Protein AF-0000000075578175 (afdb_homodimer)

Structure (mmCIF, N/CA/C/O backbone):
data_AF-0000000075578175-model_v1
#
loop_
_entity.id
_entity.type
_entity.pdbx_description
1 polymer 'NUDIX hydrolase'
#
loop_
_atom_site.group_PDB
_atom_site.id
_atom_site.type_symbol
_atom_site.label_atom_id
_atom_site.label_alt_id
_atom_site.label_comp_id
_atom_site.label_asym_id
_atom_site.label_entity_id
_atom_site.label_seq_id
_atom_site.pdbx_PDB_ins_code
_atom_site.Cartn_x
_atom_site.Cartn_y
_atom_site.Cartn_z
_atom_site.occupancy
_atom_site.B_iso_or_equiv
_atom_site.auth_seq_id
_atom_site.auth_comp_id
_atom_site.auth_asym_id
_atom_site.auth_atom_id
_atom_site.pdbx_PDB_model_num
ATOM 1 N N . MET A 1 1 ? -23.219 -14.633 -3.893 1 57.97 1 MET A N 1
ATOM 2 C CA . MET A 1 1 ? -22.438 -13.602 -4.582 1 57.97 1 MET A CA 1
ATOM 3 C C . MET A 1 1 ? -22.156 -14.008 -6.023 1 57.97 1 MET A C 1
ATOM 5 O O . MET A 1 1 ? -21.688 -15.125 -6.273 1 57.97 1 MET A O 1
ATOM 9 N N . ASP A 1 2 ? -22.734 -13.281 -7.008 1 69.69 2 ASP A N 1
ATOM 10 C CA . ASP A 1 2 ? -22.75 -13.719 -8.398 1 69.69 2 ASP A CA 1
ATOM 11 C C . ASP A 1 2 ? -21.531 -13.195 -9.156 1 69.69 2 ASP A C 1
ATOM 13 O O . ASP A 1 2 ? -20.812 -12.328 -8.656 1 69.69 2 ASP A O 1
ATOM 17 N N . ARG A 1 3 ? -21.062 -13.906 -10.117 1 78.69 3 ARG A N 1
ATOM 18 C CA . ARG A 1 3 ? -19.938 -13.594 -11 1 78.69 3 ARG A CA 1
ATOM 19 C C . ARG A 1 3 ? -19.953 -12.117 -11.391 1 78.69 3 ARG A C 1
ATOM 21 O O . ARG A 1 3 ? -18.891 -11.5 -11.516 1 78.69 3 ARG A O 1
ATOM 28 N N . ASP A 1 4 ? -21.109 -11.594 -11.477 1 78.75 4 ASP A N 1
ATOM 29 C CA . ASP A 1 4 ? -21.25 -10.188 -11.844 1 78.75 4 ASP A CA 1
ATOM 30 C C . ASP A 1 4 ? -20.797 -9.281 -10.711 1 78.75 4 ASP A C 1
ATOM 32 O O . ASP A 1 4 ? -20.156 -8.242 -10.945 1 78.75 4 ASP A O 1
ATOM 36 N N . ASP A 1 5 ? -21.109 -9.812 -9.547 1 83.88 5 ASP A N 1
ATOM 37 C CA . ASP A 1 5 ? -20.703 -9.039 -8.375 1 83.88 5 ASP A CA 1
ATOM 38 C C . ASP A 1 5 ? -19.188 -9.039 -8.227 1 83.88 5 ASP A C 1
ATOM 40 O O . ASP A 1 5 ? -18.594 -8.023 -7.867 1 83.88 5 ASP A O 1
ATOM 44 N N . PHE A 1 6 ? -18.594 -10.117 -8.57 1 90.75 6 PHE A N 1
ATOM 45 C CA . PHE A 1 6 ? -17.156 -10.227 -8.445 1 90.75 6 PHE A CA 1
ATOM 46 C C . PHE A 1 6 ? -16.438 -9.367 -9.484 1 90.75 6 PHE A C 1
ATOM 48 O O . PHE A 1 6 ? -15.445 -8.719 -9.18 1 90.75 6 PHE A O 1
ATOM 55 N N . PHE A 1 7 ? -17 -9.336 -10.625 1 87.06 7 PHE A N 1
ATOM 56 C CA . PHE A 1 7 ? -16.391 -8.586 -11.719 1 87.06 7 PHE A CA 1
ATOM 57 C C . PHE A 1 7 ? -16.312 -7.105 -11.383 1 87.06 7 PHE A C 1
ATOM 59 O O . PHE A 1 7 ? -15.359 -6.426 -11.758 1 87.06 7 PHE A O 1
ATOM 66 N N . LYS A 1 8 ? -17.266 -6.613 -10.531 1 89.75 8 LYS A N 1
ATOM 67 C CA . LYS A 1 8 ? -17.359 -5.188 -10.227 1 89.75 8 LYS A CA 1
ATOM 68 C C . LYS A 1 8 ? -16.688 -4.867 -8.891 1 89.75 8 LYS A C 1
ATOM 70 O O . LYS A 1 8 ? -16.672 -3.713 -8.461 1 89.75 8 LYS A O 1
ATOM 75 N N . ARG A 1 9 ? -16.172 -5.883 -8.398 1 91.62 9 ARG A N 1
ATOM 76 C CA . ARG A 1 9 ? -15.594 -5.727 -7.07 1 91.62 9 ARG A CA 1
ATOM 77 C C . ARG A 1 9 ? -14.414 -4.758 -7.094 1 91.62 9 ARG A C 1
ATOM 79 O O . ARG A 1 9 ? -13.68 -4.699 -8.078 1 91.62 9 ARG A O 1
ATOM 86 N N . ARG A 1 10 ? -14.281 -3.955 -5.988 1 91.25 10 ARG A N 1
ATOM 87 C CA . ARG A 1 10 ? -13.102 -3.121 -5.812 1 91.25 10 ARG A CA 1
ATOM 88 C C . ARG A 1 10 ? -11.969 -3.902 -5.148 1 91.25 10 ARG A C 1
ATOM 90 O O . ARG A 1 10 ? -12.172 -4.512 -4.094 1 91.25 10 ARG A O 1
ATOM 97 N N . PRO A 1 11 ? -10.898 -3.881 -5.777 1 96.06 11 PRO A N 1
ATOM 98 C CA . PRO A 1 11 ? -9.773 -4.613 -5.188 1 96.06 11 PRO A CA 1
ATOM 99 C C . PRO A 1 11 ? -9.398 -4.086 -3.805 1 96.06 11 PRO A C 1
ATOM 101 O O . PRO A 1 11 ? -9.43 -2.875 -3.568 1 96.06 11 PRO A O 1
ATOM 104 N N . GLY A 1 12 ? -9.133 -4.965 -2.914 1 95.88 12 GLY A N 1
ATOM 105 C CA . GLY A 1 12 ? -8.438 -4.621 -1.685 1 95.88 12 GLY A CA 1
ATOM 106 C C . GLY A 1 12 ? -6.926 -4.684 -1.815 1 95.88 12 GLY A C 1
ATOM 107 O O . GLY A 1 12 ? -6.387 -4.59 -2.92 1 95.88 12 GLY A O 1
ATOM 108 N N . MET A 1 13 ? -6.297 -4.688 -0.677 1 97 13 MET A N 1
ATOM 109 C CA . MET A 1 13 ? -4.844 -4.82 -0.6 1 97 13 MET A CA 1
ATOM 110 C C . MET A 1 13 ? -4.453 -6.145 0.048 1 97 13 MET A C 1
ATOM 112 O O . MET A 1 13 ? -4.914 -6.465 1.146 1 97 13 MET A O 1
ATOM 116 N N . ILE A 1 14 ? -3.643 -6.895 -0.597 1 97.75 14 ILE A N 1
ATOM 117 C CA . ILE A 1 14 ? -3.164 -8.148 -0.029 1 97.75 14 ILE A CA 1
ATOM 118 C C . ILE A 1 14 ? -2.406 -7.875 1.268 1 97.75 14 ILE A C 1
ATOM 120 O O . ILE A 1 14 ? -1.509 -7.031 1.303 1 97.75 14 ILE A O 1
ATOM 124 N N . GLY A 1 15 ? -2.828 -8.586 2.311 1 95.38 15 GLY A N 1
ATOM 125 C CA . GLY A 1 15 ? -2.146 -8.453 3.588 1 95.38 15 GLY A CA 1
ATOM 126 C C . GLY A 1 15 ? -2.586 -7.242 4.383 1 95.38 15 GLY A C 1
ATOM 127 O O . GLY A 1 15 ? -1.97 -6.895 5.391 1 95.38 15 GLY A O 1
ATOM 128 N N . GLU A 1 16 ? -3.65 -6.582 4.012 1 95.5 16 GLU A N 1
ATOM 129 C CA . GLU A 1 16 ? -4.117 -5.352 4.641 1 95.5 16 GLU A CA 1
ATOM 130 C C . GLU A 1 16 ? -4.352 -5.551 6.137 1 95.5 16 GLU A C 1
ATOM 132 O O . GLU A 1 16 ? -4.121 -4.641 6.934 1 95.5 16 GLU A O 1
ATOM 137 N N . ARG A 1 17 ? -4.695 -6.734 6.504 1 92.94 17 ARG A N 1
ATOM 138 C CA . ARG A 1 17 ? -5.02 -7.035 7.895 1 92.94 17 ARG A CA 1
ATOM 139 C C . ARG A 1 17 ? -3.781 -6.941 8.781 1 92.94 17 ARG A C 1
ATOM 141 O O . ARG A 1 17 ? -3.891 -6.855 10 1 92.94 17 ARG A O 1
ATOM 148 N N . ASN A 1 18 ? -2.648 -7.016 8.148 1 93.69 18 ASN A N 1
ATOM 149 C CA . ASN A 1 18 ? -1.394 -6.953 8.891 1 93.69 18 ASN A CA 1
ATOM 150 C C . ASN A 1 18 ? -0.964 -5.512 9.148 1 93.69 18 ASN A C 1
ATOM 152 O O . ASN A 1 18 ? 0.053 -5.27 9.797 1 93.69 18 ASN A O 1
ATOM 156 N N . TYR A 1 19 ? -1.768 -4.57 8.672 1 96.06 19 TYR A N 1
ATOM 157 C CA . TYR A 1 19 ? -1.445 -3.154 8.812 1 96.06 19 TYR A CA 1
ATOM 158 C C . TYR A 1 19 ? -2.322 -2.498 9.875 1 96.06 19 TYR A C 1
ATOM 160 O O . TYR A 1 19 ? -3.521 -2.775 9.953 1 96.06 19 TYR A O 1
ATOM 168 N N . GLY A 1 20 ? -1.666 -1.648 10.719 1 96.56 20 GLY A N 1
ATOM 169 C CA . GLY A 1 20 ? -2.473 -0.758 11.539 1 96.56 20 GLY A CA 1
ATOM 170 C C . GLY A 1 20 ? -3.229 0.278 10.727 1 96.56 20 GLY A C 1
ATOM 171 O O . GLY A 1 20 ? -2.705 0.807 9.742 1 96.56 20 GLY A O 1
ATOM 172 N N . GLN A 1 21 ? -4.488 0.504 11.094 1 97.75 21 GLN A N 1
ATOM 173 C CA . GLN A 1 21 ? -5.336 1.447 10.375 1 97.75 21 GLN A CA 1
ATOM 174 C C . GLN A 1 21 ? -5.48 2.756 11.148 1 97.75 21 GLN A C 1
ATOM 176 O O . GLN A 1 21 ? -5.832 2.75 12.328 1 97.75 21 GLN A O 1
ATOM 181 N N . TYR A 1 22 ? -5.168 3.848 10.531 1 98.06 22 TYR A N 1
ATOM 182 C CA . TYR A 1 22 ? -5.227 5.176 11.125 1 98.06 22 TYR A CA 1
ATOM 183 C C . TYR A 1 22 ? -5.965 6.152 10.219 1 98.06 22 TYR A C 1
ATOM 185 O O . TYR A 1 22 ? -6.109 5.91 9.023 1 98.06 22 TYR A O 1
ATOM 193 N N . ALA A 1 23 ? -6.457 7.16 10.773 1 98.69 23 ALA A N 1
ATOM 194 C CA . ALA A 1 23 ? -7.062 8.258 10.016 1 98.69 23 ALA A CA 1
ATOM 195 C C . ALA A 1 23 ? -6.73 9.609 10.641 1 98.69 23 ALA A C 1
ATOM 197 O O . ALA A 1 23 ? -6.633 9.727 11.867 1 98.69 23 ALA A O 1
ATOM 198 N N . VAL A 1 24 ? -6.512 10.602 9.766 1 98.81 24 VAL A N 1
ATOM 199 C CA . VAL A 1 24 ? -6.164 11.93 10.25 1 98.81 24 VAL A CA 1
ATOM 200 C C . VAL A 1 24 ? -6.957 12.984 9.484 1 98.81 24 VAL A C 1
ATOM 202 O O . VAL A 1 24 ? -7.469 12.711 8.391 1 98.81 24 VAL A O 1
ATOM 205 N N . LEU A 1 25 ? -7.133 14.125 10.023 1 98.81 25 LEU A N 1
ATOM 206 C CA . LEU A 1 25 ? -7.723 15.281 9.359 1 98.81 25 LEU A CA 1
ATOM 207 C C . LEU A 1 25 ? -6.656 16.328 9.031 1 98.81 25 LEU A C 1
ATOM 209 O O . LEU A 1 25 ? -5.996 16.844 9.93 1 98.81 25 LEU A O 1
ATOM 213 N N . ALA A 1 26 ? -6.406 16.5 7.809 1 98.81 26 ALA A N 1
ATOM 214 C CA . ALA A 1 26 ? -5.688 17.688 7.375 1 98.81 26 ALA A CA 1
ATOM 215 C C . ALA A 1 26 ? -6.594 18.922 7.418 1 98.81 26 ALA A C 1
ATOM 217 O O . ALA A 1 26 ? -7.328 19.188 6.465 1 98.81 26 ALA A O 1
ATOM 218 N N . ILE A 1 27 ? -6.473 19.656 8.438 1 98.62 27 ILE A N 1
ATOM 219 C CA . ILE A 1 27 ? -7.469 20.672 8.758 1 98.62 27 ILE A CA 1
ATOM 220 C C . ILE A 1 27 ? -7.027 22.031 8.203 1 98.62 27 ILE A C 1
ATOM 222 O O . ILE A 1 27 ? -5.902 22.469 8.461 1 98.62 27 ILE A O 1
ATOM 226 N N . LEU A 1 28 ? -7.895 22.625 7.512 1 98.12 28 LEU A N 1
ATOM 227 C CA . LEU A 1 28 ? -7.738 24 7.055 1 98.12 28 LEU A CA 1
ATOM 228 C C . LEU A 1 28 ? -8.453 24.969 7.988 1 98.12 28 LEU A C 1
ATOM 230 O O . LEU A 1 28 ? -9.602 24.734 8.367 1 98.12 28 LEU A O 1
ATOM 234 N N . VAL A 1 29 ? -7.777 26.016 8.352 1 97.44 29 VAL A N 1
ATOM 235 C CA . VAL A 1 29 ? -8.367 27.094 9.141 1 97.44 29 VAL A CA 1
ATOM 236 C C . VAL A 1 29 ? -8.109 28.422 8.461 1 97.44 29 VAL A C 1
ATOM 238 O O . VAL A 1 29 ? -7.137 28.578 7.711 1 97.44 29 VAL A O 1
ATOM 241 N N . GLU A 1 30 ? -9 29.297 8.688 1 95.31 30 GLU A N 1
ATOM 242 C CA . GLU A 1 30 ? -8.789 30.672 8.219 1 95.31 30 GLU A CA 1
ATOM 243 C C . GLU A 1 30 ? -7.953 31.469 9.203 1 95.31 30 GLU A C 1
ATOM 245 O O . GLU A 1 30 ? -8.211 31.438 10.414 1 95.31 30 GLU A O 1
ATOM 250 N N . THR A 1 31 ? -6.902 32.062 8.648 1 94.38 31 THR A N 1
ATOM 251 C CA . THR A 1 31 ? -6.078 32.969 9.461 1 94.38 31 THR A CA 1
ATOM 252 C C . THR A 1 31 ? -5.984 34.344 8.828 1 94.38 31 THR A C 1
ATOM 254 O O . THR A 1 31 ? -6.449 34.562 7.711 1 94.38 31 THR A O 1
ATOM 257 N N . VAL A 1 32 ? -5.43 35.281 9.539 1 91.25 32 VAL A N 1
ATOM 258 C CA . VAL A 1 32 ? -5.246 36.625 9.047 1 91.25 32 VAL A CA 1
ATOM 259 C C . VAL A 1 32 ? -4.367 36.625 7.797 1 91.25 32 VAL A C 1
ATOM 261 O O . VAL A 1 32 ? -4.5 37.469 6.93 1 91.25 32 VAL A O 1
ATOM 264 N N . LYS A 1 33 ? -3.51 35.625 7.699 1 90.69 33 LYS A N 1
ATOM 265 C CA . LYS A 1 33 ? -2.582 35.5 6.578 1 90.69 33 LYS A CA 1
ATOM 266 C C . LYS A 1 33 ? -3.172 34.656 5.457 1 90.69 33 LYS A C 1
ATOM 268 O O . LYS A 1 33 ? -2.514 34.406 4.449 1 90.69 33 LYS A O 1
ATOM 273 N N . GLY A 1 34 ? -4.391 34.219 5.656 1 94.31 34 GLY A N 1
ATOM 274 C CA . GLY A 1 34 ? -5.004 33.312 4.691 1 94.31 34 GLY A CA 1
ATOM 275 C C . GLY A 1 34 ? -5.195 31.906 5.223 1 94.31 34 GLY A C 1
ATOM 276 O O . GLY A 1 34 ? -4.988 31.656 6.41 1 94.31 34 GLY A O 1
ATOM 277 N N . PRO A 1 35 ? -5.617 31.016 4.289 1 97.31 35 PRO A N 1
ATOM 278 C CA . PRO A 1 35 ? -5.836 29.625 4.715 1 97.31 35 PRO A CA 1
ATOM 279 C C . PRO A 1 35 ? -4.551 28.953 5.184 1 97.31 35 PRO A C 1
ATOM 281 O O . PRO A 1 35 ? -3.482 29.172 4.609 1 97.31 35 PRO A O 1
ATOM 284 N N . ALA A 1 36 ? -4.645 28.25 6.242 1 98.25 36 ALA A N 1
ATOM 285 C CA . ALA A 1 36 ? -3.502 27.547 6.82 1 98.25 36 ALA A CA 1
ATOM 286 C C . ALA A 1 36 ? -3.873 26.109 7.207 1 98.25 36 ALA A C 1
ATOM 288 O O . ALA A 1 36 ? -5.051 25.797 7.395 1 98.25 36 ALA A O 1
ATOM 289 N N . LEU A 1 37 ? -2.895 25.234 7.238 1 98.69 37 LEU A N 1
ATOM 290 C CA . LEU A 1 37 ? -3.055 23.906 7.793 1 98.69 37 LEU A CA 1
ATOM 291 C C . LEU A 1 37 ? -2.77 23.891 9.289 1 98.69 37 LEU A C 1
ATOM 293 O O . LEU A 1 37 ? -1.81 24.516 9.742 1 98.69 37 LEU A O 1
ATOM 297 N N . LEU A 1 38 ? -3.6 23.234 10.008 1 98.69 38 LEU A N 1
ATOM 298 C CA . LEU A 1 38 ? -3.461 23.125 11.453 1 98.69 38 LEU A CA 1
ATOM 299 C C . LEU A 1 38 ? -2.689 21.859 11.836 1 98.69 38 LEU A C 1
ATOM 301 O O . LEU A 1 38 ? -2.979 20.766 11.328 1 98.69 38 LEU A O 1
ATOM 305 N N . PHE A 1 39 ? -1.674 22.016 12.695 1 98.5 39 PHE A N 1
ATOM 306 C CA . PHE A 1 39 ? -0.863 20.906 13.18 1 98.5 39 PHE A CA 1
ATOM 307 C C . PHE A 1 39 ? -0.91 20.828 14.703 1 98.5 39 PHE A C 1
ATOM 309 O O . PHE A 1 39 ? -1.247 21.812 15.375 1 98.5 39 PHE A O 1
ATOM 316 N N . GLU A 1 40 ? -0.671 19.656 15.172 1 97.5 40 GLU A N 1
ATOM 317 C CA . GLU A 1 40 ? -0.431 19.453 16.594 1 97.5 40 GLU A CA 1
ATOM 318 C C . GLU A 1 40 ? 0.961 18.875 16.844 1 97.5 40 GLU A C 1
ATOM 320 O O . GLU A 1 40 ? 1.529 18.219 15.969 1 97.5 40 GLU A O 1
ATOM 325 N N . LYS A 1 41 ? 1.469 19.172 17.938 1 95.69 41 LYS A N 1
ATOM 326 C CA . LYS A 1 41 ? 2.66 18.5 18.453 1 95.69 41 LYS A CA 1
ATOM 327 C C . LYS A 1 41 ? 2.299 17.516 19.547 1 95.69 41 LYS A C 1
ATOM 329 O O . LYS A 1 41 ? 1.58 17.859 20.5 1 95.69 41 LYS A O 1
ATOM 334 N N . ARG A 1 42 ? 2.736 16.312 19.312 1 91.69 42 ARG A N 1
ATOM 335 C CA . ARG A 1 42 ? 2.434 15.281 20.312 1 91.69 42 ARG A CA 1
ATOM 336 C C . ARG A 1 42 ? 3.146 15.562 21.625 1 91.69 42 ARG A C 1
ATOM 338 O O . ARG A 1 42 ? 4.305 15.977 21.625 1 91.69 42 ARG A O 1
ATOM 345 N N . SER A 1 43 ? 2.42 15.25 22.672 1 87.38 43 SER A N 1
ATOM 346 C CA . SER A 1 43 ? 2.979 15.461 24 1 87.38 43 SER A CA 1
ATOM 347 C C . SER A 1 43 ? 4.254 14.656 24.203 1 87.38 43 SER A C 1
ATOM 349 O O . SER A 1 43 ? 4.375 13.539 23.688 1 87.38 43 SER A O 1
ATOM 351 N N . GLU A 1 44 ? 5.105 15.211 24.953 1 83.56 44 GLU A N 1
ATOM 352 C CA . GLU A 1 44 ? 6.367 14.539 25.25 1 83.56 44 GLU A CA 1
ATOM 353 C C . GLU A 1 44 ? 6.152 13.344 26.172 1 83.56 44 GLU A C 1
ATOM 355 O O . GLU A 1 44 ? 7.039 12.508 26.328 1 83.56 44 GLU A O 1
ATOM 360 N N . MET A 1 45 ? 5.027 13.336 26.75 1 82 45 MET A N 1
ATOM 361 C CA . MET A 1 45 ? 4.723 12.305 27.734 1 82 45 MET A CA 1
ATOM 362 C C . MET A 1 45 ? 4.262 11.016 27.062 1 82 45 MET A C 1
ATOM 364 O O . MET A 1 45 ? 4.164 9.977 27.703 1 82 45 MET A O 1
ATOM 368 N N . LEU A 1 46 ? 4.027 11.172 25.859 1 82 46 LEU A N 1
ATOM 369 C CA . LEU A 1 46 ? 3.555 10 25.125 1 82 46 LEU A CA 1
ATOM 370 C C . LEU A 1 46 ? 4.695 9.023 24.875 1 82 46 LEU A C 1
ATOM 372 O O . LEU A 1 46 ? 5.852 9.43 24.734 1 82 46 LEU A O 1
ATOM 376 N N . ASN A 1 47 ? 4.316 7.82 24.859 1 73.56 47 ASN A N 1
ATOM 377 C CA . ASN A 1 47 ? 5.293 6.762 24.609 1 73.56 47 ASN A CA 1
ATOM 378 C C . ASN A 1 47 ? 5.668 6.676 23.141 1 73.56 47 ASN A C 1
ATOM 380 O O . ASN A 1 47 ? 6.824 6.418 22.797 1 73.56 47 ASN A O 1
ATOM 384 N N . ARG A 1 48 ? 4.699 7 22.391 1 75.56 48 ARG A N 1
ATOM 385 C CA . ARG A 1 48 ? 4.949 6.848 20.969 1 75.56 48 ARG A CA 1
ATOM 386 C C . ARG A 1 48 ? 5.105 8.203 20.281 1 75.56 48 ARG A C 1
ATOM 388 O O . ARG A 1 48 ? 4.215 9.055 20.375 1 75.56 48 ARG A O 1
ATOM 395 N N . GLN A 1 49 ? 6.27 8.398 19.641 1 79.12 49 GLN A N 1
ATOM 396 C CA . GLN A 1 49 ? 6.594 9.555 18.812 1 79.12 49 GLN A CA 1
ATOM 397 C C . GLN A 1 49 ? 6.371 10.859 19.562 1 79.12 49 GLN A C 1
ATOM 399 O O . GLN A 1 49 ? 5.703 11.766 19.062 1 79.12 49 GLN A O 1
ATOM 404 N N . PRO A 1 50 ? 7.035 10.977 20.703 1 83.06 50 PRO A N 1
ATOM 405 C CA . PRO A 1 50 ? 6.91 12.227 21.453 1 83.06 50 PRO A CA 1
ATOM 406 C C . PRO A 1 50 ? 7.496 13.422 20.703 1 83.06 50 PRO A C 1
ATOM 408 O O . PRO A 1 50 ? 8.547 13.305 20.062 1 83.06 50 PRO A O 1
ATOM 411 N N . GLY A 1 51 ? 6.715 14.477 20.719 1 88 51 GLY A N 1
ATOM 412 C CA . GLY A 1 51 ? 7.211 15.727 20.172 1 88 51 GLY A CA 1
ATOM 413 C C . GLY A 1 51 ? 7.055 15.812 18.656 1 88 51 GLY A C 1
ATOM 414 O O . GLY A 1 51 ? 7.438 16.812 18.047 1 88 51 GLY A O 1
ATOM 415 N N . GLU A 1 52 ? 6.449 14.812 18.141 1 92.5 52 GLU A N 1
ATOM 416 C CA . GLU A 1 52 ? 6.273 14.781 16.688 1 92.5 52 GLU A CA 1
ATOM 417 C C . GLU A 1 52 ? 5.129 15.695 16.25 1 92.5 52 GLU A C 1
ATOM 419 O O . GLU A 1 52 ? 4.098 15.773 16.922 1 92.5 52 GLU A O 1
ATOM 424 N N . ILE A 1 53 ? 5.352 16.438 15.227 1 96.62 53 ILE A N 1
ATOM 425 C CA . ILE A 1 53 ? 4.301 17.25 14.617 1 96.62 53 ILE A CA 1
ATOM 426 C C . ILE A 1 53 ? 3.426 16.375 13.727 1 96.62 53 ILE A C 1
ATOM 428 O O . ILE A 1 53 ? 3.936 15.578 12.93 1 96.62 53 ILE A O 1
ATOM 432 N N . CYS A 1 54 ? 2.152 16.469 13.914 1 97.62 54 CYS A N 1
ATOM 433 C CA . CYS A 1 54 ? 1.24 15.609 13.156 1 97.62 54 CYS A CA 1
ATOM 434 C C . CYS A 1 54 ? -0.097 16.312 12.93 1 97.62 54 CYS A C 1
ATOM 436 O O . CYS A 1 54 ? -0.314 17.422 13.414 1 97.62 54 CYS A O 1
ATOM 438 N N . PHE A 1 55 ? -0.934 15.727 12.125 1 98.56 55 PHE A N 1
ATOM 439 C CA . PHE A 1 55 ? -2.34 16.094 12.008 1 98.56 55 PHE A CA 1
ATOM 440 C C . PHE A 1 55 ? -3.158 15.438 13.117 1 98.56 55 PHE A C 1
ATOM 442 O O . PHE A 1 55 ? -2.82 14.352 13.586 1 98.56 55 PHE A O 1
ATOM 449 N N . PRO A 1 56 ? -4.254 16.109 13.539 1 98.19 56 PRO A N 1
ATOM 450 C CA . PRO A 1 56 ? -5.156 15.406 14.461 1 98.19 56 PRO A CA 1
ATOM 451 C C . PRO A 1 56 ? -5.688 14.094 13.883 1 98.19 56 PRO A C 1
ATOM 453 O O . PRO A 1 56 ? -5.977 14.023 12.68 1 98.19 56 PRO A O 1
ATOM 456 N N . GLY A 1 57 ? -5.844 13.141 14.617 1 97.38 57 GLY A N 1
ATOM 457 C CA . GLY A 1 57 ? -6.27 11.82 14.195 1 97.38 57 GLY A CA 1
ATOM 458 C C . GLY A 1 57 ? -5.711 10.703 15.062 1 97.38 57 GLY A C 1
ATOM 459 O O . GLY A 1 57 ? -5.164 10.961 16.141 1 97.38 57 GLY A O 1
ATOM 460 N N . GLY A 1 58 ? -5.91 9.484 14.594 1 96.38 58 GLY A N 1
ATOM 461 C CA . GLY A 1 58 ? -5.434 8.359 15.383 1 96.38 58 GLY A CA 1
ATOM 462 C C . GLY A 1 58 ? -5.852 7.012 14.82 1 96.38 58 GLY A C 1
ATOM 463 O O . GLY A 1 58 ? -6.289 6.926 13.672 1 96.38 58 GLY A O 1
ATOM 464 N N . ARG A 1 59 ? -5.621 6.023 15.656 1 96.38 59 ARG A N 1
ATOM 465 C CA . ARG A 1 59 ? -5.926 4.648 15.273 1 96.38 59 ARG A CA 1
ATOM 466 C C . ARG A 1 59 ? -7.43 4.43 15.172 1 96.38 59 ARG A C 1
ATOM 468 O O . ARG A 1 59 ? -8.195 4.918 16 1 96.38 59 ARG A O 1
ATOM 475 N N . LEU A 1 60 ? -7.797 3.68 14.18 1 97.75 60 LEU A N 1
ATOM 476 C CA . LEU A 1 60 ? -9.203 3.357 13.992 1 97.75 60 LEU A CA 1
ATOM 477 C C . LEU A 1 60 ? -9.656 2.293 14.984 1 97.75 60 LEU A C 1
ATOM 479 O O . LEU A 1 60 ? -8.93 1.338 15.258 1 97.75 60 LEU A O 1
ATOM 483 N N . GLU A 1 61 ? -10.797 2.453 15.523 1 95.19 61 GLU A N 1
ATOM 484 C CA . GLU A 1 61 ? -11.438 1.412 16.328 1 95.19 61 GLU A CA 1
ATOM 485 C C . GLU A 1 61 ? -12.086 0.352 15.438 1 95.19 61 GLU A C 1
ATOM 487 O O . GLU A 1 61 ? -12.336 0.593 14.258 1 95.19 61 GLU A O 1
ATOM 492 N N . ALA A 1 62 ? -12.406 -0.728 16.031 1 92.19 62 ALA A N 1
ATOM 493 C CA . ALA A 1 62 ? -12.984 -1.829 15.273 1 92.19 62 ALA A CA 1
ATOM 494 C C . ALA A 1 62 ? -14.312 -1.415 14.633 1 92.19 62 ALA A C 1
ATOM 496 O O . ALA A 1 62 ? -15.203 -0.915 15.32 1 92.19 62 ALA A O 1
ATOM 497 N N . GLY A 1 63 ? -14.359 -1.534 13.305 1 91.69 63 GLY A N 1
ATOM 498 C CA . GLY A 1 63 ? -15.602 -1.277 12.602 1 91.69 63 GLY A CA 1
ATOM 499 C C . GLY A 1 63 ? -15.828 0.192 12.305 1 91.69 63 GLY A C 1
ATOM 500 O O . GLY A 1 63 ? -16.828 0.56 11.688 1 91.69 63 GLY A O 1
ATOM 501 N N . GLU A 1 64 ? -14.945 0.983 12.734 1 95 64 GLU A N 1
ATOM 502 C CA . GLU A 1 64 ? -15.07 2.426 12.547 1 95 64 GLU A CA 1
ATOM 503 C C . GLU A 1 64 ? -14.656 2.842 11.141 1 95 64 GLU A C 1
ATOM 505 O O . GLU A 1 64 ? -13.641 2.375 10.617 1 95 64 GLU A O 1
ATOM 510 N N . LYS A 1 65 ? -15.539 3.598 10.555 1 96.75 65 LYS A N 1
ATOM 511 C CA . LYS A 1 65 ? -15.133 4.195 9.289 1 96.75 65 LYS A CA 1
ATOM 512 C C . LYS A 1 65 ? -14 5.195 9.5 1 96.75 65 LYS A C 1
ATOM 514 O O . LYS A 1 65 ? -13.984 5.934 10.484 1 96.75 65 LYS A O 1
ATOM 519 N N . PRO A 1 66 ? -13.078 5.246 8.508 1 97.94 66 PRO A N 1
ATOM 520 C CA . PRO A 1 66 ? -11.906 6.113 8.68 1 97.94 66 PRO A CA 1
ATOM 521 C C . PRO A 1 66 ? -12.289 7.559 8.992 1 97.94 66 PRO A C 1
ATOM 523 O O . PRO A 1 66 ? -11.719 8.164 9.906 1 97.94 66 PRO A O 1
ATOM 526 N N . VAL A 1 67 ? -13.266 8.109 8.297 1 97.88 67 VAL A N 1
ATOM 527 C CA . VAL A 1 67 ? -13.625 9.508 8.5 1 97.88 67 VAL A CA 1
ATOM 528 C C . VAL A 1 67 ? -14.203 9.695 9.906 1 97.88 67 VAL A C 1
ATOM 530 O O . VAL A 1 67 ? -13.945 10.703 10.562 1 97.88 67 VAL A O 1
ATOM 533 N N . GLU A 1 68 ? -14.938 8.75 10.375 1 98.12 68 GLU A N 1
ATOM 534 C CA . GLU A 1 68 ? -15.508 8.805 11.719 1 98.12 68 GLU A CA 1
ATOM 535 C C . GLU A 1 68 ? -14.406 8.789 12.781 1 98.12 68 GLU A C 1
ATOM 537 O O . GLU A 1 68 ? -14.477 9.539 13.758 1 98.12 68 GLU A O 1
ATOM 542 N N . GLY A 1 69 ? -13.469 7.91 12.578 1 98.12 69 GLY A N 1
ATOM 543 C CA . GLY A 1 69 ? -12.344 7.855 13.492 1 98.12 69 GLY A CA 1
ATOM 544 C C . GLY A 1 69 ? -11.547 9.148 13.539 1 98.12 69 GLY A C 1
ATOM 545 O O . GLY A 1 69 ? -11.18 9.617 14.617 1 98.12 69 GLY A O 1
ATOM 546 N N . ALA A 1 70 ? -11.297 9.703 12.344 1 98.44 70 ALA A N 1
ATOM 547 C CA . ALA A 1 70 ? -10.555 10.953 12.25 1 98.44 70 ALA A CA 1
ATOM 548 C C . ALA A 1 70 ? -11.281 12.078 12.992 1 98.44 70 ALA A C 1
ATOM 550 O O . ALA A 1 70 ? -10.664 12.844 13.727 1 98.44 70 ALA A O 1
ATOM 551 N N . ILE A 1 71 ? -12.578 12.133 12.82 1 98.5 71 ILE A N 1
ATOM 552 C CA . ILE A 1 71 ? -13.391 13.164 13.461 1 98.5 71 ILE A CA 1
ATOM 553 C C . ILE A 1 71 ? -13.391 12.961 14.969 1 98.5 71 ILE A C 1
ATOM 555 O O . ILE A 1 71 ? -13.156 13.906 15.727 1 98.5 71 ILE A O 1
ATOM 559 N N . ARG A 1 72 ? -13.625 11.719 15.375 1 98.19 72 ARG A N 1
ATOM 560 C CA . ARG A 1 72 ? -13.656 11.414 16.797 1 98.19 72 ARG A CA 1
ATOM 561 C C . ARG A 1 72 ? -12.359 11.844 17.484 1 98.19 72 ARG A C 1
ATOM 563 O O . ARG A 1 72 ? -12.383 12.562 18.484 1 98.19 72 ARG A O 1
ATOM 570 N N . GLU A 1 73 ? -11.266 11.391 16.953 1 97.88 73 GLU A N 1
ATOM 571 C CA . GLU A 1 73 ? -9.953 11.711 17.5 1 97.88 73 GLU A CA 1
ATOM 572 C C . GLU A 1 73 ? -9.703 13.219 17.5 1 97.88 73 GLU A C 1
ATOM 574 O O . GLU A 1 73 ? -9.133 13.758 18.453 1 97.88 73 GLU A O 1
ATOM 579 N N . THR A 1 74 ? -10.086 13.883 16.438 1 98.19 74 THR A N 1
ATOM 580 C CA . THR A 1 74 ? -9.906 15.328 16.344 1 98.19 74 THR A CA 1
ATOM 581 C C . THR A 1 74 ? -10.688 16.047 17.422 1 98.19 74 THR A C 1
ATOM 583 O O . THR A 1 74 ? -10.18 16.969 18.062 1 98.19 74 THR A O 1
ATOM 586 N N . MET A 1 75 ? -11.898 15.648 17.609 1 98.31 75 MET A N 1
ATOM 587 C CA . MET A 1 75 ? -12.719 16.234 18.656 1 98.31 75 MET A CA 1
ATOM 588 C C . MET A 1 75 ? -12.062 16.047 20.031 1 98.31 75 MET A C 1
ATOM 590 O O . MET A 1 75 ? -12.039 16.984 20.828 1 98.31 75 MET A O 1
ATOM 594 N N . GLU A 1 76 ? -11.547 14.891 20.266 1 97.5 76 GLU A N 1
ATOM 595 C CA . GLU A 1 76 ? -10.891 14.594 21.531 1 97.5 76 GLU A CA 1
ATOM 596 C C . GLU A 1 76 ? -9.617 15.406 21.703 1 97.5 76 GLU A C 1
ATOM 598 O O . GLU A 1 76 ? -9.367 15.961 22.781 1 97.5 76 GLU A O 1
ATOM 603 N N . GLU A 1 77 ? -8.852 15.539 20.641 1 97.62 77 GLU A N 1
ATOM 604 C CA . GLU A 1 77 ? -7.531 16.156 20.719 1 97.62 77 GLU A CA 1
ATOM 605 C C . GLU A 1 77 ? -7.637 17.688 20.719 1 97.62 77 GLU A C 1
ATOM 607 O O . GLU A 1 77 ? -6.926 18.359 21.469 1 97.62 77 GLU A O 1
ATOM 612 N N . LEU A 1 78 ? -8.57 18.234 19.938 1 97.94 78 LEU A N 1
ATOM 613 C CA . LEU A 1 78 ? -8.641 19.672 19.75 1 97.94 78 LEU A CA 1
ATOM 614 C C . LEU A 1 78 ? -9.805 20.266 20.547 1 97.94 78 LEU A C 1
ATOM 616 O O . LEU A 1 78 ? -10 21.484 20.547 1 97.94 78 LEU A O 1
ATOM 620 N N . LEU A 1 79 ? -10.516 19.469 21.234 1 97.94 79 LEU A N 1
ATOM 621 C CA . LEU A 1 79 ? -11.641 19.891 22.062 1 97.94 79 LEU A CA 1
ATOM 622 C C . LEU A 1 79 ? -12.633 20.719 21.234 1 97.94 79 LEU A C 1
ATOM 624 O O . LEU A 1 79 ? -13.031 21.812 21.656 1 97.94 79 LEU A O 1
ATOM 628 N N . VAL A 1 80 ? -13.047 20.219 20.094 1 98.19 80 VAL A N 1
ATOM 629 C CA . VAL A 1 80 ? -14.016 20.875 19.219 1 98.19 80 VAL A CA 1
ATOM 630 C C . VAL A 1 80 ? -15.258 19.984 19.078 1 98.19 80 VAL A C 1
ATOM 632 O O . VAL A 1 80 ? -15.234 18.812 19.453 1 98.19 80 VAL A O 1
ATOM 635 N N . LYS A 1 81 ? -16.281 20.609 18.562 1 97.75 81 LYS A N 1
ATOM 636 C CA . LYS A 1 81 ? -17.531 19.891 18.328 1 97.75 81 LYS A CA 1
ATOM 637 C C . LYS A 1 81 ? -17.641 19.453 16.875 1 97.75 81 LYS A C 1
ATOM 639 O O . LYS A 1 81 ? -16.984 20.031 15.992 1 97.75 81 LYS A O 1
ATOM 644 N N . GLN A 1 82 ? -18.375 18.484 16.641 1 97.56 82 GLN A N 1
ATOM 645 C CA . GLN A 1 82 ? -18.547 17.938 15.297 1 97.56 82 GLN A CA 1
ATOM 646 C C . GLN A 1 82 ? -19.016 19 14.32 1 97.56 82 GLN A C 1
ATOM 648 O O . GLN A 1 82 ? -18.594 19.016 13.164 1 97.56 82 GLN A O 1
ATOM 653 N N . GLU A 1 83 ? -19.859 19.938 14.766 1 97.31 83 GLU A N 1
ATOM 654 C CA . GLU A 1 83 ? -20.453 20.953 13.914 1 97.31 83 GLU A CA 1
ATOM 655 C C . GLU A 1 83 ? -19.391 21.938 13.406 1 97.31 83 GLU A C 1
ATOM 657 O O . GLU A 1 83 ? -19.609 22.641 12.422 1 97.31 83 GLU A O 1
ATOM 662 N N . GLN A 1 84 ? -18.281 22 14.055 1 97.94 84 GLN A N 1
ATOM 663 C CA . GLN A 1 84 ? -17.203 22.906 13.648 1 97.94 84 GLN A CA 1
ATOM 664 C C . GLN A 1 84 ? -16.391 22.297 12.516 1 97.94 84 GLN A C 1
ATOM 666 O O . GLN A 1 84 ? -15.594 23 11.875 1 97.94 84 GLN A O 1
ATOM 671 N N . ILE A 1 85 ? -16.531 21 12.328 1 98.25 85 ILE A N 1
ATOM 672 C CA . ILE A 1 85 ? -15.711 20.297 11.359 1 98.25 85 ILE A CA 1
ATOM 673 C C . ILE A 1 85 ? -16.5 20.062 10.07 1 98.25 85 ILE A C 1
ATOM 675 O O . ILE A 1 85 ? -17.547 19.422 10.086 1 98.25 85 ILE A O 1
ATOM 679 N N . GLU A 1 86 ? -15.984 20.609 9.008 1 96.81 86 GLU A N 1
ATOM 680 C CA . GLU A 1 86 ? -16.547 20.375 7.68 1 96.81 86 GLU A CA 1
ATOM 681 C C . GLU A 1 86 ? -15.594 19.531 6.832 1 96.81 86 GLU A C 1
ATOM 683 O O . GLU A 1 86 ? -14.531 20 6.426 1 96.81 86 GLU A O 1
ATOM 688 N N . ILE A 1 87 ? -16 18.328 6.52 1 96.94 87 ILE A N 1
ATOM 689 C CA . ILE A 1 87 ? -15.188 17.453 5.684 1 96.94 87 ILE A CA 1
ATOM 690 C C . ILE A 1 87 ? -15.289 17.891 4.227 1 96.94 87 ILE A C 1
ATOM 692 O O . ILE A 1 87 ? -16.391 17.922 3.656 1 96.94 87 ILE A O 1
ATOM 696 N N . ILE A 1 88 ? -14.188 18.234 3.627 1 96.06 88 ILE A N 1
ATOM 697 C CA . ILE A 1 88 ? -14.141 18.625 2.221 1 96.06 88 ILE A CA 1
ATOM 698 C C . ILE A 1 88 ? -14.07 17.375 1.344 1 96.06 88 ILE A C 1
ATOM 700 O O . ILE A 1 88 ? -14.766 17.281 0.33 1 96.06 88 ILE A O 1
ATOM 704 N N . GLY A 1 89 ? -13.203 16.422 1.708 1 96.88 89 GLY A N 1
ATOM 705 C CA . GLY A 1 89 ? -13.062 15.172 0.974 1 96.88 89 GLY A CA 1
ATOM 706 C C . GLY A 1 89 ? -11.836 14.383 1.369 1 96.88 89 GLY A C 1
ATOM 707 O O . GLY A 1 89 ? -11.086 14.781 2.266 1 96.88 89 GLY A O 1
ATOM 708 N N . PRO A 1 90 ? -11.688 13.234 0.743 1 97.94 90 PRO A N 1
ATOM 709 C CA . PRO A 1 90 ? -10.578 12.344 1.104 1 97.94 90 PRO A CA 1
ATOM 710 C C . PRO A 1 90 ? -9.25 12.773 0.485 1 97.94 90 PRO A C 1
ATOM 712 O O . PRO A 1 90 ? -9.219 13.258 -0.652 1 97.94 90 PRO A O 1
ATOM 715 N N . GLY A 1 91 ? -8.18 12.68 1.271 1 98.31 91 GLY A N 1
ATOM 716 C CA . GLY A 1 91 ? -6.84 12.68 0.709 1 98.31 91 GLY A CA 1
ATOM 717 C C . GLY A 1 91 ? -6.434 11.336 0.139 1 98.31 91 GLY A C 1
ATOM 718 O O . GLY A 1 91 ? -7.242 10.414 0.076 1 98.31 91 GLY A O 1
ATOM 719 N N . ASP A 1 92 ? -5.215 11.281 -0.331 1 98.38 92 ASP A N 1
ATOM 720 C CA . ASP A 1 92 ? -4.645 10.016 -0.786 1 98.38 92 ASP A CA 1
ATOM 721 C C . ASP A 1 92 ? -4.098 9.203 0.388 1 98.38 92 ASP A C 1
ATOM 723 O O . ASP A 1 92 ? -3.609 9.773 1.367 1 98.38 92 ASP A O 1
ATOM 727 N N . ILE A 1 93 ? -4.16 7.91 0.271 1 98.5 93 ILE A N 1
ATOM 728 C CA . ILE A 1 93 ? -3.822 7.004 1.363 1 98.5 93 ILE A CA 1
ATOM 729 C C . ILE A 1 93 ? -2.305 6.879 1.48 1 98.5 93 ILE A C 1
ATOM 731 O O . ILE A 1 93 ? -1.604 6.77 0.471 1 98.5 93 ILE A O 1
ATOM 735 N N . TYR A 1 94 ? -1.829 6.969 2.684 1 98.31 94 TYR A N 1
ATOM 736 C CA . TYR A 1 94 ? -0.419 6.73 2.973 1 98.31 94 TYR A CA 1
ATOM 737 C C . TYR A 1 94 ? -0.199 5.312 3.486 1 98.31 94 TYR A C 1
ATOM 739 O O . TYR A 1 94 ? -0.79 4.91 4.492 1 98.31 94 TYR A O 1
ATOM 747 N N . ILE A 1 95 ? 0.54 4.57 2.771 1 96.88 95 ILE A N 1
ATOM 748 C CA . ILE A 1 95 ? 0.935 3.232 3.199 1 96.88 95 ILE A CA 1
ATOM 749 C C . ILE A 1 95 ? 2.4 3.24 3.627 1 96.88 95 ILE A C 1
ATOM 751 O O . ILE A 1 95 ? 3.297 3.395 2.793 1 96.88 95 ILE A O 1
ATOM 755 N N . SER A 1 96 ? 2.635 3.004 4.902 1 94.19 96 SER A N 1
ATOM 756 C CA . SER A 1 96 ? 3.98 3.104 5.461 1 94.19 96 SER A CA 1
ATOM 757 C C . SER A 1 96 ? 4.734 1.787 5.316 1 94.19 96 SER A C 1
ATOM 759 O O . SER A 1 96 ? 4.133 0.712 5.348 1 94.19 96 SER A O 1
ATOM 761 N N . PRO A 1 97 ? 6.066 1.865 5.266 1 91.5 97 PRO A N 1
ATOM 762 C CA . PRO A 1 97 ? 6.875 0.644 5.27 1 91.5 97 PRO A CA 1
ATOM 763 C C . PRO A 1 97 ? 6.867 -0.065 6.621 1 91.5 97 PRO A C 1
ATOM 765 O O . PRO A 1 97 ? 7.379 -1.182 6.738 1 91.5 97 PRO A O 1
ATOM 768 N N . TYR A 1 98 ? 6.301 0.54 7.613 1 92.25 98 TYR A N 1
ATOM 769 C CA . TYR A 1 98 ? 6.27 -0.092 8.93 1 92.25 98 TYR A CA 1
ATOM 770 C C . TYR A 1 98 ? 4.855 -0.534 9.281 1 92.25 98 TYR A C 1
ATOM 772 O O . TYR A 1 98 ? 4.453 -0.476 10.445 1 92.25 98 TYR A O 1
ATOM 780 N N . ASN A 1 99 ? 4.113 -0.882 8.32 1 95.44 99 ASN A N 1
ATOM 781 C CA . ASN A 1 99 ? 2.84 -1.591 8.406 1 95.44 99 ASN A CA 1
ATOM 782 C C . ASN A 1 99 ? 1.746 -0.709 9.008 1 95.44 99 ASN A C 1
ATOM 784 O O . ASN A 1 99 ? 1.033 -1.13 9.922 1 95.44 99 ASN A O 1
ATOM 788 N N . MET A 1 100 ? 1.67 0.485 8.469 1 96.06 100 MET A N 1
ATOM 789 C CA . MET A 1 100 ? 0.599 1.414 8.812 1 96.06 100 MET A CA 1
ATOM 790 C C . MET A 1 100 ? -0.087 1.949 7.562 1 96.06 100 MET A C 1
ATOM 792 O O . MET A 1 100 ? 0.577 2.27 6.574 1 96.06 100 MET A O 1
ATOM 796 N N . ILE A 1 101 ? -1.348 1.991 7.625 1 97.81 101 ILE A N 1
ATOM 797 C CA . ILE A 1 101 ? -2.152 2.662 6.613 1 97.81 101 ILE A CA 1
ATOM 798 C C . ILE A 1 101 ? -2.836 3.885 7.223 1 97.81 101 ILE A C 1
ATOM 800 O O . ILE A 1 101 ? -3.518 3.777 8.242 1 97.81 101 ILE A O 1
ATOM 804 N N . ILE A 1 102 ? -2.588 5.043 6.668 1 98.5 102 ILE A N 1
ATOM 805 C CA . ILE A 1 102 ? -3.176 6.281 7.168 1 98.5 102 ILE A CA 1
ATOM 806 C C . ILE A 1 102 ? -4.129 6.855 6.121 1 98.5 102 ILE A C 1
ATOM 808 O O . ILE A 1 102 ? -3.742 7.078 4.973 1 98.5 102 ILE A O 1
ATOM 812 N N . HIS A 1 103 ? -5.344 7.07 6.512 1 98.56 103 HIS A N 1
ATOM 813 C CA . HIS A 1 103 ? -6.367 7.707 5.688 1 98.56 103 HIS A CA 1
ATOM 814 C C . HIS A 1 103 ? -6.504 9.188 6.023 1 98.56 103 HIS A C 1
ATOM 816 O O . HIS A 1 103 ? -7.121 9.547 7.027 1 98.56 103 HIS A O 1
ATOM 822 N N . PRO A 1 104 ? -5.965 10.039 5.215 1 98.81 104 PRO A N 1
ATOM 823 C CA . PRO A 1 104 ? -6.152 11.469 5.449 1 98.81 104 PRO A CA 1
ATOM 824 C C . PRO A 1 104 ? -7.465 11.992 4.871 1 98.81 104 PRO A C 1
ATOM 826 O O . PRO A 1 104 ? -7.914 11.523 3.824 1 98.81 104 PRO A O 1
ATOM 829 N N . PHE A 1 105 ? -8.016 12.898 5.516 1 98.62 105 PHE A N 1
ATOM 830 C CA . PHE A 1 105 ? -9.141 13.68 5.016 1 98.62 105 PHE A CA 1
ATOM 831 C C . PHE A 1 105 ? -8.852 15.172 5.125 1 98.62 105 PHE A C 1
ATOM 833 O O . PHE A 1 105 ? -8.211 15.617 6.078 1 98.62 105 PHE A O 1
ATOM 840 N N . ILE A 1 106 ? -9.289 15.867 4.141 1 98.31 106 ILE A N 1
ATOM 841 C CA . ILE A 1 106 ? -9.18 17.328 4.18 1 98.31 106 ILE A CA 1
ATOM 842 C C . ILE A 1 106 ? -10.461 17.922 4.75 1 98.31 106 ILE A C 1
ATOM 844 O O . ILE A 1 106 ? -11.562 17.562 4.324 1 98.31 106 ILE A O 1
ATOM 848 N N . ALA A 1 107 ? -10.281 18.75 5.734 1 97.75 107 ALA A N 1
ATOM 849 C CA . ALA A 1 107 ? -11.445 19.328 6.406 1 97.75 107 ALA A CA 1
ATOM 850 C C . ALA A 1 107 ? -11.219 20.812 6.695 1 97.75 107 ALA A C 1
ATOM 852 O O . ALA A 1 107 ? -10.086 21.281 6.695 1 97.75 107 ALA A O 1
ATOM 853 N N . LYS A 1 108 ? -12.281 21.484 6.902 1 97.38 108 LYS A N 1
ATOM 854 C CA . LYS A 1 108 ? -12.273 22.859 7.398 1 97.38 108 LYS A CA 1
ATOM 855 C C . LYS A 1 108 ? -12.766 22.922 8.844 1 97.38 108 LYS A C 1
ATOM 857 O O . LYS A 1 108 ? -13.734 22.25 9.203 1 97.38 108 LYS A O 1
ATOM 862 N N . LEU A 1 109 ? -12.07 23.594 9.617 1 97.69 109 LEU A N 1
ATOM 863 C CA . LEU A 1 109 ? -12.469 23.812 11.008 1 97.69 109 LEU A CA 1
ATOM 864 C C . LEU A 1 109 ? -12.875 25.266 11.227 1 97.69 109 LEU A C 1
ATOM 866 O O . LEU A 1 109 ? -12.078 26.188 11 1 97.69 109 LEU A O 1
ATOM 870 N N . GLN A 1 110 ? -14.062 25.453 11.648 1 95.62 110 GLN A N 1
ATOM 871 C CA . GLN A 1 110 ? -14.609 26.797 11.844 1 95.62 110 GLN A CA 1
ATOM 872 C C . GLN A 1 110 ? -14.555 27.203 13.312 1 95.62 110 GLN A C 1
ATOM 874 O O . GLN A 1 110 ? -14.711 26.359 14.203 1 95.62 110 GLN A O 1
ATOM 879 N N . ASP A 1 111 ? -14.32 28.5 13.547 1 94.88 111 ASP A N 1
ATOM 880 C CA . ASP A 1 111 ? -14.414 29.109 14.859 1 94.88 111 ASP A CA 1
ATOM 881 C C . ASP A 1 111 ? -13.562 28.359 15.883 1 94.88 111 ASP A C 1
ATOM 883 O O . ASP A 1 111 ? -14.023 28.062 16.984 1 94.88 111 ASP A O 1
ATOM 887 N N . TYR A 1 112 ? -12.453 27.906 15.477 1 96.25 112 TYR A N 1
ATOM 888 C CA . TYR A 1 112 ? -11.547 27.219 16.375 1 96.25 112 TYR A CA 1
ATOM 889 C C . TYR A 1 112 ? -10.805 28.188 17.281 1 96.25 112 TYR A C 1
ATOM 891 O O . TYR A 1 112 ? -10.32 29.234 16.812 1 96.25 112 TYR A O 1
ATOM 899 N N . ASN A 1 113 ? -10.68 27.875 18.562 1 95.19 113 ASN A N 1
ATOM 900 C CA . ASN A 1 113 ? -10.094 28.797 19.516 1 95.19 113 ASN A CA 1
ATOM 901 C C . ASN A 1 113 ? -8.734 28.312 20 1 95.19 113 ASN A C 1
ATOM 903 O O . ASN A 1 113 ? -8.234 28.781 21.047 1 95.19 113 ASN A O 1
ATOM 907 N N . TYR A 1 114 ? -8.133 27.188 19.438 1 95.81 114 TYR A N 1
ATOM 908 C CA . TYR A 1 114 ? -6.777 26.688 19.656 1 95.81 114 TYR A CA 1
ATOM 909 C C . TYR A 1 114 ? -6.66 26.031 21.031 1 95.81 114 TYR A C 1
ATOM 911 O O . TYR A 1 114 ? -5.574 25.969 21.609 1 95.81 114 TYR A O 1
ATOM 919 N N . ARG A 1 115 ? -7.844 25.703 21.594 1 95.62 115 ARG A N 1
ATOM 920 C CA . ARG A 1 115 ? -7.805 24.828 22.766 1 95.62 115 ARG A CA 1
ATOM 921 C C . ARG A 1 115 ? -7.535 23.391 22.375 1 95.62 115 ARG A C 1
ATOM 923 O O . ARG A 1 115 ? -7.941 22.938 21.297 1 95.62 115 ARG A O 1
ATOM 930 N N . PHE A 1 116 ? -6.84 22.688 23.234 1 97 116 PHE A N 1
ATOM 931 C CA . PHE A 1 116 ? -6.539 21.297 22.969 1 97 116 PHE A CA 1
ATOM 932 C C . PHE A 1 116 ? -6.391 20.516 24.266 1 97 116 PHE A C 1
ATOM 934 O O . PHE A 1 116 ? -6.18 21.109 25.328 1 97 116 PHE A O 1
ATOM 941 N N . SER A 1 117 ? -6.574 19.219 24.156 1 95.19 117 SER A N 1
ATOM 942 C CA . SER A 1 117 ? -6.375 18.328 25.312 1 95.19 117 SER A CA 1
ATOM 943 C C . SER A 1 117 ? -4.891 18.141 25.609 1 95.19 117 SER A C 1
ATOM 945 O O . SER A 1 117 ? -4.133 17.703 24.734 1 95.19 117 SER A O 1
ATOM 947 N N . HIS A 1 118 ? -4.449 18.328 26.781 1 93.38 118 HIS A N 1
ATOM 948 C CA . HIS A 1 118 ? -3.043 18.25 27.156 1 93.38 118 HIS A CA 1
ATOM 949 C C . HIS A 1 118 ? -2.615 16.797 27.359 1 93.38 118 HIS A C 1
ATOM 951 O O . HIS A 1 118 ? -1.434 16.516 27.594 1 93.38 118 HIS A O 1
ATOM 957 N N . GLN A 1 119 ? -3.514 15.984 27.281 1 90 119 GLN A N 1
ATOM 958 C CA . GLN A 1 119 ? -3.188 14.57 27.453 1 90 119 GLN A CA 1
ATOM 959 C C . GLN A 1 119 ? -2.314 14.07 26.312 1 90 119 GLN A C 1
ATOM 961 O O . GLN A 1 119 ? -1.352 13.328 26.531 1 90 119 GLN A O 1
ATOM 966 N N . GLU A 1 120 ? -2.6 14.492 25.062 1 90.75 120 GLU A N 1
ATOM 967 C CA . GLU A 1 120 ? -1.92 13.953 23.891 1 90.75 120 GLU A CA 1
ATOM 968 C C . GLU A 1 120 ? -1.239 15.055 23.094 1 90.75 120 GLU A C 1
ATOM 970 O O . GLU A 1 120 ? -0.367 14.781 22.266 1 90.75 120 GLU A O 1
ATOM 975 N N . VAL A 1 121 ? -1.643 16.25 23.391 1 94.69 121 VAL A N 1
ATOM 976 C CA . VAL A 1 121 ? -1.185 17.359 22.547 1 94.69 121 VAL A CA 1
ATOM 977 C C . VAL A 1 121 ? -0.449 18.375 23.422 1 94.69 121 VAL A C 1
ATOM 979 O O . VAL A 1 121 ? -0.912 18.734 24.5 1 94.69 121 VAL A O 1
ATOM 982 N N . SER A 1 122 ? 0.716 18.812 22.953 1 95.31 122 SER A N 1
ATOM 983 C CA . SER A 1 122 ? 1.485 19.797 23.703 1 95.31 122 SER A CA 1
ATOM 984 C C . SER A 1 122 ? 1.328 21.188 23.094 1 95.31 122 SER A C 1
ATOM 986 O O . SER A 1 122 ? 1.469 22.188 23.797 1 95.31 122 SER A O 1
ATOM 988 N N . GLU A 1 123 ? 1.074 21.188 21.828 1 95.75 123 GLU A N 1
ATOM 989 C CA . GLU A 1 123 ? 0.964 22.453 21.109 1 95.75 123 GLU A CA 1
ATOM 990 C C . GLU A 1 123 ? 0.108 22.312 19.859 1 95.75 123 GLU A C 1
ATOM 992 O O . GLU A 1 123 ? 0.014 21.219 19.281 1 95.75 123 GLU A O 1
ATOM 997 N N . VAL A 1 124 ? -0.567 23.438 19.547 1 97.56 124 VAL A N 1
ATOM 998 C CA . VAL A 1 124 ? -1.274 23.531 18.281 1 97.56 124 VAL A CA 1
ATOM 999 C C . VAL A 1 124 ? -0.828 24.781 17.531 1 97.56 124 VAL A C 1
ATOM 1001 O O . VAL A 1 124 ? -0.699 25.859 18.125 1 97.56 124 VAL A O 1
ATOM 1004 N N . PHE A 1 125 ? -0.529 24.641 16.234 1 97.38 125 PHE A N 1
ATOM 1005 C CA . PHE A 1 125 ? -0.105 25.781 15.445 1 97.38 125 PHE A CA 1
ATOM 1006 C C . PHE A 1 125 ? -0.529 25.625 13.992 1 97.38 125 PHE A C 1
ATOM 1008 O O . PHE A 1 125 ? -1.015 24.562 13.594 1 97.38 125 PHE A O 1
ATOM 1015 N N . THR A 1 126 ? -0.377 26.719 13.227 1 98.12 126 THR A N 1
ATOM 1016 C CA . THR A 1 126 ? -0.783 26.672 11.82 1 98.12 126 THR A CA 1
ATOM 1017 C C . THR A 1 126 ? 0.384 27.047 10.914 1 98.12 126 THR A C 1
ATOM 1019 O O . THR A 1 126 ? 1.307 27.75 11.328 1 98.12 126 THR A O 1
ATOM 1022 N N . VAL A 1 127 ? 0.377 26.484 9.75 1 98.44 127 VAL A N 1
ATOM 1023 C CA . VAL A 1 127 ? 1.294 26.844 8.68 1 98.44 127 VAL A CA 1
ATOM 1024 C C . VAL A 1 127 ? 0.5 27.266 7.438 1 98.44 127 VAL A C 1
ATOM 1026 O O . VAL A 1 127 ? -0.365 26.516 6.973 1 98.44 127 VAL A O 1
ATOM 1029 N N . PRO A 1 128 ? 0.797 28.484 6.902 1 98.38 128 PRO A N 1
ATOM 1030 C CA . PRO A 1 128 ? 0.061 28.906 5.711 1 98.38 128 PRO A CA 1
ATOM 1031 C C . PRO A 1 128 ? 0.164 27.891 4.566 1 98.38 128 PRO A C 1
ATOM 1033 O O . PRO A 1 128 ? 1.247 27.375 4.297 1 98.38 128 PRO A O 1
ATOM 1036 N N . VAL A 1 129 ? -0.952 27.656 3.893 1 98.5 129 VAL A N 1
ATOM 1037 C CA . VAL A 1 129 ? -0.934 26.766 2.742 1 98.5 129 VAL A CA 1
ATOM 1038 C C . VAL A 1 129 ? 0.039 27.297 1.69 1 98.5 129 VAL A C 1
ATOM 1040 O O . VAL A 1 129 ? 0.74 26.516 1.038 1 98.5 129 VAL A O 1
ATOM 1043 N N . ARG A 1 130 ? 0.127 28.562 1.586 1 97.62 130 ARG A N 1
ATOM 1044 C CA . ARG A 1 130 ? 1.009 29.203 0.619 1 97.62 130 ARG A CA 1
ATOM 1045 C C . ARG A 1 130 ? 2.461 28.797 0.846 1 97.62 130 ARG A C 1
ATOM 1047 O O . ARG A 1 130 ? 3.229 28.656 -0.109 1 97.62 130 ARG A O 1
ATOM 1054 N N . PHE A 1 131 ? 2.82 28.703 2.084 1 98.38 131 PHE A N 1
ATOM 1055 C CA . PHE A 1 131 ? 4.176 28.25 2.391 1 98.38 131 PHE A CA 1
ATOM 1056 C C . PHE A 1 131 ? 4.484 26.938 1.689 1 98.38 131 PHE A C 1
ATOM 1058 O O . PHE A 1 131 ? 5.52 26.812 1.033 1 98.38 131 PHE A O 1
ATOM 1065 N N . PHE A 1 132 ? 3.609 25.953 1.795 1 98.62 132 PHE A N 1
ATOM 1066 C CA . PHE A 1 132 ? 3.814 24.641 1.208 1 98.62 132 PHE A CA 1
ATOM 1067 C C . PHE A 1 132 ? 3.738 24.703 -0.312 1 98.62 132 PHE A C 1
ATOM 1069 O O . PHE A 1 132 ? 4.391 23.922 -1.006 1 98.62 132 PHE A O 1
ATOM 1076 N N . GLN A 1 133 ? 2.918 25.641 -0.849 1 97.88 133 GLN A N 1
ATOM 1077 C CA . GLN A 1 133 ? 2.797 25.812 -2.293 1 97.88 133 GLN A CA 1
ATOM 1078 C C . GLN A 1 133 ? 4.082 26.391 -2.885 1 97.88 133 GLN A C 1
ATOM 1080 O O . GLN A 1 133 ? 4.418 26.109 -4.039 1 97.88 133 GLN A O 1
ATOM 1085 N N . GLU A 1 134 ? 4.789 27.109 -2.07 1 97.88 134 GLU A N 1
ATOM 1086 C CA . GLU A 1 134 ? 5.953 27.844 -2.57 1 97.88 134 GLU A CA 1
ATOM 1087 C C . GLU A 1 134 ? 7.25 27.141 -2.195 1 97.88 134 GLU A C 1
ATOM 1089 O O . GLU A 1 134 ? 8.328 27.516 -2.66 1 97.88 134 GLU A O 1
ATOM 1094 N N . ASN A 1 135 ? 7.148 26.125 -1.34 1 98.19 135 ASN A N 1
ATOM 1095 C CA . ASN A 1 135 ? 8.344 25.438 -0.864 1 98.19 135 ASN A CA 1
ATOM 1096 C C . ASN A 1 135 ? 8.195 23.922 -0.998 1 98.19 135 ASN A C 1
ATOM 1098 O O . ASN A 1 135 ? 7.406 23.297 -0.287 1 98.19 135 ASN A O 1
ATOM 1102 N N . GLU A 1 136 ? 9.039 23.359 -1.862 1 97.69 136 GLU A N 1
ATOM 1103 C CA . GLU A 1 136 ? 9.094 21.906 -1.936 1 97.69 136 GLU A CA 1
ATOM 1104 C C . GLU A 1 136 ? 9.805 21.312 -0.72 1 97.69 136 GLU A C 1
ATOM 1106 O O . GLU A 1 136 ? 10.742 21.906 -0.195 1 97.69 136 GLU A O 1
ATOM 1111 N N . PRO A 1 137 ? 9.336 20.172 -0.292 1 98.38 137 PRO A N 1
ATOM 1112 C CA . PRO A 1 137 ? 10.07 19.562 0.818 1 98.38 137 PRO A CA 1
ATOM 1113 C C . PRO A 1 137 ? 11.445 19.047 0.404 1 98.38 137 PRO A C 1
ATOM 1115 O O . PRO A 1 137 ? 11.641 18.656 -0.748 1 98.38 137 PRO A O 1
ATOM 1118 N N . LYS A 1 138 ? 12.383 19.109 1.349 1 98.12 138 LYS A N 1
ATOM 1119 C CA . LYS A 1 138 ? 13.617 18.359 1.171 1 98.12 138 LYS A CA 1
ATOM 1120 C C . LYS A 1 138 ? 13.359 16.859 1.303 1 98.12 138 LYS A C 1
ATOM 1122 O O . LYS A 1 138 ? 12.641 16.422 2.201 1 98.12 138 LYS A O 1
ATOM 1127 N N . LYS A 1 139 ? 13.938 16.125 0.38 1 97.88 139 LYS A N 1
ATOM 1128 C CA . LYS A 1 139 ? 13.656 14.695 0.328 1 97.88 139 LYS A CA 1
ATOM 1129 C C . LYS A 1 139 ? 14.93 13.883 0.553 1 97.88 139 LYS A C 1
ATOM 1131 O O . LYS A 1 139 ? 15.992 14.211 0.016 1 97.88 139 LYS A O 1
ATOM 1136 N N . TYR A 1 140 ? 14.805 12.914 1.362 1 97.56 140 TYR A N 1
ATOM 1137 C CA . TYR A 1 140 ? 15.891 11.977 1.642 1 97.56 140 TYR A CA 1
ATOM 1138 C C . TYR A 1 140 ? 15.461 10.547 1.346 1 97.56 140 TYR A C 1
ATOM 1140 O O . TYR A 1 140 ? 14.547 10.023 1.979 1 97.56 140 TYR A O 1
ATOM 1148 N N . MET A 1 141 ? 16.125 9.953 0.391 1 96.06 141 MET A N 1
ATOM 1149 C CA . MET A 1 141 ? 15.781 8.594 -0.019 1 96.06 141 MET A CA 1
ATOM 1150 C C . MET A 1 141 ? 16.469 7.566 0.873 1 96.06 141 MET A C 1
ATOM 1152 O O . MET A 1 141 ? 17.688 7.504 0.923 1 96.06 141 MET A O 1
ATOM 1156 N N . ASN A 1 142 ? 15.641 6.852 1.536 1 95.31 142 ASN A N 1
ATOM 1157 C CA . ASN A 1 142 ? 16.125 5.754 2.371 1 95.31 142 ASN A CA 1
ATOM 1158 C C . ASN A 1 142 ? 16 4.41 1.652 1 95.31 142 ASN A C 1
ATOM 1160 O O . ASN A 1 142 ? 15.227 4.273 0.707 1 95.31 142 ASN A O 1
ATOM 1164 N N . GLN A 1 143 ? 16.812 3.516 2.094 1 95.81 143 GLN A N 1
ATOM 1165 C CA . GLN A 1 143 ? 16.719 2.15 1.591 1 95.81 143 GLN A CA 1
ATOM 1166 C C . GLN A 1 143 ? 16.047 1.238 2.615 1 95.81 143 GLN A C 1
ATOM 1168 O O . GLN A 1 143 ? 16.234 1.4 3.82 1 95.81 143 GLN A O 1
ATOM 1173 N N . LEU A 1 144 ? 15.172 0.445 2.141 1 94.5 144 LEU A N 1
ATOM 1174 C CA . LEU A 1 144 ? 14.562 -0.604 2.951 1 94.5 144 LEU A CA 1
ATOM 1175 C C . LEU A 1 144 ? 15.25 -1.946 2.701 1 94.5 144 LEU A C 1
ATOM 1177 O O . LEU A 1 144 ? 15.18 -2.482 1.593 1 94.5 144 LEU A O 1
ATOM 1181 N N . ILE A 1 145 ? 15.875 -2.477 3.691 1 93.56 145 ILE A N 1
ATOM 1182 C CA . ILE A 1 145 ? 16.641 -3.713 3.564 1 93.56 145 ILE A CA 1
ATOM 1183 C C . ILE A 1 145 ? 15.938 -4.832 4.336 1 93.56 145 ILE A C 1
ATOM 1185 O O . ILE A 1 145 ? 15.461 -4.621 5.449 1 93.56 145 ILE A O 1
ATOM 1189 N N . TYR A 1 146 ? 16.047 -6.039 3.812 1 90.69 146 TYR A N 1
ATOM 1190 C CA . TYR A 1 146 ? 15.398 -7.203 4.406 1 90.69 146 TYR A CA 1
ATOM 1191 C C . TYR A 1 146 ? 16.312 -7.887 5.414 1 90.69 146 TYR A C 1
ATOM 1193 O O . TYR A 1 146 ? 17.516 -8.031 5.172 1 90.69 146 TYR A O 1
ATOM 1201 N N . GLU A 1 147 ? 15.734 -8.164 6.48 1 93.81 147 GLU A N 1
ATOM 1202 C CA . GLU A 1 147 ? 16.359 -9.109 7.406 1 93.81 147 GLU A CA 1
ATOM 1203 C C . GLU A 1 147 ? 15.508 -10.367 7.555 1 93.81 147 GLU A C 1
ATOM 1205 O O . GLU A 1 147 ? 14.414 -10.328 8.133 1 93.81 147 GLU A O 1
ATOM 1210 N N . GLN A 1 148 ? 16.016 -11.5 7.09 1 94.12 148 GLN A N 1
ATOM 1211 C CA . GLN A 1 148 ? 15.289 -12.766 7.117 1 94.12 148 GLN A CA 1
ATOM 1212 C C . GLN A 1 148 ? 15.336 -13.398 8.508 1 94.12 148 GLN A C 1
ATOM 1214 O O . GLN A 1 148 ? 16.297 -13.211 9.25 1 94.12 148 GLN A O 1
ATOM 1219 N N . PRO A 1 149 ? 14.289 -14.125 8.805 1 95.88 149 PRO A N 1
ATOM 1220 C CA . PRO A 1 149 ? 14.391 -14.867 10.07 1 95.88 149 PRO A CA 1
ATOM 1221 C C . PRO A 1 149 ? 15.406 -16 10 1 95.88 149 PRO A C 1
ATOM 1223 O O . PRO A 1 149 ? 15.805 -16.422 8.906 1 95.88 149 PRO A O 1
ATOM 1226 N N . ASN A 1 150 ? 15.758 -16.438 11.148 1 95.19 150 ASN A N 1
ATOM 1227 C CA . ASN A 1 150 ? 16.781 -17.469 11.227 1 95.19 150 ASN A CA 1
ATOM 1228 C C . ASN A 1 150 ? 16.359 -18.734 10.508 1 95.19 150 ASN A C 1
ATOM 1230 O O . ASN A 1 150 ? 17.188 -19.469 9.961 1 95.19 150 ASN A O 1
ATOM 1234 N N . ASP A 1 151 ? 15.125 -19 10.484 1 95.94 151 ASP A N 1
ATOM 1235 C CA . ASP A 1 151 ? 14.625 -20.266 9.945 1 95.94 151 ASP A CA 1
ATOM 1236 C C . ASP A 1 151 ? 14.172 -20.109 8.492 1 95.94 151 ASP A C 1
ATOM 1238 O O . ASP A 1 151 ? 13.484 -20.969 7.953 1 95.94 151 ASP A O 1
ATOM 1242 N N . PHE A 1 152 ? 14.625 -19 7.914 1 96.12 152 PHE A N 1
ATOM 1243 C CA . PHE A 1 152 ? 14.25 -18.797 6.52 1 96.12 152 PHE A CA 1
ATOM 1244 C C . PHE A 1 152 ? 14.789 -19.922 5.645 1 96.12 152 PHE A C 1
ATOM 1246 O O . PHE A 1 152 ? 15.961 -20.297 5.75 1 96.12 152 PHE A O 1
ATOM 1253 N N . PRO A 1 153 ? 13.953 -20.422 4.734 1 96.06 153 PRO A N 1
ATOM 1254 C CA . PRO A 1 153 ? 14.359 -21.609 3.973 1 96.06 153 PRO A CA 1
ATOM 1255 C C . PRO A 1 153 ? 15.094 -21.25 2.68 1 96.06 153 PRO A C 1
ATOM 1257 O O . PRO A 1 153 ? 14.594 -21.547 1.588 1 96.06 153 PRO A O 1
ATOM 1260 N N . TYR A 1 154 ? 16.281 -20.875 2.768 1 95.19 154 TYR A N 1
ATOM 1261 C CA . TYR A 1 154 ? 17.078 -20.453 1.616 1 95.19 154 TYR A CA 1
ATOM 1262 C C . TYR A 1 154 ? 17.219 -21.594 0.613 1 95.19 154 TYR A C 1
ATOM 1264 O O . TYR A 1 154 ? 17.312 -21.359 -0.593 1 95.19 154 TYR A O 1
ATOM 1272 N N . GLU A 1 155 ? 17.172 -22.766 1.061 1 94.06 155 GLU A N 1
ATOM 1273 C CA . GLU A 1 155 ? 17.359 -23.938 0.201 1 94.06 155 GLU A CA 1
ATOM 1274 C C . GLU A 1 155 ? 16.172 -24.109 -0.745 1 94.06 155 GLU A C 1
ATOM 1276 O O . GLU A 1 155 ? 16.266 -24.828 -1.746 1 94.06 155 GLU A O 1
ATOM 1281 N N . SER A 1 156 ? 15.102 -23.422 -0.433 1 94.12 156 SER A N 1
ATOM 1282 C CA . SER A 1 156 ? 13.875 -23.625 -1.194 1 94.12 156 SER A CA 1
ATOM 1283 C C . SER A 1 156 ? 13.75 -22.609 -2.32 1 94.12 156 SER A C 1
ATOM 1285 O O . SER A 1 156 ? 12.812 -22.672 -3.123 1 94.12 156 SER A O 1
ATOM 1287 N N . ILE A 1 157 ? 14.719 -21.656 -2.422 1 91.81 157 ILE A N 1
ATOM 1288 C CA . ILE A 1 157 ? 14.57 -20.609 -3.436 1 91.81 157 ILE A CA 1
ATOM 1289 C C . ILE A 1 157 ? 15.773 -20.625 -4.379 1 91.81 157 ILE A C 1
ATOM 1291 O O . ILE A 1 157 ? 16.859 -21.078 -4.004 1 91.81 157 ILE A O 1
ATOM 1295 N N . PRO A 1 158 ? 15.445 -20.172 -5.641 1 87.06 158 PRO A N 1
ATOM 1296 C CA . PRO A 1 158 ? 16.578 -20.094 -6.566 1 87.06 158 PRO A CA 1
ATOM 1297 C C . PRO A 1 158 ? 17.719 -19.234 -6.031 1 87.06 158 PRO A C 1
ATOM 1299 O O . PRO A 1 158 ? 17.484 -18.141 -5.508 1 87.06 158 PRO A O 1
ATOM 1302 N N . GLY A 1 159 ? 18.891 -19.781 -6.121 1 86.44 159 GLY A N 1
ATOM 1303 C CA . GLY A 1 159 ? 20.062 -19.031 -5.684 1 86.44 159 GLY A CA 1
ATOM 1304 C C . GLY A 1 159 ? 20.328 -19.172 -4.199 1 86.44 159 GLY A C 1
ATOM 1305 O O . GLY A 1 159 ? 21.422 -18.812 -3.727 1 86.44 159 GLY A O 1
ATOM 1306 N N . GLY A 1 160 ? 19.312 -19.641 -3.445 1 91.31 160 GLY A N 1
ATOM 1307 C CA . GLY A 1 160 ? 19.484 -19.859 -2.02 1 91.31 160 GLY A CA 1
ATOM 1308 C C . GLY A 1 160 ? 19.891 -18.609 -1.263 1 91.31 160 GLY A C 1
ATOM 1309 O O . GLY A 1 160 ? 19.266 -17.562 -1.409 1 91.31 160 GLY A O 1
ATOM 1310 N N . LYS A 1 161 ? 21.031 -18.734 -0.534 1 91.44 161 LYS A N 1
ATOM 1311 C CA . LYS A 1 161 ? 21.531 -17.641 0.286 1 91.44 161 LYS A CA 1
ATOM 1312 C C . LYS A 1 161 ? 22.031 -16.484 -0.583 1 91.44 161 LYS A C 1
ATOM 1314 O O . LYS A 1 161 ? 22.188 -15.359 -0.103 1 91.44 161 LYS A O 1
ATOM 1319 N N . ASN A 1 162 ? 22.25 -16.812 -1.844 1 90.38 162 ASN A N 1
ATOM 1320 C CA . ASN A 1 162 ? 22.75 -15.805 -2.768 1 90.38 162 ASN A CA 1
ATOM 1321 C C . ASN A 1 162 ? 21.625 -15.164 -3.564 1 90.38 162 ASN A C 1
ATOM 1323 O O . ASN A 1 162 ? 21.859 -14.477 -4.559 1 90.38 162 ASN A O 1
ATOM 1327 N N . TYR A 1 163 ? 20.438 -15.414 -3.129 1 90.62 163 TYR A N 1
ATOM 1328 C CA . TYR A 1 163 ? 19.312 -14.789 -3.799 1 90.62 163 TYR A CA 1
ATOM 1329 C C . TYR A 1 163 ? 19.469 -13.273 -3.854 1 90.62 163 TYR A C 1
ATOM 1331 O O . TYR A 1 163 ? 19.797 -12.648 -2.846 1 90.62 163 TYR A O 1
ATOM 1339 N N . PRO A 1 164 ? 19.25 -12.688 -5.051 1 88 164 PRO A N 1
ATOM 1340 C CA . PRO A 1 164 ? 19.406 -11.242 -5.215 1 88 164 PRO A CA 1
ATOM 1341 C C . PRO A 1 164 ? 18.188 -10.453 -4.742 1 88 164 PRO A C 1
ATOM 1343 O O . PRO A 1 164 ? 17.438 -9.938 -5.566 1 88 164 PRO A O 1
ATOM 1346 N N . TRP A 1 165 ? 18.156 -10.289 -3.5 1 88.81 165 TRP A N 1
ATOM 1347 C CA . TRP A 1 165 ? 17.016 -9.586 -2.934 1 88.81 165 TRP A CA 1
ATOM 1348 C C . TRP A 1 165 ? 16.953 -8.141 -3.432 1 88.81 165 TRP A C 1
ATOM 1350 O O . TRP A 1 165 ? 17.984 -7.457 -3.475 1 88.81 165 TRP A O 1
ATOM 1360 N N . SER A 1 166 ? 15.742 -7.789 -3.826 1 90.06 166 SER A N 1
ATOM 1361 C CA . SER A 1 166 ? 15.539 -6.395 -4.203 1 90.06 1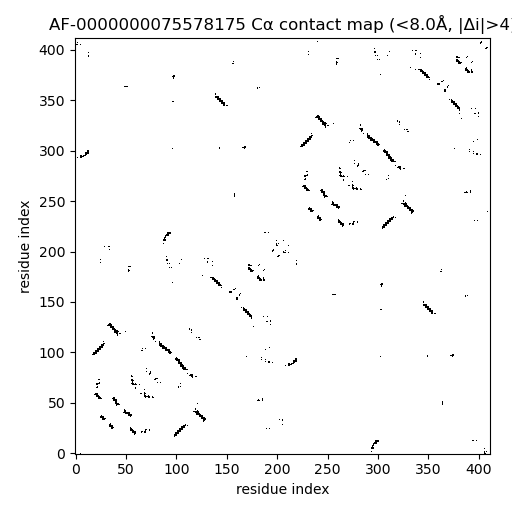66 SER A CA 1
ATOM 1362 C C . SER A 1 166 ? 15.562 -5.48 -2.98 1 90.06 166 SER A C 1
ATOM 1364 O O . SER A 1 166 ? 15.164 -5.891 -1.888 1 90.06 166 SER A O 1
ATOM 1366 N N . ILE A 1 167 ? 16.047 -4.297 -3.25 1 91.88 167 ILE A N 1
ATOM 1367 C CA . ILE A 1 167 ? 16.047 -3.283 -2.201 1 91.88 167 ILE A CA 1
ATOM 1368 C C . ILE A 1 167 ? 14.914 -2.285 -2.443 1 91.88 167 ILE A C 1
ATOM 1370 O O . ILE A 1 167 ? 14.734 -1.801 -3.562 1 91.88 167 ILE A O 1
ATOM 1374 N N . GLY A 1 168 ? 14.141 -2.105 -1.39 1 94.06 168 GLY A N 1
ATOM 1375 C CA . GLY A 1 168 ? 13.133 -1.058 -1.486 1 94.06 168 GLY A CA 1
ATOM 1376 C C . GLY A 1 168 ? 13.664 0.314 -1.111 1 94.06 168 GLY A C 1
ATOM 1377 O O . GLY A 1 168 ? 14.727 0.428 -0.493 1 94.06 168 GLY A O 1
ATOM 1378 N N . THR A 1 169 ? 12.961 1.298 -1.588 1 95.5 169 THR A N 1
ATOM 1379 C CA . THR A 1 169 ? 13.297 2.664 -1.204 1 95.5 169 THR A CA 1
ATOM 1380 C C . THR A 1 169 ? 12.086 3.375 -0.611 1 95.5 169 THR A C 1
ATOM 1382 O O . THR A 1 169 ? 10.945 2.984 -0.867 1 95.5 169 THR A O 1
ATOM 1385 N N . TYR A 1 170 ? 12.383 4.297 0.192 1 93.56 170 TYR A N 1
ATOM 1386 C CA . TYR A 1 170 ? 11.367 5.109 0.847 1 93.56 170 TYR A CA 1
ATOM 1387 C C . TYR A 1 170 ? 11.852 6.539 1.041 1 93.56 170 TYR A C 1
ATOM 1389 O O . TYR A 1 170 ? 12.914 6.77 1.615 1 93.56 170 TYR A O 1
ATOM 1397 N N . THR A 1 171 ? 11.031 7.457 0.58 1 95.5 171 THR A N 1
ATOM 1398 C CA . THR A 1 171 ? 11.422 8.859 0.672 1 95.5 171 THR A CA 1
ATOM 1399 C C . THR A 1 171 ? 10.859 9.492 1.94 1 95.5 171 THR A C 1
ATOM 1401 O O . THR A 1 171 ? 9.68 9.344 2.248 1 95.5 171 THR A O 1
ATOM 1404 N N . ILE A 1 172 ? 11.734 10.148 2.674 1 96.56 172 ILE A N 1
ATOM 1405 C CA . ILE A 1 172 ? 11.32 10.922 3.84 1 96.56 172 ILE A CA 1
ATOM 1406 C C . ILE A 1 172 ? 11.391 12.414 3.516 1 96.56 172 ILE A C 1
ATOM 1408 O O . ILE A 1 172 ? 12.438 12.922 3.113 1 96.56 172 ILE A O 1
ATOM 1412 N N . ASN A 1 173 ? 10.25 13.078 3.713 1 98 173 ASN A N 1
ATOM 1413 C CA . ASN A 1 173 ? 10.125 14.5 3.402 1 98 173 ASN A CA 1
ATOM 1414 C C . ASN A 1 173 ? 10.32 15.367 4.645 1 98 173 ASN A C 1
ATOM 1416 O O . ASN A 1 173 ? 9.945 14.969 5.75 1 98 173 ASN A O 1
ATOM 1420 N N . PHE A 1 174 ? 10.852 16.594 4.453 1 98.5 174 PHE A N 1
ATOM 1421 C CA . PHE A 1 174 ? 11.023 17.594 5.5 1 98.5 174 PHE A CA 1
ATOM 1422 C C . PHE A 1 174 ? 10.531 18.969 5.031 1 98.5 174 PHE A C 1
ATOM 1424 O O . PHE A 1 174 ? 10.922 19.438 3.963 1 98.5 174 PHE A O 1
ATOM 1431 N N . TYR A 1 175 ? 9.664 19.562 5.762 1 98.56 175 TYR A N 1
ATOM 1432 C CA . TYR A 1 175 ? 9.352 20.984 5.688 1 98.56 175 TYR A CA 1
ATOM 1433 C C . TYR A 1 175 ? 9.867 21.719 6.918 1 98.56 175 TYR A C 1
ATOM 1435 O O . TYR A 1 175 ? 9.617 21.297 8.047 1 98.56 175 TYR A O 1
ATOM 1443 N N . ASN A 1 176 ? 10.547 22.75 6.68 1 97.94 176 ASN A N 1
ATOM 1444 C CA . ASN A 1 176 ? 10.953 23.625 7.766 1 97.94 176 ASN A CA 1
ATOM 1445 C C . ASN A 1 176 ? 10.203 24.953 7.719 1 97.94 176 ASN A C 1
ATOM 1447 O O . ASN A 1 176 ? 10.359 25.734 6.77 1 97.94 176 ASN A O 1
ATOM 1451 N N . TYR A 1 177 ? 9.406 25.203 8.719 1 97.56 177 TYR A N 1
ATOM 1452 C CA . TYR A 1 177 ? 8.672 26.453 8.859 1 97.56 177 TYR A CA 1
ATOM 1453 C C . TYR A 1 177 ? 8.945 27.094 10.203 1 97.56 177 TYR A C 1
ATOM 1455 O O . TYR A 1 177 ? 8.445 26.641 11.234 1 97.56 177 TYR A O 1
ATOM 1463 N N . GLU A 1 178 ? 9.664 28.234 10.172 1 95.38 178 GLU A N 1
ATOM 1464 C CA . GLU A 1 178 ? 10.109 28.859 11.414 1 95.38 178 GLU A CA 1
ATOM 1465 C C . GLU A 1 178 ? 10.82 27.875 12.32 1 95.38 178 GLU A C 1
ATOM 1467 O O . GLU A 1 178 ? 11.82 27.266 11.922 1 95.38 178 GLU A O 1
ATOM 1472 N N . GLU A 1 179 ? 10.273 27.547 13.5 1 93.81 179 GLU A N 1
ATOM 1473 C CA . GLU A 1 179 ? 10.93 26.625 14.422 1 93.81 179 GLU A CA 1
ATOM 1474 C C . GLU A 1 179 ? 10.359 25.219 14.289 1 93.81 179 GLU A C 1
ATOM 1476 O O . GLU A 1 179 ? 10.875 24.281 14.898 1 93.81 179 GLU A O 1
ATOM 1481 N N . ALA A 1 180 ? 9.438 25.062 13.492 1 95.62 180 ALA A N 1
ATOM 1482 C CA . ALA A 1 180 ? 8.766 23.781 13.367 1 95.62 180 ALA A CA 1
ATOM 1483 C C . ALA A 1 180 ? 9.367 22.953 12.234 1 95.62 180 ALA A C 1
ATOM 1485 O O . ALA A 1 180 ? 9.609 23.453 11.141 1 95.62 180 ALA A O 1
ATOM 1486 N N . VAL A 1 181 ? 9.656 21.719 12.562 1 97 181 VAL A N 1
ATOM 1487 C CA . VAL A 1 181 ? 10.094 20.75 11.555 1 97 181 VAL A CA 1
ATOM 1488 C C . VAL A 1 181 ? 9 19.719 11.32 1 97 181 VAL A C 1
ATOM 1490 O O . VAL A 1 181 ? 8.719 18.891 12.195 1 97 181 VAL A O 1
ATOM 1493 N N . ILE A 1 182 ? 8.383 19.781 10.18 1 98.06 182 ILE A N 1
ATOM 1494 C CA . ILE A 1 182 ? 7.398 18.797 9.758 1 98.06 182 ILE A CA 1
ATOM 1495 C C . ILE A 1 182 ? 8.062 17.75 8.867 1 98.06 182 ILE A C 1
ATOM 1497 O O . ILE A 1 182 ? 8.594 18.078 7.805 1 98.06 182 ILE A O 1
ATOM 1501 N N . TRP A 1 183 ? 8.016 16.484 9.266 1 97.62 183 TRP A N 1
ATOM 1502 C CA . TRP A 1 183 ? 8.781 15.516 8.508 1 97.62 183 TRP A CA 1
ATOM 1503 C C . TRP A 1 183 ? 8.07 14.164 8.477 1 97.62 183 TRP A C 1
ATOM 1505 O O . TRP A 1 183 ? 7.016 14 9.086 1 97.62 183 TRP A O 1
ATOM 1515 N N . GLY A 1 184 ? 8.633 13.266 7.703 1 96.19 184 GLY A N 1
ATOM 1516 C CA . GLY A 1 184 ? 8.164 11.891 7.707 1 96.19 184 GLY A CA 1
ATOM 1517 C C . GLY A 1 184 ? 6.789 11.719 7.094 1 96.19 184 GLY A C 1
ATOM 1518 O O . GLY A 1 184 ? 6.535 12.195 5.984 1 96.19 184 GLY A O 1
ATOM 1519 N N . MET A 1 185 ? 5.961 10.984 7.781 1 96.62 185 MET A N 1
ATOM 1520 C CA . MET A 1 185 ? 4.629 10.656 7.285 1 96.62 185 MET A CA 1
ATOM 1521 C C . MET A 1 185 ? 3.785 11.914 7.125 1 96.62 185 MET A C 1
ATOM 1523 O O . MET A 1 185 ? 3.113 12.086 6.105 1 96.62 185 MET A O 1
ATOM 1527 N N . THR A 1 186 ? 3.92 12.781 8.086 1 98.12 186 THR A N 1
ATOM 1528 C CA . THR A 1 186 ? 3.131 14.008 8.062 1 98.12 186 THR A CA 1
ATOM 1529 C C . THR A 1 186 ? 3.52 14.875 6.871 1 98.12 186 THR A C 1
ATOM 1531 O O . THR A 1 186 ? 2.652 15.391 6.156 1 98.12 186 THR A O 1
ATOM 1534 N N . ALA A 1 187 ? 4.793 14.992 6.68 1 98.62 187 ALA A N 1
ATOM 1535 C CA . ALA A 1 187 ? 5.262 15.797 5.551 1 98.62 187 ALA A CA 1
ATOM 1536 C C . ALA A 1 187 ? 4.801 15.203 4.227 1 98.62 187 ALA A C 1
ATOM 1538 O O . ALA A 1 187 ? 4.441 15.93 3.301 1 98.62 187 ALA A O 1
ATOM 1539 N N . ALA A 1 188 ? 4.844 13.891 4.125 1 98.38 188 ALA A N 1
ATOM 1540 C CA . ALA A 1 188 ? 4.367 13.227 2.914 1 98.38 188 ALA A CA 1
ATOM 1541 C C . ALA A 1 188 ? 2.889 13.516 2.678 1 98.38 188 ALA A C 1
ATOM 1543 O O . ALA A 1 188 ? 2.477 13.789 1.549 1 98.38 188 ALA A O 1
ATOM 1544 N N . ILE A 1 189 ? 2.109 13.414 3.697 1 98.75 189 ILE A N 1
ATOM 1545 C CA . ILE A 1 189 ? 0.678 13.68 3.613 1 98.75 189 ILE A CA 1
ATOM 1546 C C . ILE A 1 189 ? 0.45 15.148 3.248 1 98.75 189 ILE A C 1
ATOM 1548 O O . ILE A 1 189 ? -0.409 15.461 2.42 1 98.75 189 ILE A O 1
ATOM 1552 N N . VAL A 1 190 ? 1.245 16.062 3.797 1 98.81 190 VAL A N 1
ATOM 1553 C CA . VAL A 1 190 ? 1.146 17.484 3.486 1 98.81 190 VAL A CA 1
ATOM 1554 C C . VAL A 1 190 ? 1.359 17.703 1.989 1 98.81 190 VAL A C 1
ATOM 1556 O O . VAL A 1 190 ? 0.564 18.375 1.334 1 98.81 190 VAL A O 1
ATOM 1559 N N . GLU A 1 191 ? 2.406 17.141 1.513 1 98.69 191 GLU A N 1
ATOM 1560 C CA . GLU A 1 191 ? 2.707 17.312 0.095 1 98.69 191 GLU A CA 1
ATOM 1561 C C . GLU A 1 191 ? 1.545 16.844 -0.776 1 98.69 191 GLU A C 1
ATOM 1563 O O . GLU A 1 191 ? 1.162 17.531 -1.729 1 98.69 191 GLU A O 1
ATOM 1568 N N . SER A 1 192 ? 1.03 15.68 -0.46 1 98.56 192 SER A N 1
ATOM 1569 C CA . SER A 1 192 ? -0.102 15.133 -1.202 1 98.56 192 SER A CA 1
ATOM 1570 C C . SER A 1 192 ? -1.322 16.047 -1.093 1 98.56 192 SER A C 1
ATOM 1572 O O . SER A 1 192 ? -1.959 16.359 -2.1 1 98.56 192 SER A O 1
ATOM 1574 N N . VAL A 1 193 ? -1.654 16.484 0.107 1 98.44 193 VAL A N 1
ATOM 1575 C CA . VAL A 1 193 ? -2.82 17.312 0.385 1 98.44 193 VAL A CA 1
ATOM 1576 C C . VAL A 1 193 ? -2.703 18.641 -0.373 1 98.44 193 VAL A C 1
ATOM 1578 O O . VAL A 1 193 ? -3.668 19.094 -0.994 1 98.44 193 VAL A O 1
ATOM 1581 N N . VAL A 1 194 ? -1.531 19.234 -0.325 1 98.44 194 VAL A N 1
ATOM 1582 C CA . VAL A 1 194 ? -1.312 20.516 -1.013 1 98.44 194 VAL A CA 1
ATOM 1583 C C . VAL A 1 194 ? -1.472 20.312 -2.52 1 98.44 194 VAL A C 1
ATOM 1585 O O . VAL A 1 194 ? -2.043 21.172 -3.203 1 98.44 194 VAL A O 1
ATOM 1588 N N . GLY A 1 195 ? -0.966 19.203 -3.033 1 97.38 195 GLY A N 1
ATOM 1589 C CA . GLY A 1 195 ? -1.212 18.875 -4.43 1 97.38 195 GLY A CA 1
ATOM 1590 C C . GLY A 1 195 ? -2.688 18.812 -4.773 1 97.38 195 GLY A C 1
ATOM 1591 O O . GLY A 1 195 ? -3.109 19.328 -5.812 1 97.38 195 GLY A O 1
ATOM 1592 N N . LEU A 1 196 ? -3.447 18.172 -3.953 1 96.88 196 LEU A N 1
ATOM 1593 C CA . LEU A 1 196 ? -4.887 18.047 -4.164 1 96.88 196 LEU A CA 1
ATOM 1594 C C . LEU A 1 196 ? -5.562 19.406 -4.078 1 96.88 196 LEU A C 1
ATOM 1596 O O . LEU A 1 196 ? -6.449 19.719 -4.875 1 96.88 196 LEU A O 1
ATOM 1600 N N . ILE A 1 197 ? -5.152 20.203 -3.076 1 96.06 197 ILE A N 1
ATOM 1601 C CA . ILE A 1 197 ? -5.684 21.547 -2.91 1 96.06 197 ILE A CA 1
ATOM 1602 C C . ILE A 1 197 ? -5.496 22.344 -4.203 1 96.06 197 ILE A C 1
ATOM 1604 O O . ILE A 1 197 ? -6.418 23.016 -4.668 1 96.06 197 ILE A O 1
ATOM 1608 N N . ASN A 1 198 ? -4.309 22.203 -4.75 1 95.5 198 ASN A N 1
ATOM 1609 C CA . ASN A 1 198 ? -3.992 22.922 -5.98 1 95.5 198 ASN A CA 1
ATOM 1610 C C . ASN A 1 198 ? -4.789 22.391 -7.164 1 95.5 198 ASN A C 1
ATOM 1612 O O . ASN A 1 198 ? -5.379 23.156 -7.922 1 95.5 198 ASN A O 1
ATOM 1616 N N . THR A 1 199 ? -4.84 21.094 -7.344 1 93.88 199 THR A N 1
ATOM 1617 C CA . THR A 1 199 ? -5.473 20.453 -8.484 1 93.88 199 THR A CA 1
ATOM 1618 C C . THR A 1 199 ? -6.973 20.719 -8.5 1 93.88 199 THR A C 1
ATOM 1620 O O . THR A 1 199 ? -7.555 20.984 -9.555 1 93.88 199 THR A O 1
ATOM 1623 N N . TYR A 1 200 ? -7.582 20.781 -7.316 1 93.62 200 TYR A N 1
ATOM 1624 C CA . TYR A 1 200 ? -9.031 20.875 -7.242 1 93.62 200 TYR A CA 1
ATOM 1625 C C . TYR A 1 200 ? -9.461 22.266 -6.793 1 93.62 200 TYR A C 1
ATOM 1627 O O . TYR A 1 200 ? -10.641 22.516 -6.551 1 93.62 200 TYR A O 1
ATOM 1635 N N . GLN A 1 201 ? -8.508 23.188 -6.547 1 92.75 201 GLN A N 1
ATOM 1636 C CA . GLN A 1 201 ? -8.766 24.578 -6.172 1 92.75 201 GLN A CA 1
ATOM 1637 C C . GLN A 1 201 ? -9.633 24.641 -4.918 1 92.75 201 GLN A C 1
ATOM 1639 O O . GLN A 1 201 ? -10.648 25.344 -4.898 1 92.75 201 GLN A O 1
ATOM 1644 N N . LEU A 1 202 ? -9.203 23.938 -3.896 1 93 202 LEU A N 1
ATOM 1645 C CA . LEU A 1 202 ? -10.016 23.734 -2.705 1 93 202 LEU A CA 1
ATOM 1646 C C . LEU A 1 202 ? -10.031 25 -1.842 1 93 202 LEU A C 1
ATOM 1648 O O . LEU A 1 202 ? -10.82 25.094 -0.894 1 93 202 LEU A O 1
ATOM 1652 N N . LEU A 1 203 ? -9.227 26 -2.146 1 92.25 203 LEU A N 1
ATOM 1653 C CA . LEU A 1 203 ? -9.141 27.188 -1.317 1 92.25 203 LEU A CA 1
ATOM 1654 C C . LEU A 1 203 ? -10.023 28.312 -1.875 1 92.25 203 LEU A C 1
ATOM 1656 O O . LEU A 1 203 ? -10.078 29.406 -1.311 1 92.25 203 LEU A O 1
ATOM 1660 N N . SER A 1 204 ? -10.75 28.016 -2.945 1 83.62 204 SER A N 1
ATOM 1661 C CA . SER A 1 204 ? -11.523 29.062 -3.619 1 83.62 204 SER A CA 1
ATOM 1662 C C . SER A 1 204 ? -12.609 29.625 -2.701 1 83.62 204 SER A C 1
ATOM 1664 O O . SER A 1 204 ? -13 30.781 -2.838 1 83.62 204 SER A O 1
ATOM 1666 N N . ASP A 1 205 ? -13.07 28.781 -1.756 1 72.19 205 ASP A N 1
ATOM 1667 C CA . ASP A 1 205 ? -14.148 29.25 -0.895 1 72.19 205 ASP A CA 1
ATOM 1668 C C . ASP A 1 205 ? -13.602 29.797 0.418 1 72.19 205 ASP A C 1
ATOM 1670 O O . ASP A 1 205 ? -14.367 30.094 1.345 1 72.19 205 ASP A O 1
ATOM 1674 N N . PHE A 1 206 ? -12.344 29.844 0.514 1 76.56 206 PHE A N 1
ATOM 1675 C CA . PHE A 1 206 ? -11.742 30.438 1.694 1 76.56 206 PHE A CA 1
ATOM 1676 C C . PHE A 1 206 ? -11.641 31.953 1.537 1 76.56 206 PHE A C 1
ATOM 1678 O O . PHE A 1 206 ? -11.383 32.469 0.44 1 76.56 206 PHE A O 1
ATOM 1685 N N . MET B 1 1 ? -13.227 21.594 -11.625 1 58.06 1 MET B N 1
ATOM 1686 C CA . MET B 1 1 ? -13.531 20.453 -10.766 1 58.06 1 MET B CA 1
ATOM 1687 C C . MET B 1 1 ? -14.164 20.906 -9.453 1 58.06 1 MET B C 1
ATOM 1689 O O . MET B 1 1 ? -13.648 21.812 -8.789 1 58.06 1 MET B O 1
ATOM 1693 N N . ASP B 1 2 ? -15.438 20.562 -9.234 1 69.44 2 ASP B N 1
ATOM 1694 C CA . ASP B 1 2 ? -16.234 21.156 -8.172 1 69.44 2 ASP B CA 1
ATOM 1695 C C . ASP B 1 2 ? -16.094 20.391 -6.867 1 69.44 2 ASP B C 1
ATOM 1697 O O . ASP B 1 2 ? -15.547 19.281 -6.855 1 69.44 2 ASP B O 1
ATOM 1701 N N . ARG B 1 3 ? -16.188 21.031 -5.773 1 78.69 3 ARG B N 1
ATOM 1702 C CA . ARG B 1 3 ? -16.125 20.516 -4.414 1 78.69 3 ARG B CA 1
ATOM 1703 C C . ARG B 1 3 ? -16.875 19.188 -4.305 1 78.69 3 ARG B C 1
ATOM 1705 O O . ARG B 1 3 ? -16.438 18.281 -3.578 1 78.69 3 ARG B O 1
ATOM 1712 N N . ASP B 1 4 ? -17.859 19.062 -5.074 1 78.62 4 ASP B N 1
ATOM 1713 C CA . ASP B 1 4 ? -18.656 17.828 -5.062 1 78.62 4 ASP B CA 1
ATOM 1714 C C . ASP B 1 4 ? -17.875 16.672 -5.695 1 78.62 4 ASP B C 1
ATOM 1716 O O . ASP B 1 4 ? -17.953 15.539 -5.223 1 78.62 4 ASP B O 1
ATOM 1720 N N . ASP B 1 5 ? -17.141 17.109 -6.699 1 84.06 5 ASP B N 1
ATOM 1721 C CA . ASP B 1 5 ? -16.328 16.109 -7.367 1 84.06 5 ASP B CA 1
ATOM 1722 C C . ASP B 1 5 ? -15.219 15.609 -6.453 1 84.06 5 ASP B C 1
ATOM 1724 O O . ASP B 1 5 ? -14.898 14.414 -6.438 1 84.06 5 ASP B O 1
ATOM 1728 N N . PHE B 1 6 ? -14.711 16.484 -5.688 1 90.75 6 PHE B N 1
ATOM 1729 C CA . PHE B 1 6 ? -13.617 16.125 -4.797 1 90.75 6 PHE B CA 1
ATOM 1730 C C . PHE B 1 6 ? -14.109 15.234 -3.664 1 90.75 6 PHE B C 1
ATOM 1732 O O . PHE B 1 6 ? -13.445 14.266 -3.289 1 90.75 6 PHE B O 1
ATOM 1739 N N . PHE B 1 7 ? -15.266 15.516 -3.219 1 87 7 PHE B N 1
ATOM 1740 C CA . PHE B 1 7 ? -15.828 14.758 -2.104 1 87 7 PHE B CA 1
ATOM 1741 C C . PHE B 1 7 ? -16.016 13.297 -2.486 1 87 7 PHE B C 1
ATOM 1743 O O . PHE B 1 7 ? -15.859 12.406 -1.651 1 87 7 PHE B O 1
ATOM 1750 N N . LYS B 1 8 ? -16.234 13.031 -3.787 1 89.81 8 LYS B N 1
ATOM 1751 C CA . LYS B 1 8 ? -16.547 11.688 -4.254 1 89.81 8 LYS B CA 1
ATOM 1752 C C . LYS B 1 8 ? -15.305 11.008 -4.828 1 89.81 8 LYS B C 1
ATOM 1754 O O . LYS B 1 8 ? -15.375 9.867 -5.289 1 89.81 8 LYS B O 1
ATOM 1759 N N . ARG B 1 9 ? -14.312 11.727 -4.707 1 91.62 9 ARG B N 1
ATOM 1760 C CA . ARG B 1 9 ? -13.078 11.227 -5.305 1 91.62 9 ARG B CA 1
ATOM 1761 C C . ARG B 1 9 ? -12.617 9.945 -4.625 1 91.62 9 ARG B C 1
ATOM 1763 O O . ARG B 1 9 ? -12.805 9.773 -3.418 1 91.62 9 ARG B O 1
ATOM 1770 N N . ARG B 1 10 ? -12.031 9.016 -5.449 1 91.25 10 ARG B N 1
ATOM 1771 C CA . ARG B 1 10 ? -11.383 7.832 -4.895 1 91.25 10 ARG B CA 1
ATOM 1772 C C . ARG B 1 10 ? -9.93 8.125 -4.527 1 91.25 10 ARG B C 1
ATOM 1774 O O . ARG B 1 10 ? -9.164 8.617 -5.355 1 91.25 10 ARG B O 1
ATOM 1781 N N . PRO B 1 11 ? -9.641 7.855 -3.348 1 96.12 11 PRO B N 1
ATOM 1782 C CA . PRO B 1 11 ? -8.258 8.109 -2.934 1 96.12 11 PRO B CA 1
ATOM 1783 C C . PRO B 1 11 ? -7.238 7.32 -3.752 1 96.12 11 PRO B C 1
ATOM 1785 O O . PRO B 1 11 ? -7.484 6.16 -4.094 1 96.12 11 PRO B O 1
ATOM 1788 N N . GLY B 1 12 ? -6.195 7.941 -4.121 1 95.88 12 GLY B N 1
ATOM 1789 C CA . GLY B 1 12 ? -5.012 7.238 -4.59 1 95.88 12 GLY B CA 1
ATOM 1790 C C . GLY B 1 12 ? -4.07 6.836 -3.473 1 95.88 12 GLY B C 1
ATOM 1791 O O . GLY B 1 12 ? -4.48 6.73 -2.314 1 95.88 12 GLY B O 1
ATOM 1792 N N . MET B 1 13 ? -2.877 6.492 -3.877 1 97 13 MET B N 1
ATOM 17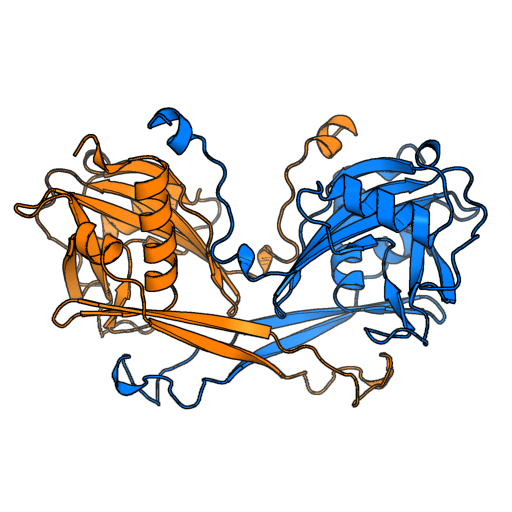93 C CA . MET B 1 13 ? -1.812 6.148 -2.939 1 97 13 MET B CA 1
ATOM 1794 C C . MET B 1 13 ? -0.697 7.188 -2.977 1 97 13 MET B C 1
ATOM 1796 O O . MET B 1 13 ? -0.167 7.5 -4.047 1 97 13 MET B O 1
ATOM 1800 N N . ILE B 1 14 ? -0.353 7.719 -1.861 1 97.75 14 ILE B N 1
ATOM 1801 C CA . ILE B 1 14 ? 0.746 8.672 -1.79 1 97.75 14 ILE B CA 1
ATOM 1802 C C . ILE B 1 14 ? 2.039 8.016 -2.262 1 97.75 14 ILE B C 1
ATOM 1804 O O . ILE B 1 14 ? 2.395 6.93 -1.792 1 97.75 14 ILE B O 1
ATOM 1808 N N . GLY B 1 15 ? 2.678 8.68 -3.221 1 95.38 15 GLY B N 1
ATOM 1809 C CA . GLY B 1 15 ? 3.953 8.188 -3.711 1 95.38 15 GLY B CA 1
ATOM 1810 C C . GLY B 1 15 ? 3.805 7.078 -4.738 1 95.38 15 GLY B C 1
ATOM 1811 O O . GLY B 1 15 ? 4.785 6.426 -5.102 1 95.38 15 GLY B O 1
ATOM 1812 N N . GLU B 1 16 ? 2.646 6.848 -5.27 1 95.5 16 GLU B N 1
ATOM 1813 C CA . GLU B 1 16 ? 2.369 5.758 -6.199 1 95.5 16 GLU B CA 1
ATOM 1814 C C . GLU B 1 16 ? 3.279 5.828 -7.422 1 95.5 16 GLU B C 1
ATOM 1816 O O . GLU B 1 16 ? 3.682 4.797 -7.961 1 95.5 16 GLU B O 1
ATOM 1821 N N . ARG B 1 17 ? 3.674 7.004 -7.766 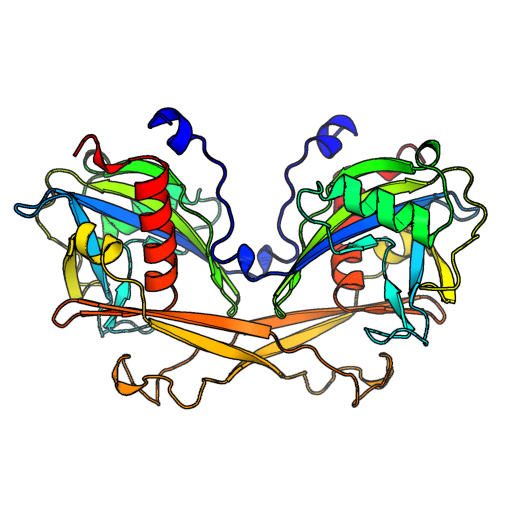1 93.06 17 ARG B N 1
ATOM 1822 C CA . ARG B 1 17 ? 4.488 7.207 -8.961 1 93.06 17 ARG B CA 1
ATOM 1823 C C . ARG B 1 17 ? 5.879 6.613 -8.781 1 93.06 17 ARG B C 1
ATOM 1825 O O . ARG B 1 17 ? 6.602 6.406 -9.758 1 93.06 17 ARG B O 1
ATOM 1832 N N . ASN B 1 18 ? 6.234 6.398 -7.543 1 93.75 18 ASN B N 1
ATOM 1833 C CA . ASN B 1 18 ? 7.551 5.844 -7.25 1 93.75 18 ASN B CA 1
ATOM 1834 C C . ASN B 1 18 ? 7.547 4.32 -7.332 1 93.75 18 ASN B C 1
ATOM 1836 O O . ASN B 1 18 ? 8.586 3.684 -7.156 1 93.75 18 ASN B O 1
ATOM 1840 N N . TYR B 1 19 ? 6.395 3.758 -7.648 1 96.06 19 TYR B N 1
ATOM 1841 C CA . TYR B 1 19 ? 6.25 2.309 -7.711 1 96.06 19 TYR B CA 1
ATOM 1842 C C . TYR B 1 19 ? 6.168 1.83 -9.156 1 96.06 19 TYR B C 1
ATOM 1844 O O . TYR B 1 19 ? 5.504 2.455 -9.984 1 96.06 19 TYR B O 1
ATOM 1852 N N . GLY B 1 20 ? 6.91 0.719 -9.438 1 96.56 20 GLY B N 1
ATOM 1853 C CA . GLY B 1 20 ? 6.645 0.032 -10.688 1 96.56 20 GLY B CA 1
ATOM 1854 C C . GLY B 1 20 ? 5.266 -0.598 -10.742 1 96.56 20 GLY B C 1
ATOM 1855 O O . GLY B 1 20 ? 4.785 -1.136 -9.742 1 96.56 20 GLY B O 1
ATOM 1856 N N . GLN B 1 21 ? 4.594 -0.471 -11.891 1 97.75 21 GLN B N 1
ATOM 1857 C CA . GLN B 1 21 ? 3.244 -0.994 -12.062 1 97.75 21 GLN B CA 1
ATOM 1858 C C . GLN B 1 21 ? 3.252 -2.277 -12.891 1 97.75 21 GLN B C 1
ATOM 1860 O O . GLN B 1 21 ? 3.809 -2.311 -13.992 1 97.75 21 GLN B O 1
ATOM 1865 N N . TYR B 1 22 ? 2.693 -3.318 -12.367 1 98.06 22 TYR B N 1
ATOM 1866 C CA . TYR B 1 22 ? 2.637 -4.629 -13.008 1 98.06 22 TYR B CA 1
ATOM 1867 C C . TYR B 1 22 ? 1.223 -5.195 -12.969 1 98.06 22 TYR B C 1
ATOM 1869 O O . TYR B 1 22 ? 0.397 -4.766 -12.164 1 98.06 22 TYR B O 1
ATOM 1877 N N . ALA B 1 23 ? 0.943 -6.059 -13.828 1 98.69 23 ALA B N 1
ATOM 1878 C CA . ALA B 1 23 ? -0.318 -6.797 -13.82 1 98.69 23 ALA B CA 1
ATOM 1879 C C . ALA B 1 23 ? -0.105 -8.25 -14.227 1 98.69 23 ALA B C 1
ATOM 1881 O O . ALA B 1 23 ? 0.743 -8.547 -15.078 1 98.69 23 ALA B O 1
ATOM 1882 N N . VAL B 1 24 ? -0.857 -9.133 -13.578 1 98.81 24 VAL B N 1
ATOM 1883 C CA . VAL B 1 24 ? -0.723 -10.555 -13.867 1 98.81 24 VAL B CA 1
ATOM 1884 C C . VAL B 1 24 ? -2.105 -11.195 -13.977 1 98.81 24 VAL B C 1
ATOM 1886 O O . VAL B 1 24 ? -3.094 -10.641 -13.492 1 98.81 24 VAL B O 1
ATOM 1889 N N . LEU B 1 25 ? -2.217 -12.289 -14.648 1 98.81 25 LEU B N 1
ATOM 1890 C CA . LEU B 1 25 ? -3.428 -13.102 -14.703 1 98.81 25 LEU B CA 1
ATOM 1891 C C . LEU B 1 25 ? -3.266 -14.383 -13.883 1 98.81 25 LEU B C 1
ATOM 1893 O O . LEU B 1 25 ? -2.385 -15.195 -14.164 1 98.81 25 LEU B O 1
ATOM 1897 N N . ALA B 1 26 ? -3.979 -14.469 -12.844 1 98.81 26 ALA B N 1
ATOM 1898 C CA . ALA B 1 26 ? -4.172 -15.766 -12.203 1 98.81 26 ALA B CA 1
ATOM 1899 C C . ALA B 1 26 ? -5.137 -16.641 -13 1 98.81 26 ALA B C 1
ATOM 1901 O O . ALA B 1 26 ? -6.355 -16.531 -12.836 1 98.81 26 ALA B O 1
ATOM 1902 N N . ILE B 1 27 ? -4.605 -17.5 -13.75 1 98.62 27 ILE B N 1
ATOM 1903 C CA . ILE B 1 27 ? -5.375 -18.172 -14.789 1 98.62 27 ILE B CA 1
ATOM 1904 C C . ILE B 1 27 ? -5.879 -19.516 -14.258 1 98.62 27 ILE B C 1
ATOM 1906 O O . ILE B 1 27 ? -5.098 -20.328 -13.75 1 98.62 27 ILE B O 1
ATOM 1910 N N . LEU B 1 28 ? -7.121 -19.719 -14.414 1 98.12 28 LEU B N 1
ATOM 1911 C CA . LEU B 1 28 ? -7.762 -21 -14.148 1 98.12 28 LEU B CA 1
ATOM 1912 C C . LEU B 1 28 ? -7.922 -21.797 -15.438 1 98.12 28 LEU B C 1
ATOM 1914 O O . LEU B 1 28 ? -8.359 -21.266 -16.453 1 98.12 28 LEU B O 1
ATOM 1918 N N . VAL B 1 29 ? -7.547 -23.047 -15.375 1 97.44 29 VAL B N 1
ATOM 1919 C CA . VAL B 1 29 ? -7.754 -23.969 -16.484 1 97.44 29 VAL B CA 1
ATOM 1920 C C . VAL B 1 29 ? -8.461 -25.219 -15.984 1 97.44 29 VAL B C 1
ATOM 1922 O O . VAL B 1 29 ? -8.359 -25.578 -14.805 1 97.44 29 VAL B O 1
ATOM 1925 N N . GLU B 1 30 ? -9.188 -25.781 -16.859 1 95.31 30 GLU B N 1
ATOM 1926 C CA . GLU B 1 30 ? -9.805 -27.078 -16.547 1 95.31 30 GLU B CA 1
ATOM 1927 C C . GLU B 1 30 ? -8.836 -28.219 -16.812 1 95.31 30 GLU B C 1
ATOM 1929 O O . GLU B 1 30 ? -8.188 -28.266 -17.859 1 95.31 30 GLU B O 1
ATOM 1934 N N . THR B 1 31 ? -8.688 -29.047 -15.781 1 94.31 31 THR B N 1
ATOM 1935 C CA . THR B 1 31 ? -7.875 -30.25 -15.938 1 94.31 31 THR B CA 1
ATOM 1936 C C . THR B 1 31 ? -8.68 -31.5 -15.586 1 94.31 31 THR B C 1
ATOM 1938 O O . THR B 1 31 ? -9.812 -31.406 -15.117 1 94.31 31 THR B O 1
ATOM 1941 N N . VAL B 1 32 ? -8.117 -32.625 -15.844 1 91.25 32 VAL B N 1
ATOM 1942 C CA . VAL B 1 32 ? -8.758 -33.906 -15.531 1 91.25 32 VAL B CA 1
ATOM 1943 C C . VAL B 1 32 ? -9.008 -34.031 -14.031 1 91.25 32 VAL B C 1
ATOM 1945 O O . VAL B 1 32 ? -9.953 -34.688 -13.594 1 91.25 32 VAL B O 1
ATOM 1948 N N . LYS B 1 33 ? -8.188 -33.344 -13.25 1 90.69 33 LYS B N 1
ATOM 1949 C CA . LYS B 1 33 ? -8.281 -33.375 -11.797 1 90.69 33 LYS B CA 1
ATOM 1950 C C . LYS B 1 33 ? -9.156 -32.25 -11.266 1 90.69 33 LYS B C 1
ATOM 1952 O O . LYS B 1 33 ? -9.312 -32.094 -10.055 1 90.69 33 LYS B O 1
ATOM 1957 N N . GLY B 1 34 ? -9.711 -31.484 -12.164 1 94.31 34 GLY B N 1
ATOM 1958 C CA . GLY B 1 34 ? -10.477 -30.312 -11.758 1 94.31 34 GLY B CA 1
ATOM 1959 C C . GLY B 1 34 ? -9.805 -29 -12.094 1 94.31 34 GLY B C 1
ATOM 1960 O O . GLY B 1 34 ? -8.781 -28.984 -12.781 1 94.31 34 GLY B O 1
ATOM 1961 N N . PRO B 1 35 ? -10.43 -27.906 -11.602 1 97.31 35 PRO B N 1
ATOM 1962 C CA . PRO B 1 35 ? -9.852 -26.594 -11.883 1 97.31 35 PRO B CA 1
ATOM 1963 C C . PRO B 1 35 ? -8.461 -26.422 -11.273 1 97.31 35 PRO B C 1
ATOM 1965 O O . PRO B 1 35 ? -8.195 -26.906 -10.172 1 97.31 35 PRO B O 1
ATOM 1968 N N . ALA B 1 36 ? -7.582 -25.875 -12.016 1 98.25 36 ALA B N 1
ATOM 1969 C CA . ALA B 1 36 ? -6.203 -25.656 -11.586 1 98.25 36 ALA B CA 1
ATOM 1970 C C . ALA B 1 36 ? -5.738 -24.234 -11.938 1 98.25 36 ALA B C 1
ATOM 1972 O O . ALA B 1 36 ? -6.297 -23.594 -12.828 1 98.25 36 ALA B O 1
ATOM 1973 N N . LEU B 1 37 ? -4.793 -23.719 -11.188 1 98.69 37 LEU B N 1
ATOM 1974 C CA . LEU B 1 37 ? -4.102 -22.484 -11.523 1 98.69 37 LEU B CA 1
ATOM 1975 C C . LEU B 1 37 ? -2.9 -22.75 -12.422 1 98.69 37 LEU B C 1
ATOM 1977 O O . LEU B 1 37 ? -2.15 -23.703 -12.188 1 98.69 37 LEU B O 1
ATOM 1981 N N . LEU B 1 38 ? -2.766 -21.969 -13.422 1 98.69 38 LEU B N 1
ATOM 1982 C CA . LEU B 1 38 ? -1.665 -22.094 -14.375 1 98.69 38 LEU B CA 1
ATOM 1983 C C . LEU B 1 38 ? -0.493 -21.203 -13.969 1 98.69 38 LEU B C 1
ATOM 1985 O O . LEU B 1 38 ? -0.681 -20.031 -13.648 1 98.69 38 LEU B O 1
ATOM 1989 N N . PHE B 1 39 ? 0.729 -21.781 -13.93 1 98.5 39 PHE B N 1
ATOM 1990 C CA . PHE B 1 39 ? 1.95 -21.062 -13.594 1 98.5 39 PHE B CA 1
ATOM 1991 C C . PHE B 1 39 ? 2.967 -21.172 -14.727 1 98.5 39 PHE B C 1
ATOM 1993 O O . PHE B 1 39 ? 2.883 -22.062 -15.562 1 98.5 39 PHE B O 1
ATOM 2000 N N . GLU B 1 40 ? 3.805 -20.188 -14.742 1 97.38 40 GLU B N 1
ATOM 2001 C CA . GLU B 1 40 ? 4.992 -20.234 -15.594 1 97.38 40 GLU B CA 1
ATOM 2002 C C . GLU B 1 40 ? 6.27 -20.188 -14.758 1 97.38 40 GLU B C 1
ATOM 2004 O O . GLU B 1 40 ? 6.273 -19.641 -13.656 1 97.38 40 GLU B O 1
ATOM 2009 N N . LYS B 1 41 ? 7.242 -20.781 -15.25 1 95.5 41 LYS B N 1
ATOM 2010 C CA . LYS B 1 41 ? 8.602 -20.609 -14.742 1 95.5 41 LYS B CA 1
ATOM 2011 C C . LYS B 1 41 ? 9.414 -19.703 -15.664 1 95.5 41 LYS B C 1
ATOM 2013 O O . LYS B 1 41 ? 9.461 -19.922 -16.875 1 95.5 41 LYS B O 1
ATOM 2018 N N . ARG B 1 42 ? 9.938 -18.672 -15.055 1 91.44 42 ARG B N 1
ATOM 2019 C CA . ARG B 1 42 ? 10.727 -17.734 -15.844 1 91.44 42 ARG B CA 1
ATOM 2020 C C . ARG B 1 42 ? 12 -18.391 -16.359 1 91.44 42 ARG B C 1
ATOM 2022 O O . ARG B 1 42 ? 12.648 -19.141 -15.641 1 91.44 42 ARG B O 1
ATOM 2029 N N . SER B 1 43 ? 12.32 -18 -17.578 1 87 43 SER B 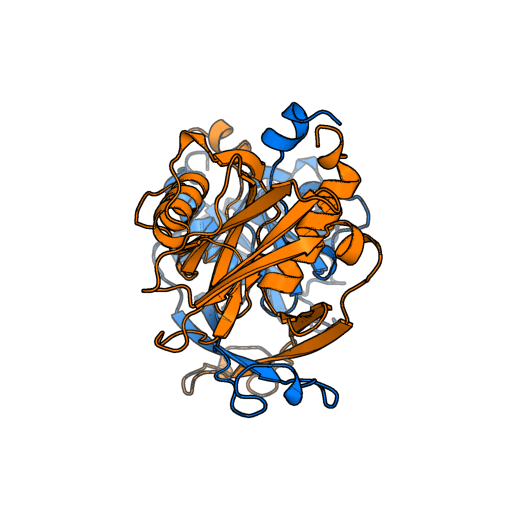N 1
ATOM 2030 C CA . SER B 1 43 ? 13.516 -18.547 -18.188 1 87 43 SER B CA 1
ATOM 2031 C C . SER B 1 43 ? 14.766 -18.219 -17.375 1 87 43 SER B C 1
ATOM 2033 O O . SER B 1 43 ? 14.859 -17.141 -16.781 1 87 43 SER B O 1
ATOM 2035 N N . GLU B 1 44 ? 15.656 -19.125 -17.406 1 83.06 44 GLU B N 1
ATOM 2036 C CA . GLU B 1 44 ? 16.906 -18.938 -16.703 1 83.06 44 GLU B CA 1
ATOM 2037 C C . GLU B 1 44 ? 17.766 -17.859 -17.359 1 83.06 44 GLU B C 1
ATOM 2039 O O . GLU B 1 44 ? 18.734 -17.375 -16.781 1 83.06 44 GLU B O 1
ATOM 2044 N N . MET B 1 45 ? 17.406 -17.578 -18.547 1 81.5 45 MET B N 1
ATOM 2045 C CA . MET B 1 45 ? 18.203 -16.641 -19.344 1 81.5 45 MET B CA 1
ATOM 2046 C C . MET B 1 45 ? 17.859 -15.195 -19 1 81.5 45 MET B C 1
ATOM 2048 O O . MET B 1 45 ? 18.562 -14.273 -19.391 1 81.5 45 MET B O 1
ATOM 2052 N N . LEU B 1 46 ? 16.828 -15.102 -18.281 1 81.56 46 LEU B N 1
ATOM 2053 C CA . LEU B 1 46 ? 16.406 -13.758 -17.938 1 81.56 46 LEU B CA 1
ATOM 2054 C C . LEU B 1 46 ? 17.312 -13.164 -16.844 1 81.56 46 LEU B C 1
ATOM 2056 O O . LEU B 1 46 ? 17.844 -13.898 -16.016 1 81.56 46 LEU B O 1
ATOM 2060 N N . ASN B 1 47 ? 17.422 -11.906 -16.938 1 72.75 47 ASN B N 1
ATOM 2061 C CA . ASN B 1 47 ? 18.25 -11.195 -15.969 1 72.75 47 ASN B CA 1
ATOM 2062 C C . ASN B 1 47 ? 17.516 -11.047 -14.633 1 72.75 47 ASN B C 1
ATOM 2064 O O . ASN B 1 47 ? 18.141 -11.117 -13.57 1 72.75 47 ASN B O 1
ATOM 2068 N N . ARG B 1 48 ? 16.281 -10.953 -14.789 1 74.19 48 ARG B N 1
ATOM 2069 C CA . ARG B 1 48 ? 15.531 -10.703 -13.562 1 74.19 48 ARG B CA 1
ATOM 2070 C C . ARG B 1 48 ? 14.742 -11.938 -13.133 1 74.19 48 ARG B C 1
ATOM 2072 O O . ARG B 1 48 ? 13.938 -12.469 -13.906 1 74.19 48 ARG B O 1
ATOM 2079 N N . GLN B 1 49 ? 15.016 -12.406 -11.906 1 78.44 49 GLN B N 1
ATOM 2080 C CA . GLN B 1 49 ? 14.305 -13.477 -11.234 1 78.44 49 GLN B CA 1
ATOM 2081 C C . GLN B 1 49 ? 14.258 -14.734 -12.094 1 78.44 49 GLN B C 1
ATOM 2083 O O . GLN B 1 49 ? 13.188 -15.32 -12.297 1 78.44 49 GLN B O 1
ATOM 2088 N N . PRO B 1 50 ? 15.43 -15.195 -12.477 1 82.19 50 PRO B N 1
ATOM 2089 C CA . PRO B 1 50 ? 15.461 -16.438 -13.258 1 82.19 50 PRO B CA 1
ATOM 2090 C C . PRO B 1 50 ? 14.969 -17.641 -12.469 1 82.19 50 PRO B C 1
ATOM 2092 O O . PRO B 1 50 ? 15.281 -17.781 -11.289 1 82.19 50 PRO B O 1
ATOM 2095 N N . GLY B 1 51 ? 14.125 -18.391 -13.148 1 87.25 51 GLY B N 1
ATOM 2096 C CA . GLY B 1 51 ? 13.68 -19.656 -12.57 1 87.25 51 GLY B CA 1
ATOM 2097 C C . GLY B 1 51 ? 12.531 -19.484 -11.594 1 87.25 51 GLY B C 1
ATOM 2098 O O . GLY B 1 51 ? 12.047 -20.469 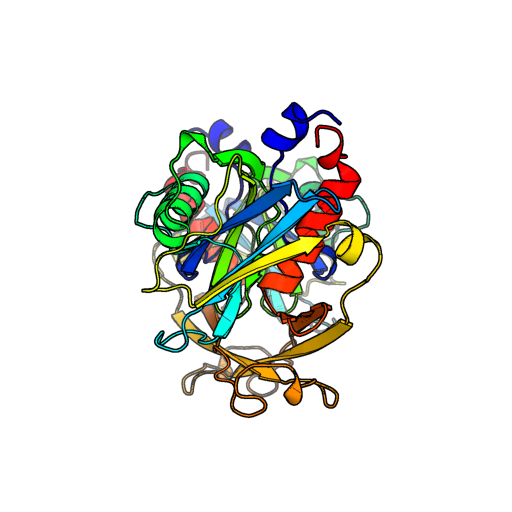-11.023 1 87.25 51 GLY B O 1
ATOM 2099 N N . GLU B 1 52 ? 12.102 -18.281 -11.484 1 92.06 52 GLU B N 1
ATOM 2100 C CA . GLU B 1 52 ? 11.016 -18.016 -10.547 1 92.06 52 GLU B CA 1
ATOM 2101 C C . GLU B 1 52 ? 9.672 -18.453 -11.125 1 92.06 52 GLU B C 1
ATOM 2103 O O . GLU B 1 52 ? 9.414 -18.281 -12.312 1 92.06 52 GLU B O 1
ATOM 2108 N N . ILE B 1 53 ? 8.891 -19.078 -10.32 1 96.5 53 ILE B N 1
ATOM 2109 C CA . ILE B 1 53 ? 7.523 -19.438 -10.688 1 96.5 53 ILE B CA 1
ATOM 2110 C C . ILE B 1 53 ? 6.617 -18.219 -10.516 1 96.5 53 ILE B C 1
ATOM 2112 O O . ILE B 1 53 ? 6.668 -17.531 -9.492 1 96.5 53 ILE B O 1
ATOM 2116 N N . CYS B 1 54 ? 5.855 -17.938 -11.516 1 97.56 54 CYS B N 1
ATOM 2117 C CA . CYS B 1 54 ? 5.012 -16.75 -11.477 1 97.56 54 CYS B CA 1
ATOM 2118 C C . CYS B 1 54 ? 3.746 -16.953 -12.305 1 97.56 54 CYS B C 1
ATOM 2120 O O . CYS B 1 54 ? 3.58 -17.984 -12.953 1 97.56 54 CYS B O 1
ATOM 2122 N N . PHE B 1 55 ? 2.828 -16.031 -12.203 1 98.56 55 PHE B N 1
ATOM 2123 C CA . PHE B 1 55 ? 1.696 -15.922 -13.117 1 98.56 55 PHE B CA 1
ATOM 2124 C C . PHE B 1 55 ? 2.102 -15.188 -14.391 1 98.56 55 PHE B C 1
ATO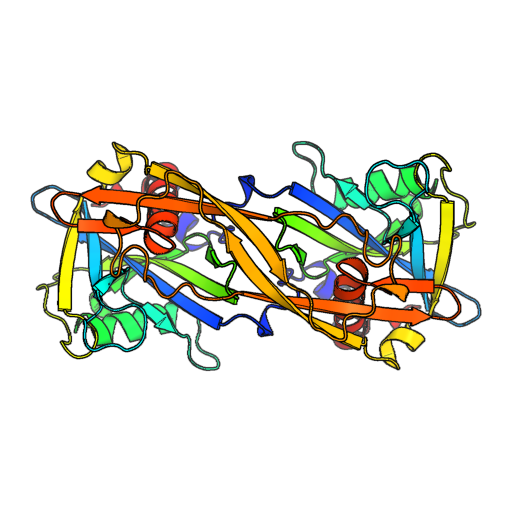M 2126 O O . PHE B 1 55 ? 2.99 -14.336 -14.367 1 98.56 55 PHE B O 1
ATOM 2133 N N . PRO B 1 56 ? 1.432 -15.523 -15.523 1 98.19 56 PRO B N 1
ATOM 2134 C CA . PRO B 1 56 ? 1.666 -14.695 -16.703 1 98.19 56 PRO B CA 1
ATOM 2135 C C . PRO B 1 56 ? 1.332 -13.219 -16.469 1 98.19 56 PRO B C 1
ATOM 2137 O O . PRO B 1 56 ? 0.359 -12.906 -15.789 1 98.19 56 PRO B O 1
ATOM 2140 N N . GLY B 1 57 ? 2.023 -12.367 -17 1 97.38 57 GLY B N 1
ATOM 2141 C CA . GLY B 1 57 ? 1.875 -10.93 -16.812 1 97.38 57 GLY B CA 1
ATOM 2142 C C . GLY B 1 57 ? 3.186 -10.18 -16.922 1 97.38 57 GLY B C 1
ATOM 2143 O O . GLY B 1 57 ? 4.191 -10.727 -17.375 1 97.38 57 GLY B O 1
ATOM 2144 N N . GLY B 1 58 ? 3.119 -8.906 -16.562 1 96.31 58 GLY B N 1
ATOM 2145 C CA . GLY B 1 58 ? 4.328 -8.102 -16.672 1 96.31 58 GLY B CA 1
ATOM 2146 C C . GLY B 1 58 ? 4.098 -6.633 -16.359 1 96.31 58 GLY B C 1
ATOM 2147 O O . GLY B 1 58 ? 3.061 -6.266 -15.812 1 96.31 58 GLY B O 1
ATOM 2148 N N . ARG B 1 59 ? 5.133 -5.895 -16.688 1 96.31 59 ARG B N 1
ATOM 2149 C CA . ARG B 1 59 ? 5.117 -4.457 -16.438 1 96.31 59 ARG B CA 1
ATOM 2150 C C . ARG B 1 59 ? 4.109 -3.758 -17.344 1 96.31 59 ARG B C 1
ATOM 2152 O O . ARG B 1 59 ? 4.008 -4.078 -18.531 1 96.31 59 ARG B O 1
ATOM 2159 N N . LEU B 1 60 ? 3.451 -2.801 -16.781 1 97.81 60 LEU B N 1
ATOM 2160 C CA . LEU B 1 60 ? 2.486 -2.023 -17.547 1 97.81 60 LEU B CA 1
ATOM 2161 C C . LEU B 1 60 ? 3.191 -1.012 -18.453 1 97.81 60 LEU B C 1
ATOM 2163 O O . LEU B 1 60 ? 4.168 -0.383 -18.031 1 97.81 60 LEU B O 1
ATOM 2167 N N . GLU B 1 61 ? 2.734 -0.878 -19.625 1 95.19 61 GLU B N 1
ATOM 2168 C CA . GLU B 1 61 ? 3.176 0.197 -20.516 1 95.19 61 GLU B CA 1
ATOM 2169 C C . GLU B 1 61 ? 2.484 1.513 -20.172 1 95.19 61 GLU B C 1
ATOM 2171 O O . GLU B 1 61 ? 1.446 1.52 -19.5 1 95.19 61 GLU B O 1
ATOM 2176 N N . ALA B 1 62 ? 3.002 2.57 -20.672 1 92.06 62 ALA B N 1
ATOM 2177 C CA . ALA B 1 62 ? 2.447 3.887 -20.375 1 92.06 62 ALA B CA 1
ATOM 2178 C C . ALA B 1 62 ? 1.004 3.998 -20.859 1 92.06 62 ALA B C 1
ATOM 2180 O O . ALA B 1 62 ? 0.708 3.723 -22.016 1 92.06 62 ALA B O 1
ATOM 2181 N N . GLY B 1 63 ? 0.135 4.285 -19.906 1 91.56 63 GLY B N 1
ATOM 2182 C CA . GLY B 1 63 ? -1.253 4.531 -20.266 1 91.56 63 GLY B CA 1
ATOM 2183 C C . GLY B 1 63 ? -2.072 3.26 -20.391 1 91.56 63 GLY B C 1
ATOM 2184 O O . GLY B 1 63 ? -3.273 3.311 -20.656 1 91.56 63 GLY B O 1
ATOM 2185 N N . GLU B 1 64 ? -1.449 2.189 -20.203 1 94.94 64 GLU B N 1
ATOM 2186 C CA . GLU B 1 64 ? -2.113 0.896 -20.328 1 94.94 64 GLU B CA 1
ATOM 2187 C C . GLU B 1 64 ? -2.918 0.559 -19.078 1 94.94 64 GLU B C 1
ATOM 2189 O O . GLU B 1 64 ? -2.438 0.743 -17.953 1 94.94 64 GLU B O 1
ATOM 2194 N N . LYS B 1 65 ? -4.137 0.206 -19.344 1 96.69 65 LYS B N 1
ATOM 2195 C CA . LYS B 1 65 ? -4.902 -0.319 -18.219 1 96.69 65 LYS B CA 1
ATOM 2196 C C . LYS B 1 65 ? -4.324 -1.646 -17.719 1 96.69 65 LYS B C 1
ATOM 2198 O O . LYS B 1 65 ? -3.891 -2.473 -18.531 1 96.69 65 LYS B O 1
ATOM 2203 N N . PRO B 1 66 ? -4.402 -1.861 -16.391 1 97.94 66 PRO B N 1
ATOM 2204 C CA . PRO B 1 66 ? -3.783 -3.07 -15.836 1 97.94 66 PRO B CA 1
ATOM 2205 C C . PRO B 1 66 ? -4.285 -4.348 -16.516 1 97.94 66 PRO B C 1
ATOM 2207 O O . PRO B 1 66 ? -3.486 -5.215 -16.875 1 97.94 66 PRO B O 1
ATOM 2210 N N . VAL B 1 67 ? -5.566 -4.465 -16.734 1 97.88 67 VAL B N 1
ATOM 2211 C CA . VAL B 1 67 ? -6.117 -5.691 -17.312 1 97.88 67 VAL B CA 1
ATOM 2212 C C . VAL B 1 67 ? -5.617 -5.863 -18.75 1 97.88 67 VAL B C 1
ATOM 2214 O O . VAL B 1 67 ? -5.324 -6.98 -19.172 1 97.88 67 VAL B O 1
ATOM 2217 N N . GLU B 1 68 ? -5.504 -4.793 -19.453 1 98.12 68 GLU B N 1
ATOM 2218 C CA . GLU B 1 68 ? -4.996 -4.84 -20.828 1 98.12 68 GLU B CA 1
ATOM 2219 C C . GLU B 1 68 ? -3.543 -5.312 -20.859 1 98.12 68 GLU B C 1
ATOM 2221 O O . GLU B 1 68 ? -3.166 -6.117 -21.703 1 98.12 68 GLU B O 1
ATOM 2226 N N . GLY B 1 69 ? -2.771 -4.758 -19.969 1 98.06 69 GLY B N 1
ATOM 2227 C CA . GLY B 1 69 ? -1.384 -5.18 -19.875 1 98.06 69 GLY B CA 1
ATOM 2228 C C . GLY B 1 69 ? -1.231 -6.652 -19.531 1 98.06 69 GLY B C 1
ATOM 2229 O O . GLY B 1 69 ? -0.413 -7.352 -20.141 1 98.06 69 GLY B O 1
ATOM 2230 N N . ALA B 1 70 ? -2.053 -7.102 -18.562 1 98.44 70 ALA B N 1
ATOM 2231 C CA . ALA B 1 70 ? -2.016 -8.5 -18.156 1 98.44 70 ALA B CA 1
ATOM 2232 C C . ALA B 1 70 ? -2.359 -9.422 -19.328 1 98.44 70 ALA B C 1
ATOM 2234 O O . ALA B 1 70 ? -1.694 -10.438 -19.547 1 98.44 70 ALA B O 1
ATOM 2235 N N . ILE B 1 71 ? -3.361 -9.039 -20.078 1 98.5 71 ILE B N 1
ATOM 2236 C CA . ILE B 1 71 ? -3.801 -9.836 -21.219 1 98.5 71 ILE B CA 1
ATOM 2237 C C . ILE B 1 71 ? -2.715 -9.844 -22.297 1 98.5 71 ILE B C 1
ATOM 2239 O O . ILE B 1 71 ? -2.355 -10.906 -22.812 1 98.5 71 ILE B O 1
ATOM 2243 N N . ARG B 1 72 ? -2.213 -8.648 -22.609 1 98.19 72 ARG B N 1
ATOM 2244 C CA . ARG B 1 72 ? -1.176 -8.539 -23.625 1 98.19 72 ARG B CA 1
ATOM 2245 C C . ARG B 1 72 ? 0.012 -9.438 -23.297 1 98.19 72 ARG B C 1
ATOM 2247 O O . ARG B 1 72 ? 0.435 -10.242 -24.141 1 98.19 72 ARG B O 1
ATOM 2254 N N . GLU B 1 73 ? 0.529 -9.289 -22.125 1 97.88 73 GLU B N 1
ATOM 2255 C CA . GLU B 1 73 ? 1.68 -10.078 -21.672 1 97.88 73 GLU B CA 1
ATOM 2256 C C . GLU B 1 73 ? 1.368 -11.57 -21.703 1 97.88 73 GLU B C 1
ATOM 2258 O O . GLU B 1 73 ? 2.217 -12.383 -22.078 1 97.88 73 GLU B O 1
ATOM 2263 N N . THR B 1 74 ? 0.192 -11.938 -21.266 1 98.19 74 THR B N 1
ATOM 2264 C CA . THR B 1 74 ? -0.212 -13.344 -21.25 1 98.19 74 THR B CA 1
ATOM 2265 C C . THR B 1 74 ? -0.234 -13.914 -22.672 1 98.19 74 THR B C 1
ATOM 2267 O O . THR B 1 74 ? 0.244 -15.023 -22.906 1 98.19 74 THR B O 1
ATOM 2270 N N . MET B 1 75 ? -0.804 -13.18 -23.562 1 98.31 75 MET B N 1
ATOM 2271 C CA . MET B 1 75 ? -0.828 -13.609 -24.953 1 98.31 75 MET B CA 1
ATOM 2272 C C . MET B 1 75 ? 0.587 -13.812 -25.484 1 98.31 75 MET B C 1
ATOM 2274 O O . MET B 1 75 ? 0.859 -14.805 -26.172 1 98.31 75 MET B O 1
ATOM 2278 N N . GLU B 1 76 ? 1.466 -12.914 -25.172 1 97.44 76 GLU B N 1
ATOM 2279 C CA . GLU B 1 76 ? 2.854 -13 -25.625 1 97.44 76 GLU B CA 1
ATOM 2280 C C . GLU B 1 76 ? 3.562 -14.203 -24.984 1 97.44 76 GLU B C 1
ATOM 2282 O O . GLU B 1 76 ? 4.277 -14.93 -25.672 1 97.44 76 GLU B O 1
ATOM 2287 N N . GLU B 1 77 ? 3.32 -14.43 -23.719 1 97.56 77 GLU B N 1
ATOM 2288 C CA . GLU B 1 77 ? 4.051 -15.445 -22.969 1 97.56 77 GLU B CA 1
ATOM 2289 C C . GLU B 1 77 ? 3.5 -16.844 -23.234 1 97.56 77 GLU B C 1
ATOM 2291 O O . GLU B 1 77 ? 4.262 -17.797 -23.406 1 97.56 77 GLU B O 1
ATOM 2296 N N . LEU B 1 78 ? 2.174 -16.953 -23.359 1 97.88 78 LEU B N 1
ATOM 2297 C CA . LEU B 1 78 ? 1.538 -18.266 -23.453 1 97.88 78 LEU B CA 1
ATOM 2298 C C . LEU B 1 78 ? 1.105 -18.562 -24.891 1 97.88 78 LEU B C 1
ATOM 2300 O O . LEU B 1 78 ? 0.584 -19.641 -25.188 1 97.88 78 LEU B O 1
ATOM 2304 N N . LEU B 1 79 ? 1.359 -17.656 -25.781 1 97.94 79 LEU B N 1
ATOM 2305 C CA . LEU B 1 79 ? 1.024 -17.812 -27.188 1 97.94 79 LEU B CA 1
ATOM 2306 C C . LEU B 1 79 ? -0.448 -18.156 -27.359 1 97.94 79 LEU B C 1
ATOM 2308 O O . LEU B 1 79 ? -0.78 -19.109 -28.078 1 97.94 79 LEU B O 1
ATOM 2312 N N . VAL B 1 80 ? -1.335 -17.422 -26.734 1 98.19 80 VAL B N 1
ATOM 2313 C CA . VAL B 1 80 ? -2.779 -17.609 -26.844 1 98.19 80 VAL B CA 1
ATOM 2314 C C . VAL B 1 80 ? -3.424 -16.359 -27.453 1 98.19 80 VAL B C 1
ATOM 2316 O O . VAL B 1 80 ? -2.783 -15.32 -27.562 1 98.19 80 VAL B O 1
ATOM 2319 N N . LYS B 1 81 ? -4.656 -16.562 -27.859 1 97.75 81 LYS B N 1
ATOM 2320 C CA . LYS B 1 81 ? -5.422 -15.453 -28.422 1 97.75 81 LYS B CA 1
ATOM 2321 C C . LYS B 1 81 ? -6.34 -14.828 -27.375 1 97.75 81 LYS B C 1
ATOM 2323 O O . LYS B 1 81 ? -6.684 -15.469 -26.375 1 97.75 81 LYS B O 1
ATOM 2328 N N . GLN B 1 82 ? -6.664 -13.656 -27.578 1 97.56 82 GLN B N 1
ATOM 2329 C CA . GLN B 1 82 ? -7.512 -12.906 -26.656 1 97.56 82 GLN B CA 1
ATOM 2330 C C . GLN B 1 82 ? -8.82 -13.648 -26.391 1 97.56 82 GLN B C 1
ATOM 2332 O O . GLN B 1 82 ? -9.32 -13.648 -25.266 1 97.56 82 GLN B O 1
ATOM 2337 N N . GLU B 1 83 ? -9.383 -14.312 -27.391 1 97.31 83 GLU B N 1
ATOM 2338 C CA . GLU B 1 83 ? -10.672 -14.977 -27.297 1 97.31 83 GLU B CA 1
ATOM 2339 C C . GLU B 1 83 ? -10.617 -16.156 -26.344 1 97.31 83 GLU B C 1
ATOM 2341 O O . GLU B 1 83 ? -11.656 -16.625 -25.875 1 97.31 83 GLU B O 1
ATOM 2346 N N . GLN B 1 84 ? -9.477 -16.656 -26.078 1 97.94 84 GLN B N 1
ATOM 2347 C CA . GLN B 1 84 ? -9.312 -17.797 -25.188 1 97.94 84 GLN B CA 1
ATOM 2348 C C . GLN B 1 84 ? -9.336 -17.359 -23.719 1 97.94 84 GLN B C 1
ATOM 2350 O O . GLN B 1 84 ? -9.461 -18.188 -22.812 1 97.94 84 GLN B O 1
ATOM 2355 N N . ILE B 1 85 ? -9.148 -16.062 -23.516 1 98.25 85 ILE B N 1
ATOM 2356 C CA . ILE B 1 85 ? -9.016 -15.539 -22.172 1 98.25 85 ILE B CA 1
ATOM 2357 C C . ILE B 1 85 ? -10.336 -14.914 -21.734 1 98.25 85 ILE B C 1
ATOM 2359 O O . ILE B 1 85 ? -10.828 -13.977 -22.359 1 98.25 85 ILE B O 1
ATOM 2363 N N . GLU B 1 86 ? -10.883 -15.445 -20.672 1 96.81 86 GLU B N 1
ATOM 2364 C CA . GLU B 1 86 ? -12.07 -14.867 -20.047 1 96.81 86 GLU B CA 1
ATOM 2365 C C . GLU B 1 86 ? -11.742 -14.266 -18.688 1 96.81 86 GLU B C 1
ATOM 2367 O O . GLU B 1 86 ? -11.453 -14.992 -17.734 1 96.81 86 GLU B O 1
ATOM 2372 N N . ILE B 1 87 ? -11.844 -12.969 -18.578 1 96.94 87 ILE B N 1
ATOM 2373 C CA . ILE B 1 87 ? -11.578 -12.305 -17.312 1 96.94 87 ILE B CA 1
ATOM 2374 C C . ILE B 1 87 ? -12.766 -12.492 -16.375 1 96.94 87 ILE B C 1
ATOM 2376 O O . ILE B 1 87 ? -13.891 -12.094 -16.703 1 96.94 87 ILE B O 1
ATOM 2380 N N . ILE B 1 88 ? -12.539 -13.102 -15.242 1 96.06 88 ILE B N 1
ATOM 2381 C CA . ILE B 1 88 ? -13.578 -13.297 -14.234 1 96.06 88 ILE B CA 1
ATOM 2382 C C . ILE B 1 88 ? -13.719 -12.039 -13.391 1 96.06 88 ILE B C 1
ATOM 2384 O O . ILE B 1 88 ? -14.836 -11.602 -13.102 1 96.06 88 ILE B O 1
ATOM 2388 N N . GLY B 1 89 ? -12.602 -11.461 -12.945 1 96.88 89 GLY B N 1
ATOM 2389 C CA . GLY B 1 89 ? -12.602 -10.234 -12.156 1 96.88 89 GLY B CA 1
ATOM 2390 C C . GLY B 1 89 ? -11.266 -9.93 -11.523 1 96.88 89 GLY B C 1
ATOM 2391 O O . GLY B 1 89 ? -10.289 -10.656 -11.734 1 96.88 89 GLY B O 1
ATOM 2392 N N . PRO B 1 90 ? -11.227 -8.828 -10.82 1 98 90 PRO B N 1
ATOM 2393 C CA . PRO B 1 90 ? -9.961 -8.391 -10.227 1 98 90 PRO B CA 1
ATOM 2394 C C . PRO B 1 90 ? -9.625 -9.133 -8.938 1 98 90 PRO B C 1
ATOM 2396 O O . PRO B 1 90 ? -10.516 -9.445 -8.148 1 98 90 PRO B O 1
ATOM 2399 N N . GLY B 1 91 ? -8.344 -9.477 -8.781 1 98.31 91 GLY B N 1
ATOM 2400 C CA . GLY B 1 91 ? -7.82 -9.836 -7.469 1 98.31 91 GLY B CA 1
ATOM 2401 C C . GLY B 1 91 ? -7.5 -8.625 -6.605 1 98.31 91 GLY B C 1
ATOM 2402 O O . GLY B 1 91 ? -7.777 -7.488 -6.996 1 98.31 91 GLY B O 1
ATOM 2403 N N . ASP B 1 92 ? -7.004 -8.898 -5.438 1 98.38 92 ASP B N 1
ATOM 2404 C CA . ASP B 1 92 ? -6.523 -7.832 -4.562 1 98.38 92 ASP B CA 1
ATOM 2405 C C . ASP B 1 92 ? -5.113 -7.398 -4.945 1 98.38 92 ASP B C 1
ATOM 2407 O O . ASP B 1 92 ? -4.309 -8.211 -5.406 1 98.38 92 ASP B O 1
ATOM 2411 N N . ILE B 1 93 ? -4.816 -6.148 -4.73 1 98.5 93 ILE B N 1
ATOM 2412 C CA . ILE B 1 93 ? -3.566 -5.543 -5.184 1 98.5 93 ILE B CA 1
ATOM 2413 C C . ILE B 1 93 ? -2.434 -5.926 -4.234 1 98.5 93 ILE B C 1
ATOM 2415 O O . ILE B 1 93 ? -2.609 -5.918 -3.014 1 98.5 93 ILE B O 1
ATOM 2419 N N . TYR B 1 94 ? -1.338 -6.309 -4.801 1 98.31 94 TYR B N 1
ATOM 2420 C CA . TYR B 1 94 ? -0.123 -6.57 -4.035 1 98.31 94 TYR B CA 1
ATOM 2421 C C . TYR B 1 94 ? 0.818 -5.371 -4.082 1 98.31 94 TYR B C 1
ATOM 2423 O O . TYR B 1 94 ? 1.224 -4.934 -5.16 1 98.31 94 TYR B O 1
ATOM 2431 N N . ILE B 1 95 ? 1.068 -4.812 -2.965 1 96.88 95 ILE B N 1
ATOM 2432 C CA . ILE B 1 95 ? 2.043 -3.736 -2.838 1 96.88 95 ILE B CA 1
ATOM 2433 C C . ILE B 1 95 ? 3.307 -4.262 -2.16 1 96.88 95 ILE B C 1
ATOM 2435 O O . ILE B 1 95 ? 3.291 -4.59 -0.971 1 96.88 95 ILE B O 1
ATOM 2439 N N . SER B 1 96 ? 4.406 -4.277 -2.898 1 94.19 96 SER B N 1
ATOM 2440 C CA . SER B 1 96 ? 5.645 -4.867 -2.4 1 94.19 96 SER B CA 1
ATOM 2441 C C . SER B 1 96 ? 6.469 -3.85 -1.62 1 94.19 96 SER B C 1
ATOM 2443 O O . SER B 1 96 ? 6.426 -2.652 -1.911 1 94.19 96 SER B O 1
ATOM 2445 N N . PRO B 1 97 ? 7.305 -4.34 -0.705 1 91.62 97 PRO B N 1
ATOM 2446 C CA . PRO B 1 97 ? 8.227 -3.443 -0.007 1 91.62 97 PRO B CA 1
ATOM 2447 C C . PRO B 1 97 ? 9.359 -2.947 -0.906 1 91.62 97 PRO B C 1
ATOM 2449 O O . PRO B 1 97 ? 10.141 -2.086 -0.499 1 91.62 97 PRO B O 1
ATOM 2452 N N . TYR B 1 98 ? 9.461 -3.445 -2.092 1 92.31 98 TYR B N 1
ATOM 2453 C CA . TYR B 1 98 ? 10.523 -3.006 -2.992 1 92.31 98 TYR B CA 1
ATOM 2454 C C . TYR B 1 98 ? 9.953 -2.199 -4.152 1 92.31 98 TYR B C 1
ATOM 2456 O O . TYR B 1 98 ? 10.445 -2.293 -5.281 1 92.31 98 TYR B O 1
ATOM 2464 N N . ASN B 1 99 ? 8.922 -1.517 -3.91 1 95.38 99 ASN B N 1
ATOM 2465 C CA . ASN B 1 99 ? 8.352 -0.46 -4.742 1 95.38 99 ASN B CA 1
ATOM 2466 C C . ASN B 1 99 ? 7.742 -1.021 -6.023 1 95.38 99 ASN B C 1
ATOM 2468 O O . ASN B 1 99 ? 8.008 -0.514 -7.113 1 95.38 99 ASN B O 1
ATOM 2472 N N . MET B 1 100 ? 6.949 -2.053 -5.824 1 96.06 100 MET B N 1
ATOM 2473 C CA . MET B 1 100 ? 6.176 -2.635 -6.918 1 96.06 100 MET B CA 1
ATOM 2474 C C . MET B 1 100 ? 4.703 -2.76 -6.535 1 96.06 100 MET B C 1
ATOM 2476 O O . MET B 1 100 ? 4.379 -3.139 -5.41 1 96.06 100 MET B O 1
ATOM 2480 N N . ILE B 1 101 ? 3.891 -2.416 -7.438 1 97.81 101 ILE B N 1
ATOM 2481 C CA . ILE B 1 101 ? 2.457 -2.664 -7.328 1 97.81 101 ILE B CA 1
ATOM 2482 C C . ILE B 1 101 ? 2.027 -3.676 -8.391 1 97.81 101 ILE B C 1
ATOM 2484 O O . ILE B 1 101 ? 2.299 -3.49 -9.578 1 97.81 101 ILE B O 1
ATOM 2488 N N . ILE B 1 102 ? 1.451 -4.766 -7.965 1 98.5 102 ILE B N 1
ATOM 2489 C CA . ILE B 1 102 ? 0.999 -5.805 -8.883 1 98.5 102 ILE B CA 1
ATOM 2490 C C . ILE B 1 102 ? -0.524 -5.906 -8.836 1 98.5 102 ILE B C 1
ATOM 2492 O O . ILE B 1 102 ? -1.108 -6.086 -7.766 1 98.5 102 ILE B O 1
ATOM 2496 N N . HIS B 1 103 ? -1.148 -5.773 -9.969 1 98.56 103 HIS B N 1
ATOM 2497 C CA . HIS B 1 103 ? -2.588 -5.941 -10.133 1 98.56 103 HIS B CA 1
ATOM 2498 C C . HIS B 1 103 ? -2.922 -7.332 -10.664 1 98.56 103 HIS B C 1
ATOM 2500 O O . HIS B 1 103 ? -2.773 -7.602 -11.859 1 98.56 103 HIS B O 1
ATOM 2506 N N . PRO B 1 104 ? -3.377 -8.195 -9.82 1 98.81 104 PRO B N 1
ATOM 2507 C CA . PRO B 1 104 ? -3.799 -9.508 -10.297 1 98.81 104 PRO B CA 1
ATOM 2508 C C . PRO B 1 104 ? -5.23 -9.516 -10.828 1 98.81 104 PRO B C 1
ATOM 2510 O O . PRO B 1 104 ? -6.086 -8.797 -10.312 1 98.81 104 PRO B O 1
ATOM 2513 N N . PHE B 1 105 ? -5.453 -10.266 -11.789 1 98.62 105 PHE B N 1
ATOM 2514 C CA . PHE B 1 105 ? -6.789 -10.586 -12.281 1 98.62 105 PHE B CA 1
ATOM 2515 C C . PHE B 1 105 ? -6.996 -12.094 -12.359 1 98.62 105 PHE B C 1
ATOM 2517 O O . PHE B 1 105 ? -6.066 -12.836 -12.68 1 98.62 105 PHE B O 1
ATOM 2524 N N . ILE B 1 106 ? -8.18 -12.492 -12.023 1 98.31 106 ILE B N 1
ATOM 2525 C CA . ILE B 1 106 ? -8.539 -13.898 -12.164 1 98.31 106 ILE B CA 1
ATOM 2526 C C . ILE B 1 106 ? -9.203 -14.125 -13.523 1 98.31 106 ILE B C 1
ATOM 2528 O O . ILE B 1 106 ? -10.109 -13.391 -13.906 1 98.31 106 ILE B O 1
ATOM 2532 N N . ALA B 1 107 ? -8.68 -15.086 -14.227 1 97.81 107 ALA B N 1
ATOM 2533 C CA . ALA B 1 107 ? -9.188 -15.352 -15.57 1 97.81 107 ALA B CA 1
ATOM 2534 C C . ALA B 1 107 ? -9.312 -16.844 -15.82 1 97.81 107 ALA B C 1
ATOM 2536 O O . ALA B 1 107 ? -8.703 -17.656 -15.117 1 97.81 107 ALA B O 1
ATOM 2537 N N . LYS B 1 108 ? -10.094 -17.172 -16.766 1 97.38 108 LYS B N 1
ATOM 2538 C CA . LYS B 1 108 ? -10.195 -18.531 -17.297 1 97.38 108 LYS B CA 1
ATOM 2539 C C . LYS B 1 108 ? -9.57 -18.609 -18.688 1 97.38 108 LYS B C 1
ATOM 2541 O O . LYS B 1 108 ? -9.766 -17.734 -19.531 1 97.38 108 LYS B O 1
ATOM 2546 N N . LEU B 1 109 ? -8.789 -19.562 -18.891 1 97.69 109 LEU B N 1
ATOM 2547 C CA . LEU B 1 109 ? -8.195 -19.828 -20.188 1 97.69 109 LEU B CA 1
ATOM 2548 C C . LEU B 1 109 ? -8.789 -21.094 -20.812 1 97.69 109 LEU B C 1
ATOM 2550 O O . LEU B 1 109 ? -8.695 -22.172 -20.234 1 97.69 109 LEU B O 1
ATOM 2554 N N . GLN B 1 110 ? -9.352 -20.938 -21.938 1 95.75 110 GLN B N 1
ATOM 2555 C CA . GLN B 1 110 ? -10.016 -22.047 -22.625 1 95.75 110 GLN B CA 1
ATOM 2556 C C . GLN B 1 110 ? -9.109 -22.641 -23.703 1 95.75 110 GLN B C 1
ATOM 2558 O O . GLN B 1 110 ? -8.344 -21.922 -24.344 1 95.75 110 GLN B O 1
ATOM 2563 N N . ASP B 1 111 ? -9.227 -23.969 -23.891 1 94.94 111 ASP B N 1
ATOM 2564 C CA . ASP B 1 111 ? -8.594 -24.688 -24.984 1 94.94 111 ASP B CA 1
ATOM 2565 C C . ASP B 1 111 ? -7.102 -24.375 -25.047 1 94.94 111 ASP B C 1
ATOM 2567 O O . ASP B 1 111 ? -6.566 -24.094 -26.125 1 94.94 111 ASP B O 1
ATOM 2571 N N . TYR B 1 112 ? -6.496 -24.266 -23.938 1 96.25 112 TYR B N 1
ATOM 2572 C CA . TYR B 1 112 ? -5.062 -24 -23.891 1 96.25 112 TYR B CA 1
ATOM 2573 C C . TYR B 1 112 ? -4.27 -25.266 -24.188 1 96.25 112 TYR B C 1
ATOM 2575 O O . TYR B 1 112 ? -4.586 -26.344 -23.656 1 96.25 112 TYR B O 1
ATOM 2583 N N . ASN B 1 113 ? -3.223 -25.172 -25 1 95.12 113 ASN B N 1
ATOM 2584 C CA . ASN B 1 113 ? -2.475 -26.344 -25.422 1 95.12 113 ASN B CA 1
ATOM 2585 C C . ASN B 1 113 ? -1.081 -26.375 -24.797 1 95.12 113 ASN B C 1
ATOM 2587 O O . ASN B 1 113 ? -0.2 -27.094 -25.266 1 95.12 113 ASN B O 1
ATOM 2591 N N . TYR B 1 114 ? -0.717 -25.469 -23.859 1 95.75 114 TYR B N 1
ATOM 2592 C CA . TYR B 1 114 ? 0.494 -25.453 -23.047 1 95.75 114 TYR B CA 1
ATOM 2593 C C . TYR B 1 114 ? 1.702 -25.031 -23.875 1 95.75 114 TYR B C 1
ATOM 2595 O O . TYR B 1 114 ? 2.836 -25.406 -23.562 1 95.75 114 TYR B O 1
ATOM 2603 N N . ARG B 1 115 ? 1.396 -24.422 -25.016 1 95.88 115 ARG B N 1
ATOM 2604 C CA . ARG B 1 115 ? 2.484 -23.766 -25.734 1 95.88 115 ARG B CA 1
ATOM 2605 C C . ARG B 1 115 ? 2.863 -22.453 -25.078 1 95.88 115 ARG B C 1
ATOM 2607 O O . ARG B 1 115 ? 2.014 -21.766 -24.5 1 95.88 115 ARG B O 1
ATOM 2614 N N . PHE B 1 116 ? 4.133 -22.125 -25.156 1 96.94 116 PHE B N 1
ATOM 2615 C CA . PHE B 1 116 ? 4.602 -20.875 -24.578 1 96.94 116 PHE B CA 1
ATOM 2616 C C . PHE B 1 116 ? 5.824 -20.344 -25.328 1 96.94 116 PHE B C 1
ATOM 2618 O O . PHE B 1 116 ? 6.488 -21.109 -26.047 1 96.94 116 PHE B O 1
ATOM 2625 N N . SER B 1 117 ? 6.039 -19.047 -25.203 1 95.12 117 SER B N 1
ATOM 2626 C CA . SER B 1 117 ? 7.223 -18.422 -25.797 1 95.12 117 SER B CA 1
ATOM 2627 C C . SER B 1 117 ? 8.477 -18.75 -24.984 1 95.12 117 SER B C 1
ATOM 2629 O O . SER B 1 117 ? 8.547 -18.453 -23.797 1 95.12 117 SER B O 1
ATOM 2631 N N . HIS B 1 118 ? 9.5 -19.234 -25.562 1 93.31 118 HIS B N 1
ATOM 2632 C CA . HIS B 1 118 ? 10.719 -19.656 -24.875 1 93.31 118 HIS B CA 1
ATOM 2633 C C . HIS B 1 118 ? 11.609 -18.453 -24.562 1 93.31 118 HIS B C 1
ATOM 2635 O O . HIS B 1 118 ? 12.641 -18.609 -23.891 1 93.31 118 HIS B O 1
ATOM 2641 N N . GLN B 1 119 ? 11.234 -17.391 -25.031 1 89.94 119 GLN B N 1
ATOM 2642 C CA . GLN B 1 119 ? 12.016 -16.188 -24.75 1 89.94 119 GLN B CA 1
ATOM 2643 C C . GLN B 1 119 ? 11.977 -15.844 -23.266 1 89.94 119 GLN B C 1
ATOM 2645 O O . GLN B 1 119 ? 13.008 -15.477 -22.688 1 89.94 119 GLN B O 1
ATOM 2650 N N . GLU B 1 120 ? 10.82 -16 -22.609 1 90.62 120 GLU B N 1
ATOM 2651 C CA . GLU B 1 120 ? 10.656 -15.555 -21.234 1 90.62 120 GLU B CA 1
ATOM 2652 C C . GLU B 1 120 ? 10.219 -16.703 -20.328 1 90.62 120 GLU B C 1
ATOM 2654 O O . GLU B 1 120 ? 10.328 -16.609 -19.109 1 90.62 120 GLU B O 1
ATOM 2659 N N . VAL B 1 121 ? 9.766 -17.734 -20.953 1 94.62 121 VAL B N 1
ATOM 2660 C CA . VAL B 1 121 ? 9.164 -18.812 -20.188 1 94.62 121 VAL B CA 1
ATOM 2661 C C . VAL B 1 121 ? 9.914 -20.125 -20.453 1 94.62 121 VAL B C 1
ATOM 2663 O O . VAL B 1 121 ? 10.219 -20.438 -21.594 1 94.62 121 VAL B O 1
ATOM 2666 N N . SER B 1 122 ? 10.234 -20.828 -19.391 1 95.19 122 SER B N 1
ATOM 2667 C CA . SER B 1 122 ? 10.938 -22.094 -19.531 1 95.19 122 SER B CA 1
ATOM 2668 C C . SER B 1 122 ? 9.992 -23.281 -19.375 1 95.19 122 SER B C 1
ATOM 2670 O O . SER B 1 122 ? 10.234 -24.344 -19.938 1 95.19 122 SER B O 1
ATOM 2672 N N . GLU B 1 123 ? 8.969 -23.031 -18.625 1 95.62 123 GLU B N 1
ATOM 2673 C CA . GLU B 1 123 ? 8.008 -24.109 -18.344 1 95.62 123 GLU B CA 1
ATOM 2674 C C . GLU B 1 123 ? 6.641 -23.531 -17.984 1 95.62 123 GLU B C 1
ATOM 2676 O O . GLU B 1 123 ? 6.543 -22.406 -17.484 1 95.62 123 GLU B O 1
ATOM 2681 N N . VAL B 1 124 ? 5.633 -24.344 -18.359 1 97.5 124 VAL B N 1
ATOM 2682 C CA . VAL B 1 124 ? 4.273 -24.047 -17.922 1 97.5 124 VAL B CA 1
ATOM 2683 C C . VAL B 1 124 ? 3.678 -25.281 -17.234 1 97.5 124 VAL B C 1
ATOM 2685 O O . VAL B 1 124 ? 3.834 -26.406 -17.719 1 97.5 124 VAL B O 1
ATOM 2688 N N . PHE B 1 125 ? 3.043 -25.062 -16.078 1 97.31 125 PHE B N 1
ATOM 2689 C CA . PHE B 1 125 ? 2.428 -26.172 -15.359 1 97.31 125 PHE B CA 1
ATOM 2690 C C . PHE B 1 125 ? 1.217 -25.703 -14.57 1 97.31 125 PHE B C 1
ATOM 2692 O O . PHE B 1 125 ? 0.965 -24.5 -14.469 1 97.31 125 PHE B O 1
ATOM 2699 N N . THR B 1 126 ? 0.453 -26.672 -14.047 1 98.12 126 THR B N 1
ATOM 2700 C CA . THR B 1 126 ? -0.748 -26.328 -13.297 1 98.12 126 THR B CA 1
ATOM 2701 C C . THR B 1 126 ? -0.697 -26.938 -11.891 1 98.12 126 THR B C 1
ATOM 2703 O O . THR B 1 126 ? -0.023 -27.938 -11.664 1 98.12 126 THR B O 1
ATOM 2706 N N . VAL B 1 127 ? -1.297 -26.266 -10.984 1 98.44 127 VAL B N 1
ATOM 2707 C CA . VAL B 1 127 ? -1.521 -26.75 -9.625 1 98.44 127 VAL B CA 1
ATOM 2708 C C . VAL B 1 127 ? -3.016 -26.734 -9.312 1 98.44 127 VAL B C 1
ATOM 2710 O O . VAL B 1 127 ? -3.676 -25.703 -9.461 1 98.44 127 VAL B O 1
ATOM 2713 N N . PRO B 1 128 ? -3.566 -27.906 -8.867 1 98.38 128 PRO B N 1
ATOM 2714 C CA . PRO B 1 128 ? -4.996 -27.906 -8.547 1 98.38 128 PRO B CA 1
ATOM 2715 C C . PRO B 1 128 ? -5.375 -26.859 -7.516 1 98.38 128 PRO B C 1
ATOM 2717 O O . PRO B 1 128 ? -4.668 -26.672 -6.52 1 98.38 128 PRO B O 1
ATOM 2720 N N . VAL B 1 129 ? -6.5 -26.188 -7.754 1 98.44 129 VAL B N 1
ATOM 2721 C CA . VAL B 1 129 ? -6.973 -25.203 -6.789 1 98.44 129 VAL B CA 1
ATOM 2722 C C . VAL B 1 129 ? -7.199 -25.875 -5.434 1 98.44 129 VAL B C 1
ATOM 2724 O O . VAL B 1 129 ? -6.918 -25.281 -4.391 1 98.44 129 VAL B O 1
ATOM 2727 N N . ARG B 1 130 ? -7.617 -27.078 -5.457 1 97.62 130 ARG B N 1
ATOM 2728 C CA . ARG B 1 130 ? -7.883 -27.844 -4.242 1 97.62 130 ARG B CA 1
ATOM 2729 C C . ARG B 1 130 ? -6.629 -27.953 -3.379 1 97.62 130 ARG B C 1
ATOM 2731 O O . ARG B 1 130 ? -6.715 -27.938 -2.148 1 97.62 130 ARG B O 1
ATOM 2738 N N . PHE B 1 131 ? -5.523 -28.125 -4.023 1 98.38 131 PHE B N 1
ATOM 2739 C CA . PHE B 1 131 ? -4.27 -28.172 -3.279 1 98.38 131 PHE B CA 1
ATOM 2740 C C . PHE B 1 131 ? -4.117 -26.953 -2.389 1 98.38 131 PHE B C 1
ATOM 2742 O O . PHE B 1 131 ? -3.826 -27.078 -1.197 1 98.38 131 PHE B O 1
ATOM 2749 N N . PHE B 1 132 ? -4.32 -25.766 -2.934 1 98.62 132 PHE B N 1
ATOM 2750 C CA . PHE B 1 132 ? -4.16 -24.516 -2.197 1 98.62 132 PHE B CA 1
ATOM 2751 C C . PHE B 1 132 ? -5.254 -24.359 -1.149 1 98.62 132 PHE B C 1
ATOM 2753 O O . PHE B 1 132 ? -5.039 -23.734 -0.107 1 98.62 132 PHE B O 1
ATOM 2760 N N . GLN B 1 133 ? -6.461 -24.906 -1.423 1 97.88 133 GLN B N 1
ATOM 2761 C CA . GLN B 1 133 ? -7.566 -24.859 -0.473 1 97.88 133 GLN B CA 1
ATOM 2762 C C . GLN B 1 133 ? -7.289 -25.719 0.748 1 97.88 133 GLN B C 1
ATOM 2764 O O . GLN B 1 133 ? -7.75 -25.422 1.851 1 97.88 133 GLN B O 1
ATOM 2769 N N . GLU B 1 134 ? -6.496 -26.734 0.529 1 97.81 134 GLU B N 1
ATOM 2770 C CA . GLU B 1 134 ? -6.285 -27.719 1.581 1 97.81 134 GLU B CA 1
ATOM 2771 C C . GLU B 1 134 ? -4.938 -27.516 2.27 1 97.81 134 GLU B C 1
ATOM 2773 O O . GLU B 1 134 ? -4.648 -28.156 3.285 1 97.81 134 GLU B O 1
ATOM 2778 N N . ASN B 1 135 ? -4.117 -26.641 1.711 1 98.19 135 ASN B N 1
ATOM 2779 C CA . ASN B 1 135 ? -2.779 -26.422 2.252 1 98.19 135 ASN B CA 1
ATOM 2780 C C . ASN B 1 135 ? -2.486 -24.938 2.445 1 98.19 135 ASN B C 1
ATOM 2782 O O . ASN B 1 135 ? -2.338 -24.203 1.47 1 98.19 135 ASN B O 1
ATOM 2786 N N . GLU B 1 136 ? -2.33 -24.562 3.717 1 97.62 136 GLU B N 1
ATOM 2787 C CA . GLU B 1 136 ? -1.884 -23.203 3.988 1 97.62 136 GLU B CA 1
ATOM 2788 C C . GLU B 1 136 ? -0.404 -23.031 3.658 1 97.62 136 GLU B C 1
ATOM 2790 O O . GLU B 1 136 ? 0.389 -23.953 3.834 1 97.62 136 GLU B O 1
ATOM 2795 N N . PRO B 1 137 ? -0.061 -21.875 3.176 1 98.31 137 PRO B N 1
ATOM 2796 C CA . PRO B 1 137 ? 1.369 -21.672 2.939 1 98.31 137 PRO B CA 1
ATOM 2797 C C . PRO B 1 137 ? 2.174 -21.562 4.234 1 98.31 137 PRO B C 1
ATOM 2799 O O . PRO B 1 137 ? 1.653 -21.109 5.254 1 98.31 137 PRO B O 1
ATOM 2802 N N . LYS B 1 138 ? 3.406 -22.047 4.172 1 98.06 138 LYS B N 1
ATOM 2803 C CA . LYS B 1 138 ? 4.352 -21.703 5.227 1 98.06 138 LYS B CA 1
ATOM 2804 C C . LYS B 1 138 ? 4.75 -20.219 5.148 1 98.06 138 LYS B C 1
ATOM 2806 O O . LYS B 1 138 ? 5.008 -19.703 4.059 1 98.06 138 LYS B O 1
ATOM 2811 N N . LYS B 1 139 ? 4.75 -19.609 6.301 1 97.88 139 LYS B N 1
ATOM 2812 C CA . LYS B 1 139 ? 4.988 -18.156 6.328 1 97.88 139 LYS B CA 1
ATOM 2813 C C . LYS B 1 139 ? 6.246 -17.828 7.121 1 97.88 139 LYS B C 1
ATOM 2815 O O . LYS B 1 139 ? 6.492 -18.406 8.18 1 97.88 139 LYS B O 1
ATOM 2820 N N . TYR B 1 140 ? 7.016 -16.984 6.578 1 97.5 140 TYR B N 1
ATOM 2821 C CA . TYR B 1 140 ? 8.227 -16.484 7.223 1 97.5 140 TYR B CA 1
ATOM 2822 C C . TYR B 1 140 ? 8.203 -14.969 7.336 1 97.5 140 TYR B C 1
ATOM 2824 O O . TYR B 1 140 ? 8.18 -14.266 6.324 1 97.5 140 TYR B O 1
ATOM 2832 N N . MET B 1 141 ? 8.18 -14.5 8.555 1 96 141 MET B N 1
ATOM 2833 C CA . MET B 1 141 ? 8.102 -13.062 8.789 1 96 141 MET B CA 1
ATOM 2834 C C . MET B 1 141 ? 9.484 -12.422 8.734 1 96 141 MET B C 1
ATOM 2836 O O . MET B 1 141 ? 10.359 -12.75 9.547 1 96 141 MET B O 1
ATOM 2840 N N . ASN B 1 142 ? 9.617 -11.57 7.789 1 95.25 142 ASN B N 1
ATOM 2841 C CA . ASN B 1 142 ? 10.852 -10.797 7.645 1 95.25 142 ASN B CA 1
ATOM 2842 C C . ASN B 1 142 ? 10.719 -9.414 8.266 1 95.25 142 ASN B C 1
ATOM 2844 O O . ASN B 1 142 ? 9.602 -8.914 8.453 1 95.25 142 ASN B O 1
ATOM 2848 N N . GLN B 1 143 ? 11.844 -8.883 8.609 1 95.81 143 GLN B N 1
ATOM 2849 C CA . GLN B 1 143 ? 11.867 -7.504 9.078 1 95.81 143 GLN B CA 1
ATOM 2850 C C . GLN B 1 143 ? 12.398 -6.562 8 1 95.81 143 GLN B C 1
ATOM 2852 O O . GLN B 1 143 ? 13.297 -6.922 7.242 1 95.81 143 GLN B O 1
ATOM 2857 N N . LEU B 1 144 ? 11.75 -5.484 7.863 1 94.62 144 LEU B N 1
ATOM 2858 C CA . LEU B 1 144 ? 12.219 -4.406 7 1 94.62 144 LEU B CA 1
ATOM 2859 C C . LEU B 1 144 ? 12.945 -3.336 7.812 1 94.62 144 LEU B C 1
ATOM 2861 O O . LEU B 1 144 ? 12.336 -2.682 8.664 1 94.62 144 LEU B O 1
ATOM 2865 N N . ILE B 1 145 ? 14.195 -3.145 7.566 1 93.62 145 ILE B N 1
ATOM 2866 C CA . ILE B 1 145 ? 15.023 -2.215 8.328 1 93.62 145 ILE B CA 1
ATOM 2867 C C . ILE B 1 145 ? 15.414 -1.032 7.445 1 93.62 145 ILE B C 1
ATOM 2869 O O . ILE B 1 145 ? 15.773 -1.211 6.277 1 93.62 145 ILE B O 1
ATOM 2873 N N . TYR B 1 146 ? 15.5 0.133 8.055 1 90.75 146 TYR B N 1
ATOM 2874 C CA . TYR B 1 146 ? 15.828 1.358 7.336 1 90.75 146 TYR B CA 1
ATOM 2875 C C . TYR B 1 146 ? 17.344 1.581 7.297 1 90.75 146 TYR B C 1
ATOM 2877 O O . TYR B 1 146 ? 18.031 1.363 8.297 1 90.75 146 TYR B O 1
ATOM 2885 N N . GLU B 1 147 ? 17.75 1.886 6.176 1 94 147 GLU B N 1
ATOM 2886 C CA . GLU B 1 147 ? 19.094 2.453 6.023 1 94 147 GLU B CA 1
ATOM 2887 C C . GLU B 1 147 ? 19.031 3.887 5.504 1 94 147 GLU B C 1
ATOM 2889 O O . GLU B 1 147 ? 18.672 4.117 4.348 1 94 147 GLU B O 1
ATOM 2894 N N . GLN B 1 148 ? 19.422 4.84 6.336 1 94.12 148 GLN B N 1
ATOM 2895 C CA . GLN B 1 148 ? 19.359 6.254 5.992 1 94.12 148 GLN B CA 1
ATOM 2896 C C . GLN B 1 148 ? 20.531 6.656 5.094 1 94.12 148 GLN B C 1
ATOM 2898 O O . GLN B 1 148 ? 21.609 6.066 5.172 1 94.12 148 GLN B O 1
ATOM 2903 N N . PRO B 1 149 ? 20.266 7.637 4.25 1 96.06 149 PRO B N 1
ATOM 2904 C CA . PRO B 1 149 ? 21.422 8.141 3.496 1 96.06 149 PRO B CA 1
ATOM 2905 C C . PRO B 1 149 ? 22.406 8.898 4.375 1 96.06 149 PRO B C 1
ATOM 2907 O O . PRO B 1 149 ? 22.078 9.297 5.492 1 96.06 149 PRO B O 1
ATOM 2910 N N . ASN B 1 150 ? 23.547 9.047 3.83 1 95.31 150 ASN B N 1
ATOM 2911 C CA . ASN B 1 150 ? 24.609 9.688 4.602 1 95.31 150 ASN B CA 1
ATOM 2912 C C . ASN B 1 150 ? 24.234 11.117 4.996 1 95.31 150 ASN B C 1
ATOM 2914 O O . ASN B 1 150 ? 24.656 11.602 6.043 1 95.31 150 ASN B O 1
ATOM 2918 N N . ASP B 1 151 ? 23.484 11.75 4.227 1 96.06 151 ASP B N 1
ATOM 2919 C CA . ASP B 1 151 ? 23.188 13.164 4.445 1 96.06 151 ASP B CA 1
ATOM 2920 C C . ASP B 1 151 ? 21.859 13.328 5.184 1 96.06 151 ASP B C 1
ATOM 2922 O O . ASP B 1 151 ? 21.297 14.43 5.23 1 96.06 151 ASP B O 1
ATOM 2926 N N . PHE B 1 152 ? 21.422 12.234 5.762 1 96.38 152 PHE B N 1
ATOM 2927 C CA . PHE B 1 152 ? 20.172 12.336 6.504 1 96.38 152 PHE B CA 1
ATOM 2928 C C . PHE B 1 152 ? 20.297 13.328 7.648 1 96.38 152 PHE B C 1
ATOM 2930 O O . PHE B 1 152 ? 21.266 13.297 8.406 1 96.38 152 PHE B O 1
ATOM 2937 N N . PRO B 1 153 ? 19.281 14.18 7.816 1 96.31 153 PRO B N 1
ATOM 2938 C CA . PRO B 1 153 ? 19.422 15.258 8.797 1 96.31 153 PRO B CA 1
ATOM 2939 C C . PRO B 1 153 ? 18.922 14.859 10.188 1 96.31 153 PRO B C 1
ATOM 2941 O O . PRO B 1 153 ? 17.953 15.422 10.688 1 96.31 153 PRO B O 1
ATOM 2944 N N . TYR B 1 154 ? 19.672 14.109 10.867 1 95.44 154 TYR B N 1
ATOM 2945 C CA . TYR B 1 154 ? 19.297 13.609 12.188 1 95.44 154 TYR B CA 1
ATOM 2946 C C . TYR B 1 154 ? 19.078 14.758 13.164 1 95.44 154 TYR B C 1
ATOM 2948 O O . TYR B 1 154 ? 18.25 14.656 14.078 1 95.44 154 TYR B O 1
ATOM 2956 N N . GLU B 1 155 ? 19.719 15.828 12.969 1 94.38 155 GLU B N 1
ATOM 2957 C CA . GLU B 1 155 ? 19.625 16.969 13.867 1 94.38 155 GLU B CA 1
ATOM 2958 C C . GLU B 1 155 ? 18.25 17.641 13.781 1 94.38 155 GLU B C 1
ATOM 2960 O O . GLU B 1 155 ? 17.875 18.406 14.672 1 94.38 155 GLU B O 1
ATOM 2965 N N . SER B 1 156 ? 17.531 17.281 12.75 1 94.5 156 SER B N 1
ATOM 2966 C CA . SER B 1 156 ? 16.266 17.953 12.5 1 94.5 156 SER B CA 1
ATOM 2967 C C . SER B 1 156 ? 15.094 17.188 13.109 1 94.5 156 SER B C 1
ATOM 2969 O O . SER B 1 156 ? 13.953 17.641 13.078 1 94.5 156 SER B O 1
ATOM 2971 N N . ILE B 1 157 ? 15.367 15.992 13.711 1 92.19 157 ILE B N 1
ATOM 2972 C CA . ILE B 1 157 ? 14.258 15.188 14.219 1 92.19 157 ILE B CA 1
ATOM 2973 C C . ILE B 1 157 ? 14.43 14.953 15.719 1 92.19 157 ILE B C 1
ATOM 2975 O O . ILE B 1 157 ? 15.555 14.977 16.234 1 92.19 157 ILE B O 1
ATOM 2979 N N . PRO B 1 158 ? 13.219 14.781 16.344 1 87.56 158 PRO B N 1
ATOM 2980 C CA . PRO B 1 158 ? 13.336 14.461 17.781 1 87.56 158 PRO B CA 1
ATOM 2981 C C . PRO B 1 158 ? 14.188 13.227 18.031 1 87.56 158 PRO B C 1
ATOM 2983 O O . PRO B 1 158 ? 14.047 12.211 17.344 1 87.56 158 PRO B O 1
ATOM 2986 N N . GLY B 1 159 ? 15.078 13.383 18.969 1 86.88 159 GLY B N 1
ATOM 2987 C CA . GLY B 1 159 ? 15.922 12.258 19.344 1 86.88 159 GLY B CA 1
ATOM 2988 C C . GLY B 1 159 ? 17.141 12.117 18.453 1 86.88 159 GLY B C 1
ATOM 2989 O O . GLY B 1 159 ? 18.078 11.383 18.797 1 86.88 159 GLY B O 1
ATOM 2990 N N . GLY B 1 160 ? 17.125 12.781 17.297 1 91.56 160 GLY B N 1
ATOM 2991 C CA . GLY B 1 160 ? 18.266 12.758 16.391 1 91.56 160 GLY B CA 1
ATOM 2992 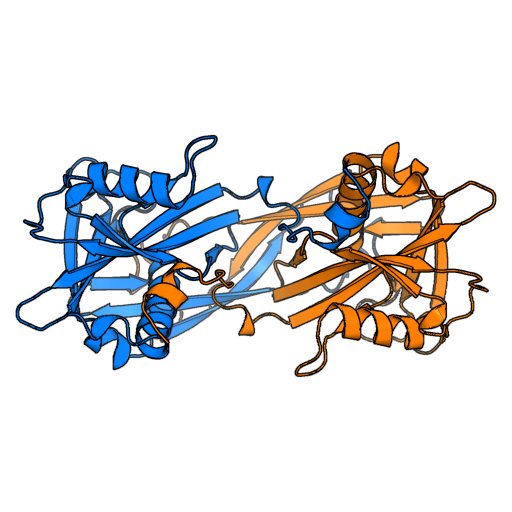C C . GLY B 1 160 ? 18.656 11.359 15.953 1 91.56 160 GLY B C 1
ATOM 2993 O O . GLY B 1 160 ? 17.797 10.578 15.508 1 91.56 160 GLY B O 1
ATOM 2994 N N . LYS B 1 161 ? 19.938 11.016 16.203 1 91.56 161 LYS B N 1
ATOM 2995 C CA . LYS B 1 161 ? 20.484 9.719 15.805 1 91.56 161 LYS B CA 1
ATOM 2996 C C . LYS B 1 161 ? 19.859 8.594 16.625 1 91.56 161 LYS B C 1
ATOM 2998 O O . LYS B 1 161 ? 19.938 7.426 16.25 1 91.56 161 LYS B O 1
ATOM 3003 N N . ASN B 1 162 ? 19.266 8.992 17.734 1 90.62 162 ASN B N 1
ATOM 3004 C CA . ASN B 1 162 ? 18.656 8.008 18.609 1 90.62 162 ASN B CA 1
ATOM 3005 C C . ASN B 1 162 ? 17.156 7.859 18.359 1 90.62 162 ASN B C 1
ATOM 3007 O O . ASN B 1 162 ? 16.438 7.27 19.156 1 90.62 162 ASN B O 1
ATOM 3011 N N . TYR B 1 163 ? 16.75 8.414 17.281 1 90.88 163 TYR B N 1
ATOM 3012 C CA . TYR B 1 163 ? 15.336 8.266 16.922 1 90.88 163 TYR B CA 1
ATOM 3013 C C . TYR B 1 163 ? 14.93 6.801 16.891 1 90.88 163 TYR B C 1
ATOM 3015 O O . TYR B 1 163 ? 15.633 5.973 16.297 1 90.88 163 TYR B O 1
ATOM 3023 N N . PRO B 1 164 ? 13.797 6.469 17.531 1 88.44 164 PRO B N 1
ATOM 3024 C CA . PRO B 1 164 ? 13.336 5.078 17.578 1 88.44 164 PRO B CA 1
ATOM 3025 C C . PRO B 1 164 ? 12.594 4.656 16.312 1 88.44 164 PRO B C 1
ATOM 3027 O O . PRO B 1 164 ? 11.367 4.512 16.344 1 88.44 164 PRO B O 1
ATOM 3030 N N . TRP B 1 165 ? 13.352 4.352 15.367 1 89.19 165 TRP B N 1
ATOM 3031 C CA . TRP B 1 165 ? 12.742 3.971 14.094 1 89.19 165 TRP B CA 1
ATOM 3032 C C . TRP B 1 165 ? 11.922 2.695 14.242 1 89.19 165 TRP B C 1
ATOM 3034 O O . TRP B 1 165 ? 12.367 1.732 14.867 1 89.19 165 TRP B O 1
ATOM 3044 N N . SER B 1 166 ? 10.727 2.799 13.672 1 90.31 166 SER B N 1
ATOM 3045 C CA . SER B 1 166 ? 9.898 1.596 13.633 1 90.31 166 SER B CA 1
ATOM 3046 C C . SER B 1 166 ? 10.445 0.581 12.641 1 90.31 166 SER B C 1
ATOM 3048 O O . SER B 1 166 ? 11.031 0.956 11.617 1 90.31 166 SER B O 1
ATOM 3050 N N . ILE B 1 167 ? 10.227 -0.65 13 1 91.94 167 ILE B N 1
ATOM 3051 C CA . ILE B 1 167 ? 10.609 -1.736 12.102 1 91.94 167 ILE B CA 1
ATOM 3052 C C . ILE B 1 167 ? 9.375 -2.279 11.391 1 91.94 167 ILE B C 1
ATOM 3054 O O . ILE B 1 167 ? 8.344 -2.533 12.023 1 91.94 167 ILE B O 1
ATOM 3058 N N . GLY B 1 168 ? 9.5 -2.326 10.07 1 94.06 168 GLY B N 1
ATOM 3059 C CA . GLY B 1 168 ? 8.43 -2.975 9.328 1 94.06 168 GLY B CA 1
ATOM 3060 C C . GLY B 1 168 ? 8.594 -4.477 9.234 1 94.06 168 GLY B C 1
ATOM 3061 O O . GLY B 1 168 ? 9.688 -5.004 9.469 1 94.06 168 GLY B O 1
ATOM 3062 N N . THR B 1 169 ? 7.488 -5.109 8.984 1 95.5 169 THR B N 1
ATOM 3063 C CA . THR B 1 169 ? 7.535 -6.551 8.758 1 95.5 169 THR B CA 1
ATOM 3064 C C . THR B 1 169 ? 6.895 -6.902 7.414 1 95.5 169 THR B C 1
ATOM 3066 O O . THR B 1 169 ? 6.09 -6.137 6.887 1 95.5 169 THR B O 1
ATOM 3069 N N . TYR B 1 170 ? 7.344 -7.969 6.91 1 93.5 170 TYR B N 1
ATOM 3070 C CA . TYR B 1 170 ? 6.848 -8.492 5.641 1 93.5 170 TYR B CA 1
ATOM 3071 C C . TYR B 1 170 ? 6.84 -10.016 5.641 1 93.5 170 TYR B C 1
ATOM 3073 O O . TYR B 1 170 ? 7.863 -10.641 5.93 1 93.5 170 TYR B O 1
ATOM 3081 N N . THR B 1 171 ? 5.699 -10.555 5.297 1 95.5 171 THR B N 1
ATOM 3082 C CA . THR B 1 171 ? 5.578 -12.008 5.316 1 95.5 171 THR B CA 1
ATOM 3083 C C . THR B 1 171 ? 5.855 -12.594 3.934 1 95.5 171 THR B C 1
ATOM 3085 O O . THR B 1 171 ? 5.32 -12.109 2.932 1 95.5 171 THR B O 1
ATOM 3088 N N . ILE B 1 172 ? 6.715 -13.578 3.902 1 96.5 172 ILE B N 1
ATOM 3089 C CA . ILE B 1 172 ? 6.98 -14.328 2.68 1 96.5 172 ILE B CA 1
ATOM 3090 C C . ILE B 1 172 ? 6.328 -15.703 2.768 1 96.5 172 ILE B C 1
ATOM 3092 O O . ILE B 1 172 ? 6.594 -16.469 3.703 1 96.5 172 ILE B O 1
ATOM 3096 N N . ASN B 1 173 ? 5.488 -16 1.781 1 98 173 ASN B N 1
ATOM 3097 C CA . ASN B 1 173 ? 4.746 -17.25 1.743 1 98 173 ASN B CA 1
ATOM 3098 C C . ASN B 1 173 ? 5.438 -18.297 0.861 1 98 173 ASN B C 1
ATOM 3100 O O . ASN B 1 173 ? 6.062 -17.938 -0.143 1 98 173 ASN B O 1
ATOM 3104 N N . PHE B 1 174 ? 5.273 -19.594 1.201 1 98.44 174 PHE B N 1
ATOM 3105 C CA . PHE B 1 174 ? 5.777 -20.719 0.426 1 98.44 174 PHE B CA 1
ATOM 3106 C C . PHE B 1 174 ? 4.703 -21.781 0.266 1 98.44 174 PHE B C 1
ATOM 3108 O O . PHE B 1 174 ? 4.098 -22.219 1.249 1 98.44 174 PHE B O 1
ATOM 3115 N N . TYR B 1 175 ? 4.414 -22.172 -0.924 1 98.56 175 TYR B N 1
ATOM 3116 C CA . TYR B 1 175 ? 3.707 -23.406 -1.261 1 98.56 175 TYR B CA 1
ATOM 3117 C C . TYR B 1 175 ? 4.645 -24.406 -1.909 1 98.56 175 TYR B C 1
ATOM 3119 O O . TYR B 1 175 ? 5.383 -24.078 -2.84 1 98.56 175 TYR B O 1
ATOM 3127 N N . ASN B 1 176 ? 4.605 -25.562 -1.411 1 97.88 176 ASN B N 1
ATOM 3128 C CA . ASN B 1 176 ? 5.332 -26.656 -2.037 1 97.88 176 ASN B CA 1
ATOM 3129 C C . ASN B 1 176 ? 4.383 -27.656 -2.682 1 97.88 176 ASN B C 1
ATOM 3131 O O . ASN B 1 176 ? 3.592 -28.312 -1.99 1 97.88 176 ASN B O 1
ATOM 3135 N N . TYR B 1 177 ? 4.438 -27.766 -3.984 1 97.5 177 TYR B N 1
ATOM 3136 C CA . TYR B 1 177 ? 3.646 -28.734 -4.742 1 97.5 177 TYR B CA 1
ATOM 3137 C C . TYR B 1 177 ? 4.539 -29.594 -5.625 1 97.5 177 TYR B C 1
ATOM 3139 O O . TYR B 1 177 ? 5.051 -29.141 -6.648 1 97.5 177 TYR B O 1
ATOM 3147 N N . GLU B 1 178 ? 4.633 -30.891 -5.27 1 95.25 178 GLU B N 1
ATOM 3148 C CA . GLU B 1 178 ? 5.559 -31.781 -5.957 1 95.25 178 GLU B CA 1
ATOM 3149 C C . GLU B 1 178 ? 6.965 -31.188 -6.004 1 95.25 178 GLU B C 1
ATOM 3151 O O . GLU B 1 178 ? 7.559 -30.891 -4.961 1 95.25 178 GLU B O 1
ATOM 3156 N N . GLU B 1 179 ? 7.5 -30.859 -7.188 1 93.56 179 GLU B N 1
ATOM 3157 C CA . GLU B 1 179 ? 8.852 -30.328 -7.301 1 93.56 179 GLU B CA 1
ATOM 3158 C C . GLU B 1 179 ? 8.836 -28.797 -7.398 1 93.56 179 GLU B C 1
ATOM 3160 O O . GLU B 1 179 ? 9.883 -28.156 -7.375 1 93.56 179 GLU B O 1
ATOM 3165 N N . ALA B 1 180 ? 7.723 -28.266 -7.422 1 95.44 180 ALA B N 1
ATOM 3166 C CA . ALA B 1 180 ? 7.605 -26.812 -7.617 1 95.44 180 ALA B CA 1
ATOM 3167 C C . ALA B 1 180 ? 7.512 -26.094 -6.281 1 95.44 180 ALA B C 1
ATOM 3169 O O . ALA B 1 180 ? 6.773 -26.516 -5.387 1 95.44 180 ALA B O 1
ATOM 3170 N N . VAL B 1 181 ? 8.312 -25.062 -6.16 1 96.88 181 VAL B N 1
ATOM 3171 C CA . VAL B 1 181 ? 8.227 -24.172 -5.008 1 96.88 181 VAL B CA 1
ATOM 3172 C C . VAL B 1 181 ? 7.672 -22.828 -5.441 1 96.88 181 VAL B C 1
ATOM 3174 O O . VAL B 1 181 ? 8.344 -22.062 -6.148 1 96.88 181 VAL B O 1
ATOM 3177 N N . ILE B 1 182 ? 6.469 -22.547 -5.035 1 98 182 ILE B N 1
ATOM 3178 C CA . ILE B 1 182 ? 5.84 -21.266 -5.27 1 98 182 ILE B CA 1
ATOM 3179 C C . ILE B 1 182 ? 6.016 -20.375 -4.039 1 98 182 ILE B C 1
ATOM 3181 O O . ILE B 1 182 ? 5.547 -20.703 -2.949 1 98 182 ILE B O 1
ATOM 3185 N N . TRP B 1 183 ? 6.668 -19.219 -4.203 1 97.5 183 TRP B N 1
ATOM 3186 C CA . TRP B 1 183 ? 6.973 -18.453 -3.004 1 97.5 183 TRP B CA 1
ATOM 3187 C C . TRP B 1 183 ? 6.914 -16.953 -3.293 1 97.5 183 TRP B C 1
ATOM 3189 O O . TRP B 1 183 ? 6.672 -16.547 -4.43 1 97.5 183 TRP B O 1
ATOM 3199 N N . GLY B 1 184 ? 7.035 -16.188 -2.238 1 96.06 184 GLY B N 1
ATOM 3200 C CA . GLY B 1 184 ? 7.168 -14.742 -2.379 1 96.06 184 GLY B CA 1
ATOM 3201 C C . GLY B 1 184 ? 5.887 -14.07 -2.838 1 96.06 184 GLY B C 1
ATOM 3202 O O . GLY B 1 184 ? 4.82 -14.289 -2.26 1 96.06 184 GLY B O 1
ATOM 3203 N N . MET B 1 185 ? 6.035 -13.203 -3.807 1 96.62 185 MET B N 1
ATOM 3204 C CA . MET B 1 185 ? 4.914 -12.414 -4.301 1 96.62 185 MET B CA 1
ATOM 3205 C C . MET B 1 185 ? 3.84 -13.305 -4.906 1 96.62 185 MET B C 1
ATOM 3207 O O . MET B 1 185 ? 2.65 -13.125 -4.637 1 96.62 185 MET B O 1
ATOM 3211 N N . THR B 1 186 ? 4.293 -14.289 -5.629 1 98.12 186 THR B N 1
ATOM 3212 C CA . THR B 1 186 ? 3.357 -15.188 -6.297 1 98.12 186 THR B CA 1
ATOM 3213 C C . THR B 1 186 ? 2.541 -15.969 -5.273 1 98.12 186 THR B C 1
ATOM 3215 O O . THR B 1 186 ? 1.32 -16.078 -5.402 1 98.12 186 THR B O 1
ATOM 3218 N N . ALA B 1 187 ? 3.229 -16.453 -4.305 1 98.56 187 ALA B N 1
ATOM 3219 C CA . ALA B 1 187 ? 2.529 -17.219 -3.268 1 98.56 187 ALA B CA 1
ATOM 3220 C C . ALA B 1 187 ? 1.519 -16.344 -2.535 1 98.56 187 ALA B C 1
ATOM 3222 O O . ALA B 1 187 ? 0.424 -16.797 -2.195 1 98.56 187 ALA B O 1
ATOM 3223 N N . ALA B 1 188 ? 1.897 -15.109 -2.262 1 98.38 188 ALA B N 1
ATOM 3224 C CA . ALA B 1 188 ? 0.977 -14.18 -1.617 1 98.38 188 ALA B CA 1
ATOM 3225 C C . ALA B 1 188 ? -0.264 -13.953 -2.475 1 98.38 188 ALA B C 1
ATOM 3227 O O . ALA B 1 188 ? -1.387 -13.938 -1.965 1 98.38 188 ALA B O 1
ATOM 3228 N N . ILE B 1 189 ? -0.066 -13.742 -3.73 1 98.75 189 ILE B N 1
ATOM 3229 C CA . ILE B 1 189 ? -1.165 -13.531 -4.668 1 98.75 189 ILE B CA 1
ATOM 3230 C C . ILE B 1 189 ? -2.029 -14.789 -4.742 1 98.75 189 ILE B C 1
ATOM 3232 O O . ILE B 1 189 ? -3.26 -14.703 -4.754 1 98.75 189 ILE B O 1
ATOM 3236 N N . VAL B 1 190 ? -1.418 -15.977 -4.727 1 98.81 190 VAL B N 1
ATOM 3237 C CA . VAL B 1 190 ? -2.145 -17.234 -4.746 1 98.81 190 VAL B CA 1
ATOM 3238 C C . VAL B 1 190 ? -3.078 -17.312 -3.539 1 98.81 190 VAL B C 1
ATOM 3240 O O . VAL B 1 190 ? -4.266 -17.625 -3.684 1 98.81 190 VAL B O 1
ATOM 3243 N N . GLU B 1 191 ? -2.523 -17.062 -2.414 1 98.69 191 GLU B N 1
ATOM 3244 C CA . GLU B 1 191 ? -3.332 -17.141 -1.202 1 98.69 191 GLU B CA 1
ATOM 3245 C C . GLU B 1 191 ? -4.543 -16.219 -1.289 1 98.69 191 GLU B C 1
ATOM 3247 O O . GLU B 1 191 ? -5.656 -16.609 -0.939 1 98.69 191 GLU B O 1
ATOM 3252 N N . SER B 1 192 ? -4.305 -15 -1.712 1 98.56 192 SER B N 1
ATOM 3253 C CA . SER B 1 192 ? -5.383 -14.031 -1.862 1 98.56 192 SER B CA 1
ATOM 3254 C C . SER B 1 192 ? -6.414 -14.508 -2.879 1 98.56 192 SER B C 1
ATOM 3256 O O . SER B 1 192 ? -7.617 -14.477 -2.613 1 98.56 192 SER B O 1
ATOM 3258 N N . VAL B 1 193 ? -5.969 -14.961 -4.035 1 98.44 193 VAL B N 1
ATOM 3259 C CA . VAL B 1 193 ? -6.828 -15.414 -5.125 1 98.44 193 VAL B CA 1
ATOM 3260 C C . VAL B 1 193 ? -7.68 -16.594 -4.664 1 98.44 193 VAL B C 1
ATOM 3262 O O . VAL B 1 193 ? -8.883 -16.625 -4.918 1 98.44 193 VAL B O 1
ATOM 3265 N N . VAL B 1 194 ? -7.051 -17.547 -3.994 1 98.44 194 VAL B N 1
ATOM 3266 C CA . VAL B 1 194 ? -7.77 -18.719 -3.508 1 98.44 194 VAL B CA 1
ATOM 3267 C C . VAL B 1 194 ? -8.828 -18.297 -2.492 1 98.44 194 VAL B C 1
ATOM 3269 O O . VAL B 1 194 ? -9.938 -18.828 -2.486 1 98.44 194 VAL B O 1
ATOM 3272 N N . GLY B 1 195 ? -8.477 -17.344 -1.627 1 97.31 195 GLY B N 1
ATOM 3273 C CA . GLY B 1 195 ? -9.477 -16.781 -0.731 1 97.31 195 GLY B CA 1
ATOM 3274 C C . GLY B 1 195 ? -10.68 -16.203 -1.461 1 97.31 195 GLY B C 1
ATOM 3275 O O . GLY B 1 195 ? -11.82 -16.422 -1.055 1 97.31 195 GLY B O 1
ATOM 3276 N N . LEU B 1 196 ? -10.43 -15.461 -2.49 1 96.88 196 LEU B N 1
ATOM 3277 C CA . LEU B 1 196 ? -11.5 -14.867 -3.291 1 96.88 196 LEU B CA 1
ATOM 3278 C C . LEU B 1 196 ? -12.328 -15.945 -3.98 1 96.88 196 LEU B C 1
ATOM 3280 O O . LEU B 1 196 ? -13.555 -15.852 -4.035 1 96.88 196 LEU B O 1
ATOM 3284 N N . ILE B 1 197 ? -11.625 -16.953 -4.543 1 96.06 197 ILE B N 1
ATOM 3285 C CA . ILE B 1 197 ? -12.297 -18.062 -5.191 1 96.06 197 ILE B CA 1
ATOM 3286 C C . ILE B 1 197 ? -13.289 -18.703 -4.223 1 96.06 197 ILE B C 1
ATOM 3288 O O . ILE B 1 197 ? -14.438 -18.984 -4.594 1 96.06 197 ILE B O 1
ATOM 3292 N N . ASN B 1 198 ? -12.82 -18.875 -3.014 1 95.5 198 ASN B N 1
ATOM 3293 C CA . ASN B 1 198 ? -13.664 -19.5 -1.994 1 95.5 198 ASN B CA 1
ATOM 3294 C C . ASN B 1 198 ? -14.82 -18.594 -1.598 1 95.5 198 ASN B C 1
ATOM 3296 O O . ASN B 1 198 ? -15.969 -19.031 -1.538 1 95.5 198 ASN B O 1
ATOM 3300 N N . THR B 1 199 ? -14.578 -17.344 -1.333 1 93.94 199 THR B N 1
ATOM 3301 C CA . THR B 1 199 ? -15.562 -16.391 -0.841 1 93.94 199 THR B CA 1
ATOM 3302 C C . THR B 1 199 ? -16.656 -16.172 -1.877 1 93.94 199 THR B C 1
ATOM 3304 O O . THR B 1 199 ? -17.844 -16.094 -1.53 1 93.94 199 THR B O 1
ATOM 3307 N N . TYR B 1 200 ? -16.281 -16.172 -3.162 1 93.62 200 TYR B N 1
ATOM 3308 C CA . TYR B 1 200 ? -17.234 -15.812 -4.207 1 93.62 200 TYR B CA 1
ATOM 3309 C C . TYR B 1 200 ? -17.672 -17.047 -4.996 1 93.62 200 TYR B C 1
ATOM 3311 O O . TYR B 1 200 ? -18.375 -16.938 -5.996 1 93.62 200 TYR B O 1
ATOM 3319 N N . GLN B 1 201 ? -17.156 -18.234 -4.645 1 92.88 201 GLN B N 1
ATOM 3320 C CA . GLN B 1 201 ? -17.516 -19.5 -5.27 1 92.88 201 GLN B CA 1
ATOM 3321 C C . GLN B 1 201 ? -17.281 -19.469 -6.773 1 92.88 201 GLN B C 1
ATOM 3323 O O . GLN B 1 201 ? -18.172 -19.812 -7.559 1 92.88 201 GLN B O 1
ATOM 3328 N N . LEU B 1 202 ? -16.078 -19.062 -7.137 1 93 202 LEU B N 1
ATOM 3329 C CA . LEU B 1 202 ? -15.766 -18.766 -8.531 1 93 202 LEU B CA 1
ATOM 3330 C C . LEU B 1 202 ? -15.602 -20.062 -9.328 1 93 202 LEU B C 1
ATOM 3332 O O . LEU B 1 202 ? -15.523 -20.031 -10.562 1 93 202 LEU B O 1
ATOM 3336 N N . LEU B 1 203 ? -15.578 -21.219 -8.688 1 92.25 203 LEU B N 1
ATOM 3337 C CA . LEU B 1 203 ? -15.344 -22.484 -9.383 1 92.25 203 LEU B CA 1
ATOM 3338 C C . LEU B 1 203 ? -16.672 -23.172 -9.703 1 92.25 203 LEU B C 1
ATOM 3340 O O . LEU B 1 203 ? -16.672 -24.266 -10.289 1 92.25 203 LEU B O 1
ATOM 3344 N N . SER B 1 204 ? -17.781 -22.531 -9.375 1 83.56 204 SER B N 1
ATOM 3345 C CA . SER B 1 204 ? -19.078 -23.172 -9.539 1 83.56 204 SER B CA 1
ATOM 3346 C C . SER B 1 204 ? -19.359 -23.484 -11 1 83.56 204 SER B C 1
ATOM 3348 O O . SER B 1 204 ? -20.094 -24.422 -11.312 1 83.56 204 SER B O 1
ATOM 3350 N N . ASP B 1 205 ? -18.781 -22.656 -11.898 1 72.12 205 ASP B N 1
ATOM 3351 C CA . ASP B 1 205 ? -19.078 -22.875 -13.312 1 72.12 205 ASP B CA 1
ATOM 3352 C C . ASP B 1 205 ? -18.016 -23.734 -13.977 1 72.12 205 ASP B C 1
ATOM 3354 O O . ASP B 1 205 ? -17.984 -23.891 -15.195 1 72.12 205 ASP B O 1
ATOM 3358 N N . PHE B 1 206 ? -17.109 -24.188 -13.203 1 76.81 206 PHE B N 1
ATOM 3359 C CA . PHE B 1 206 ? -16.109 -25.094 -13.742 1 76.81 206 PHE B CA 1
ATOM 3360 C C . PHE B 1 206 ? -16.625 -26.531 -13.758 1 76.81 206 PHE B C 1
ATOM 3362 O O . PHE B 1 206 ? -17.359 -26.938 -12.852 1 76.81 206 PHE B O 1
#

Nearest PDB structures (foldseek):
  3gz8-assembly2_D  TM=6.239E-01  e=8.722E-06  Shewanella oneidensis
  5ws7-assembly2_B  TM=6.562E-01  e=2.845E-04  Homo sapiens
  5ghp-assembly2_B  TM=6.407E-01  e=2.383E-04  Homo sapiens
  5mzf-assembly2_B  TM=5.088E-01  e=1.672E-04  Canis lupus familiaris
  6gll-assembly1_A  TM=5.024E-01  e=3.201E-04  Homo sapiens

Secondary structure (DSSP, 8-state):
--HHHHHTPPP-BTTGGGSEEEEEEEEEEEETTEEEEEEEEE-TT-SSSTT-EE-SEEEPPTT--HHHHHHHHHHHHHT--GGGEEEEEE-PBEE-TTSEEEEEEEEEE-S------TTTEEEEEEEEHHHHHH-PPEEEEEEEEEE--TT--GGGSTTGGG--PPPEEEEEEEEEETTEEEEHHHHHHHHHHHHHHHHHTTTTT-/--HHHHHTPPP-BTTGGGSEEEEEEEEEEEETTEEEEEEEEEPTT-SSSTT-EE-SEEEPPTT--HHHHHHHHHHHHHT--GGGEEEEEE-PBEE-TTSEEEEEEEEEE-S------TTTEEEEEEEEHHHHHH-PPEEEEEEEEEE--TT--GGGSTTGGG--PPPEEEEEEEEEETTEEEEHHHHHHHHHHHHHHHHHTTTTT-

Solvent-accessible surface area (backbone atoms only — not comparable to full-atom values): 22217 Å² total; per-residue (Å²): 114,52,68,69,55,46,43,68,46,77,60,53,53,61,68,51,86,73,32,48,52,28,10,25,33,51,29,34,32,84,46,98,91,37,56,17,39,47,37,32,24,28,16,71,84,41,87,70,66,42,58,39,49,34,52,44,34,40,71,49,53,92,90,49,52,55,69,57,31,12,50,52,34,28,28,60,46,40,64,51,57,72,87,36,52,44,78,53,27,60,34,47,30,39,71,48,78,53,37,36,34,36,43,35,26,34,26,37,46,50,93,72,83,82,50,59,33,68,84,56,32,68,43,74,51,71,45,51,47,61,56,60,75,74,41,81,60,52,72,44,65,23,37,36,42,80,43,74,46,91,79,55,64,36,85,69,41,73,67,28,89,66,41,81,74,76,66,9,66,46,76,36,27,36,40,79,53,92,91,44,60,34,37,42,70,45,26,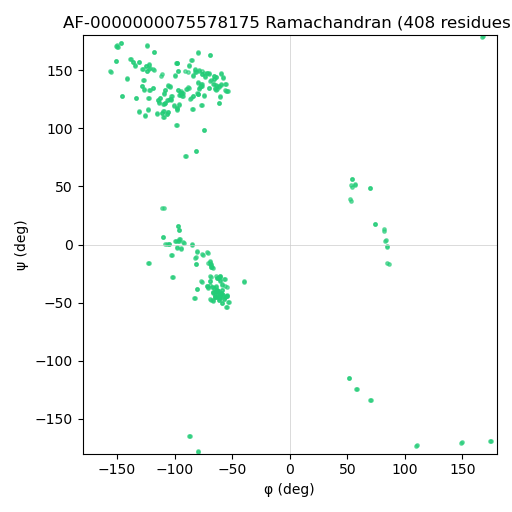48,49,47,54,52,46,52,49,50,36,61,77,44,50,66,61,73,86,104,114,52,68,67,55,46,43,68,48,78,61,52,54,60,66,51,86,73,34,48,51,29,11,24,32,51,28,33,32,84,47,98,90,38,56,18,39,46,36,30,24,28,16,71,84,42,88,71,65,41,59,39,49,34,52,44,35,39,69,49,55,92,90,49,51,54,69,56,31,11,49,52,36,28,29,60,44,40,65,52,56,71,87,35,53,42,79,53,28,59,34,47,30,40,73,47,79,52,37,34,36,36,42,34,26,34,24,36,46,51,93,72,82,84,50,60,33,68,86,57,33,68,44,74,51,71,45,52,47,63,56,59,76,74,41,80,58,51,73,46,66,25,38,35,42,81,43,73,45,92,81,56,64,38,86,69,42,74,65,28,89,66,42,82,74,76,67,10,66,46,77,38,28,36,41,80,53,93,90,44,58,35,37,42,70,45,28,47,50,46,55,52,46,52,51,48,36,62,78,46,51,66,60,72,85,104

InterPro domains:
  IPR000086 NUDIX hydrolase domain [PF00293] (23-129)
  IPR000086 NUDIX hydrolase domain [PS51462] (19-151)
  IPR015797 NUDIX hydrolase-like domain superfamily [SSF55811] (6-190)
  IPR045121 Coenzyme A pyrophosphatase [PTHR12992] (21-194)
  IPR045121 Coenzyme A pyrophosphatase [cd03426] (21-190)

Radius of gyration: 23.85 Å; Cα contacts (8 Å, |Δi|>4): 872; chains: 2; bounding box: 47×70×56 Å

pLDDT: mean 94.51, std 5.87, range [57.97, 98.81]

Sequence (412 aa):
MDRDDFFKRRPGMIGERNYGQYAVLAILVETVKGPALLFEKRSEMLNRQPGEICFPGGRLEAGEKPVEGAIRETMEELLVKQEQIEIIGPGDIYISPYNMIIHPFIAKLQDYNYRFSHQEVSEVFTVPVRFFQENEPKKYMNQLIYEQPNDFPYESIPGGKNYPWSIGTYTINFYNYEEAVIWGMTAAIVESVVGLINTYQLLSDFMDRDDFFKRRPGMIGERNYGQYAVLAILVETVKGPALLFEKRSEMLNRQPGEICFPGGRLEAGEKPVEGAIRETMEELLVKQEQIEIIGPGDIYISPYNMIIHPFIAKLQDYNYRFSHQEVSEVFTVPVRFFQENEPKKYMNQLIYEQPNDFPYESIPGGKNYPWSIGTYTINFYNYEEAVIWGMTAAIVESVVGLINTYQLLSDF

Organism: Acetobacterium woodii (strain ATCC 29683 / DSM 1030 / JCM 2381 / KCTC 1655 / WB1) (NCBI:txid931626)

Foldseek 3Di:
DDPVCVVPDDDDDVPLVQAFEKEFEQEWEQDPVGIWTKWFFWDQPDPPPHRAIAGFITTDDPPDDRVRRRLVRCCQFQVDDSVQKAWPAWFDWDQDPVRYIYTYTYIYGPPRPQHGDNVTTDGMDIDHLVLCVVDFWDKDKDKDDDDDDPPDAQVVDVPRVHDDDDIDIDIKTWDDDPPDIHIGPRRVRSNRVSVVCVVVVVRPVD/DDPVCVVPDDDDDVPLVQAFEKEFEQEWEQDPVGIWTKWFAWDQPDPPPHRAIAGFITTDDPPDDRVRRRLVRCCQFQVDDSVQKAWPAWFDWDQDPVRYIYTYTYIYGPPRPQHGDNVTTDGMDIDHLVLCVVDFWDKDKDKDDDDDDPPDAQVVDVPRVHDDDDIDIDIKTWDDDPPDIHIGPRRVRSNRVSVVCVVVVVRVVD